Protein AF-A0A813G964-F1 (afdb_monomer)

Structure (mmCIF, N/CA/C/O backbone):
data_AF-A0A813G964-F1
#
_entry.id   AF-A0A813G964-F1
#
loop_
_atom_site.group_PDB
_atom_site.id
_atom_site.type_symbol
_atom_site.label_atom_id
_atom_site.label_alt_id
_atom_site.label_comp_id
_atom_site.label_asym_id
_atom_site.label_entity_id
_atom_site.label_seq_id
_atom_site.pdbx_PDB_ins_code
_atom_site.Cartn_x
_atom_site.Cartn_y
_atom_site.Cartn_z
_atom_site.occupancy
_atom_site.B_iso_or_equiv
_atom_site.auth_seq_id
_atom_site.auth_comp_id
_atom_site.auth_asym_id
_atom_site.auth_atom_id
_atom_site.pdbx_PDB_model_num
ATOM 1 N N . TYR A 1 1 ? -3.749 -15.688 15.782 1.00 55.53 1 TYR A N 1
ATOM 2 C CA . TYR A 1 1 ? -4.864 -14.732 15.859 1.00 55.53 1 TYR A CA 1
ATOM 3 C C . TYR A 1 1 ? -5.634 -14.996 17.128 1.00 55.53 1 TYR A C 1
ATOM 5 O O . TYR A 1 1 ? -5.730 -16.148 17.538 1.00 55.53 1 TYR A O 1
ATOM 13 N N . TRP A 1 2 ? -6.110 -13.936 17.758 1.00 64.62 2 TRP A N 1
ATOM 14 C CA . TRP A 1 2 ? -6.902 -13.988 18.979 1.00 64.62 2 TRP A CA 1
ATOM 15 C C . TRP A 1 2 ? -8.410 -13.975 18.655 1.00 64.62 2 TRP A C 1
ATOM 17 O O . TRP A 1 2 ? -8.796 -13.523 17.579 1.00 64.62 2 TRP A O 1
ATOM 27 N N . VAL A 1 3 ? -9.250 -14.499 19.557 1.00 62.25 3 VAL A N 1
ATOM 28 C CA . VAL A 1 3 ? -10.719 -14.521 19.427 1.00 62.25 3 VAL A CA 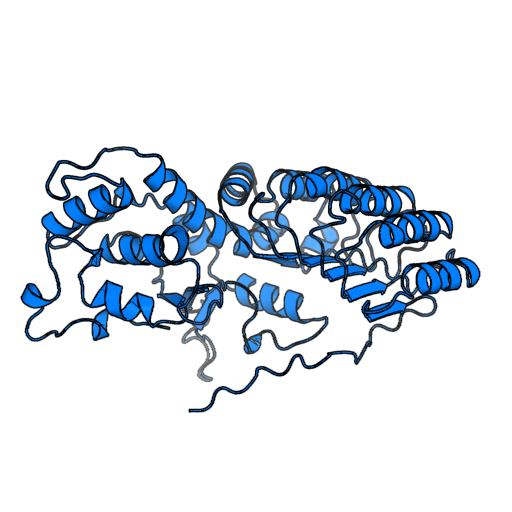1
ATOM 29 C C . VAL A 1 3 ? -11.336 -13.988 20.719 1.00 62.25 3 VAL A C 1
ATOM 31 O O . VAL A 1 3 ? -11.169 -14.593 21.779 1.00 62.25 3 VAL A O 1
ATOM 34 N N . CYS A 1 4 ? -12.083 -12.885 20.617 1.00 63.88 4 CYS A N 1
ATOM 35 C CA . CYS A 1 4 ? -12.597 -12.122 21.759 1.00 63.88 4 CYS A CA 1
ATOM 36 C C . CYS A 1 4 ? -13.421 -12.938 22.763 1.00 63.88 4 CYS A C 1
ATOM 38 O O . CYS A 1 4 ? -13.294 -12.742 23.968 1.00 63.88 4 CYS A O 1
ATOM 40 N N . ALA A 1 5 ? -14.197 -13.918 22.293 1.00 58.22 5 ALA A N 1
ATOM 41 C CA . ALA A 1 5 ? -15.047 -14.745 23.151 1.00 58.22 5 ALA A CA 1
ATOM 42 C C . ALA A 1 5 ? -14.269 -15.606 24.168 1.00 58.22 5 ALA A C 1
ATOM 44 O O . ALA A 1 5 ? -14.815 -15.945 25.215 1.00 58.22 5 ALA A O 1
ATOM 45 N N . TYR A 1 6 ? -13.007 -15.949 23.887 1.00 64.75 6 TYR A N 1
ATOM 46 C CA . TYR A 1 6 ? -12.190 -16.797 24.766 1.00 64.75 6 TYR A CA 1
ATOM 47 C C . TYR A 1 6 ? -11.252 -16.006 25.685 1.00 64.75 6 TYR A C 1
ATOM 49 O O . TYR A 1 6 ? -10.519 -16.614 26.460 1.00 64.75 6 TYR A O 1
ATOM 57 N N . ALA A 1 7 ? -11.241 -14.672 25.591 1.00 64.25 7 ALA A N 1
ATOM 58 C CA . ALA A 1 7 ? -10.352 -13.824 26.387 1.00 64.25 7 ALA A CA 1
ATOM 59 C C . ALA A 1 7 ? -10.824 -13.660 27.835 1.00 64.25 7 ALA A C 1
ATOM 61 O O . ALA A 1 7 ? -10.002 -13.484 28.731 1.00 64.25 7 ALA A O 1
ATOM 62 N N . ASN A 1 8 ? -12.138 -13.740 28.045 1.00 68.25 8 ASN A N 1
ATOM 63 C CA . ASN A 1 8 ? -12.737 -13.542 29.353 1.00 68.25 8 ASN A CA 1
ATOM 64 C C . ASN A 1 8 ? -13.023 -14.863 30.036 1.00 68.25 8 ASN A C 1
ATOM 66 O O . ASN A 1 8 ? -13.501 -15.826 29.423 1.00 68.25 8 ASN A O 1
ATOM 70 N N . ASN A 1 9 ? -12.870 -14.843 31.349 1.00 72.06 9 ASN A N 1
ATOM 71 C CA . ASN A 1 9 ? -13.579 -15.741 32.218 1.00 72.06 9 ASN A CA 1
ATOM 72 C C . ASN A 1 9 ? -15.086 -15.461 32.097 1.00 72.06 9 ASN A C 1
ATOM 74 O O . ASN A 1 9 ? -15.638 -14.596 32.768 1.00 72.06 9 ASN A O 1
ATOM 78 N N . GLN A 1 10 ? -15.774 -16.218 31.240 1.00 72.50 10 GLN A N 1
ATOM 79 C CA . GLN A 1 10 ? -17.224 -16.088 31.040 1.00 72.50 10 GLN A CA 1
ATOM 80 C C . GLN A 1 10 ? -18.033 -16.354 32.326 1.00 72.50 10 GLN A C 1
ATOM 82 O O . GLN A 1 10 ? -19.214 -16.022 32.384 1.00 72.50 10 GLN A O 1
ATOM 87 N N . TRP A 1 11 ? -17.408 -16.932 33.360 1.00 71.75 11 TRP A N 1
ATOM 88 C CA . TRP A 1 11 ? -18.007 -17.140 34.679 1.00 71.75 11 TRP A CA 1
ATOM 89 C C . TRP A 1 11 ? -17.898 -15.915 35.598 1.00 71.75 11 TRP A C 1
ATOM 91 O O . TRP A 1 11 ? -18.622 -15.855 36.588 1.00 71.75 11 TRP A O 1
ATOM 101 N N . ASP A 1 12 ? -17.025 -14.954 35.279 1.00 73.19 12 ASP A N 1
ATOM 102 C CA . ASP A 1 12 ? -16.815 -13.715 36.037 1.00 73.19 12 ASP A CA 1
ATOM 103 C C . ASP A 1 12 ? -16.406 -12.553 35.111 1.00 73.19 12 ASP A C 1
ATOM 105 O O . ASP A 1 12 ? -15.324 -11.974 35.205 1.00 73.19 12 ASP A O 1
ATOM 109 N N . LEU A 1 13 ? -17.295 -12.214 34.175 1.00 69.56 13 LEU A N 1
ATOM 110 C CA . LEU A 1 13 ? -17.093 -11.093 33.249 1.00 69.56 13 LEU A CA 1
ATOM 111 C C . LEU A 1 13 ? -16.880 -9.754 33.972 1.00 69.56 13 LEU A C 1
ATOM 113 O O . LEU A 1 13 ? -16.144 -8.909 33.473 1.00 69.56 13 LEU A O 1
ATOM 117 N N . GLY A 1 14 ? -17.515 -9.566 35.133 1.00 65.81 14 GLY A N 1
ATOM 118 C CA . GLY A 1 14 ? -17.406 -8.335 35.918 1.00 65.81 14 GLY A CA 1
ATOM 119 C C . GLY A 1 14 ? -16.025 -8.129 36.545 1.00 65.81 14 GLY A C 1
ATOM 120 O O . GLY A 1 14 ? -15.636 -6.986 36.761 1.00 65.81 14 GLY A O 1
ATOM 121 N N . GLY A 1 15 ? -15.279 -9.208 36.810 1.00 65.62 15 GLY A N 1
ATOM 122 C CA . GLY A 1 15 ? -13.890 -9.137 37.272 1.00 65.62 15 GLY A CA 1
ATOM 123 C C . GLY A 1 15 ? -12.876 -8.836 36.161 1.00 65.62 15 GLY A C 1
ATOM 124 O O . GLY A 1 15 ? -11.833 -8.242 36.431 1.00 65.62 15 GLY A O 1
ATOM 125 N N . ASP A 1 16 ? -13.189 -9.207 34.916 1.00 66.81 16 ASP A N 1
ATOM 126 C CA . ASP A 1 16 ? -12.291 -9.069 33.759 1.00 66.81 16 ASP A CA 1
ATOM 127 C C . ASP A 1 16 ? -12.485 -7.763 32.966 1.00 66.81 16 ASP A C 1
ATOM 129 O O . ASP A 1 16 ? -11.566 -7.321 32.265 1.00 66.81 16 ASP A O 1
ATOM 133 N N . VAL A 1 17 ? -13.668 -7.144 33.068 1.00 73.19 17 VAL A N 1
ATOM 134 C CA . VAL A 1 17 ? -14.005 -5.855 32.447 1.00 73.19 17 VAL A CA 1
ATOM 135 C C . VAL A 1 17 ? -13.973 -4.757 33.508 1.00 73.19 17 VAL A C 1
ATOM 137 O O . VAL A 1 17 ? -14.930 -4.550 34.252 1.00 73.19 17 VAL A O 1
ATOM 140 N N . CYS A 1 18 ? -12.838 -4.066 33.592 1.00 73.81 18 CYS A N 1
ATOM 141 C CA . CYS A 1 18 ? -12.601 -2.961 34.518 1.00 73.81 18 CYS A CA 1
ATOM 142 C C . CYS A 1 18 ? -12.802 -1.583 33.864 1.00 73.81 18 CYS A C 1
ATOM 144 O O . CYS A 1 18 ? -13.026 -1.472 32.662 1.00 73.81 18 CYS A O 1
ATOM 146 N N . GLU A 1 19 ? -12.727 -0.526 34.679 1.00 78.19 19 GLU A N 1
ATOM 147 C CA . GLU A 1 19 ? -12.952 0.862 34.248 1.00 78.19 19 GLU A CA 1
ATOM 148 C C . GLU A 1 19 ? -11.975 1.323 33.159 1.00 78.19 19 GLU A C 1
ATOM 150 O O . GLU A 1 19 ? -12.395 1.988 32.214 1.00 78.19 19 GLU A O 1
ATOM 155 N N . ASP A 1 20 ? -10.703 0.924 33.258 1.00 85.31 20 ASP A N 1
ATOM 156 C CA . ASP A 1 20 ? -9.707 1.134 32.210 1.00 85.31 20 ASP A CA 1
ATOM 157 C C . ASP A 1 20 ? -9.685 -0.068 31.242 1.00 85.31 20 ASP A C 1
ATOM 159 O O . ASP A 1 20 ? -9.284 -1.170 31.646 1.00 85.31 20 ASP A O 1
ATOM 163 N N . PRO A 1 21 ? -10.062 0.113 29.958 1.00 86.31 21 PRO A N 1
ATOM 164 C CA . PRO A 1 21 ? -9.980 -0.939 28.948 1.00 86.31 21 PRO A CA 1
ATOM 165 C C . PRO A 1 21 ? -8.578 -1.559 28.804 1.00 86.31 21 PRO A C 1
ATOM 167 O O . PRO A 1 21 ? -8.462 -2.729 28.421 1.00 86.31 21 PRO A O 1
ATOM 170 N N . ALA A 1 22 ? -7.510 -0.823 29.137 1.00 86.56 22 ALA A N 1
ATOM 171 C CA . ALA A 1 22 ? -6.127 -1.284 29.018 1.00 86.56 22 ALA A CA 1
ATOM 172 C C . ALA A 1 22 ? -5.733 -2.369 30.039 1.00 86.56 22 ALA A C 1
ATOM 174 O O . ALA A 1 22 ? -4.798 -3.145 29.791 1.00 86.56 22 ALA A O 1
ATOM 175 N N . GLU A 1 23 ? -6.464 -2.464 31.150 1.00 87.12 23 GLU A N 1
ATOM 176 C CA . GLU A 1 23 ? -6.220 -3.425 32.234 1.00 87.12 23 GLU A CA 1
ATOM 177 C C . GLU A 1 23 ? -7.008 -4.736 32.080 1.00 87.12 23 GLU A C 1
ATOM 179 O O . GLU A 1 23 ? -6.764 -5.721 32.790 1.00 87.12 23 GLU A O 1
ATOM 184 N N . THR A 1 24 ? -7.900 -4.784 31.091 1.00 87.00 24 THR A N 1
ATOM 185 C CA . THR A 1 24 ? -8.754 -5.940 30.819 1.00 87.00 24 THR A CA 1
ATOM 186 C C . THR A 1 24 ? -7.966 -7.182 30.390 1.00 87.00 24 THR A C 1
ATOM 188 O O . THR A 1 24 ? -6.860 -7.115 29.833 1.00 87.00 24 THR A O 1
ATOM 191 N N . SER A 1 25 ? -8.559 -8.360 30.596 1.00 82.56 25 SER A N 1
ATOM 192 C CA . SER A 1 25 ? -8.027 -9.629 30.076 1.00 82.56 25 SER A CA 1
ATOM 193 C C . SER A 1 25 ? -7.912 -9.624 28.542 1.00 82.56 25 SER A C 1
ATOM 195 O O . SER A 1 25 ? -6.937 -10.161 28.006 1.00 82.56 25 SER A O 1
ATOM 197 N N . PHE A 1 26 ? -8.815 -8.921 27.838 1.00 81.75 26 PHE A N 1
ATOM 198 C CA . PHE A 1 26 ? -8.723 -8.654 26.396 1.00 81.75 26 PHE A CA 1
ATOM 199 C C . PHE A 1 26 ? -7.378 -8.035 26.031 1.00 81.75 26 PHE A C 1
ATOM 201 O O . PHE A 1 26 ? -6.646 -8.575 25.198 1.00 81.75 26 PHE A O 1
ATOM 208 N N . ARG A 1 27 ? -7.016 -6.927 26.689 1.00 87.06 27 ARG A N 1
ATOM 209 C CA . ARG A 1 27 ? -5.780 -6.215 26.374 1.00 87.06 27 ARG A CA 1
ATOM 210 C C . ARG A 1 27 ? -4.548 -7.064 26.669 1.00 87.06 27 ARG A C 1
ATOM 212 O O . ARG A 1 27 ? -3.596 -7.043 25.890 1.00 87.06 27 ARG A O 1
ATOM 219 N N . LYS A 1 28 ? -4.563 -7.850 27.748 1.00 87.12 28 LYS A N 1
ATOM 220 C CA . LYS A 1 28 ? -3.474 -8.792 28.067 1.00 87.12 28 LYS A CA 1
ATOM 221 C C . LYS A 1 28 ? -3.312 -9.852 26.974 1.00 87.12 28 LYS A C 1
ATOM 223 O O . LYS A 1 28 ? -2.196 -10.102 26.531 1.00 87.12 28 LYS A O 1
ATOM 228 N N . ALA A 1 29 ? -4.411 -10.424 26.486 1.00 86.44 29 ALA A N 1
ATOM 229 C CA . ALA A 1 29 ? -4.372 -11.407 25.407 1.00 86.44 29 ALA A CA 1
ATOM 230 C C . ALA A 1 29 ? -3.890 -10.801 24.076 1.00 86.44 29 ALA A C 1
ATOM 232 O O . ALA A 1 29 ? -3.124 -11.439 23.352 1.00 86.44 29 ALA A O 1
ATOM 233 N N . MET A 1 30 ? -4.283 -9.561 23.766 1.00 88.44 30 MET A N 1
ATOM 234 C CA . MET A 1 30 ? -3.822 -8.856 22.567 1.00 88.44 30 MET A CA 1
ATOM 235 C C . MET A 1 30 ? -2.308 -8.621 22.562 1.00 88.44 30 MET A C 1
ATOM 237 O O . MET A 1 30 ? -1.696 -8.787 21.506 1.00 88.44 30 MET A O 1
ATOM 241 N N . ARG A 1 31 ? -1.699 -8.327 23.724 1.00 87.94 31 ARG A N 1
ATOM 242 C CA . ARG A 1 31 ? -0.237 -8.163 23.873 1.00 87.94 31 ARG A CA 1
ATOM 243 C C . ARG A 1 31 ? 0.542 -9.396 23.420 1.00 87.94 31 ARG A C 1
ATOM 245 O O . ARG A 1 31 ? 1.515 -9.269 22.685 1.00 87.94 31 ARG A O 1
ATOM 252 N N . LEU A 1 32 ? 0.044 -10.578 23.773 1.00 88.56 32 LEU A N 1
ATOM 253 C CA . LEU A 1 32 ? 0.665 -11.866 23.446 1.00 88.56 32 LEU A CA 1
ATOM 254 C C . LEU A 1 32 ? 0.346 -12.355 22.022 1.00 88.56 32 LEU A C 1
ATOM 256 O O . LEU A 1 32 ? 0.956 -13.305 21.527 1.00 88.56 32 LEU A O 1
ATOM 260 N N . ALA A 1 33 ? -0.642 -11.757 21.356 1.00 88.94 33 ALA A N 1
ATOM 261 C CA . ALA A 1 33 ? -1.070 -12.190 20.036 1.00 88.94 33 ALA A CA 1
ATOM 262 C C . ALA A 1 33 ? -0.120 -11.698 18.931 1.00 88.94 33 ALA A C 1
ATOM 264 O O . ALA A 1 33 ? 0.506 -10.648 19.020 1.00 88.94 33 ALA A O 1
ATOM 265 N N . ARG A 1 34 ? -0.079 -12.439 17.817 1.00 88.75 34 ARG A N 1
ATOM 266 C CA . ARG A 1 34 ? 0.598 -12.000 16.580 1.00 88.75 34 ARG A CA 1
ATOM 267 C C . ARG A 1 34 ? -0.126 -10.866 15.843 1.00 88.75 34 ARG A C 1
ATOM 269 O O . ARG A 1 34 ? 0.451 -10.243 14.960 1.00 88.75 34 ARG A O 1
ATOM 276 N N . GLY A 1 35 ? -1.413 -10.689 16.117 1.00 90.38 35 GLY A N 1
ATOM 277 C CA . GLY A 1 35 ? -2.273 -9.820 15.332 1.00 90.38 35 GLY A CA 1
ATOM 278 C C . GLY A 1 35 ? -3.757 -10.017 15.622 1.00 90.38 35 GLY A C 1
ATOM 279 O O . GLY A 1 35 ? -4.167 -11.024 16.221 1.00 90.38 35 GLY A O 1
ATOM 280 N N . LEU A 1 36 ? -4.549 -9.073 15.124 1.00 90.62 36 LEU A N 1
ATOM 281 C CA . LEU A 1 36 ? -6.004 -9.036 15.172 1.00 90.62 36 LEU A CA 1
ATOM 282 C C . LEU A 1 36 ? -6.609 -9.588 13.873 1.00 90.62 36 LEU A C 1
ATOM 284 O O . LEU A 1 36 ? -6.158 -9.267 12.775 1.00 90.62 36 LEU A O 1
ATOM 288 N N . LEU A 1 37 ? -7.666 -10.391 14.006 1.00 91.44 37 LEU A N 1
ATOM 289 C CA . LEU A 1 37 ? -8.482 -10.875 12.894 1.00 91.44 37 LEU A CA 1
ATOM 290 C C . LEU A 1 37 ? -9.931 -10.423 13.092 1.00 91.44 37 LEU A C 1
ATOM 292 O O . LEU A 1 37 ? -10.617 -10.928 13.977 1.00 91.44 37 LEU A O 1
ATOM 296 N N . SER A 1 38 ? -10.412 -9.510 12.249 1.00 91.44 38 SER A N 1
ATOM 297 C CA . SER A 1 38 ? -11.838 -9.172 12.181 1.00 91.44 38 SER A CA 1
ATOM 298 C C . SER A 1 38 ? -12.566 -10.134 11.248 1.00 91.44 38 SER A C 1
ATOM 300 O O . SER A 1 38 ? -12.178 -10.289 10.092 1.00 91.44 38 SER A O 1
ATOM 302 N N . VAL A 1 39 ? -13.646 -10.753 11.722 1.00 91.56 39 VAL A N 1
ATOM 303 C CA . VAL A 1 39 ? -14.511 -11.608 10.896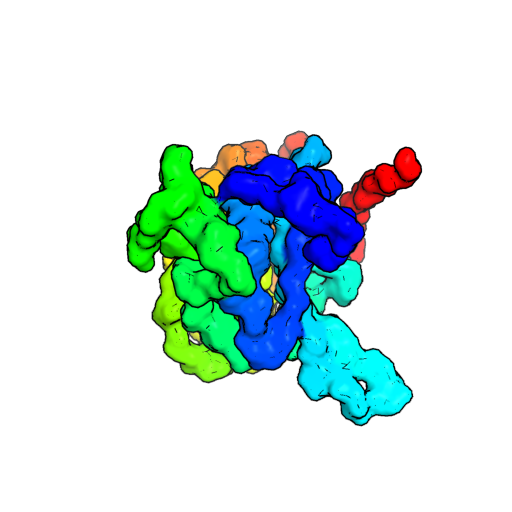 1.00 91.56 39 VAL A CA 1
ATOM 304 C C . VAL A 1 39 ? -15.838 -10.895 10.662 1.00 91.56 39 VAL A C 1
ATOM 306 O O . VAL A 1 39 ? -16.589 -10.655 11.605 1.00 91.56 39 VAL A O 1
ATOM 309 N N . LEU A 1 40 ? -16.112 -10.535 9.409 1.00 91.31 40 LEU A N 1
ATOM 310 C CA . LEU A 1 40 ? -17.270 -9.734 9.027 1.00 91.31 40 LEU A CA 1
ATOM 311 C C . LEU A 1 40 ? -18.442 -10.607 8.596 1.00 91.31 40 LEU A C 1
ATOM 313 O O . LEU A 1 40 ? -18.294 -11.508 7.765 1.00 91.31 40 LEU A O 1
ATOM 317 N N . ASP A 1 41 ? -19.626 -10.251 9.083 1.00 90.12 41 ASP A N 1
ATOM 318 C CA . ASP A 1 41 ? -20.889 -10.629 8.458 1.00 90.12 41 ASP A CA 1
ATOM 319 C C . ASP A 1 41 ? -21.211 -9.723 7.252 1.00 90.12 41 ASP A C 1
ATOM 321 O O . ASP A 1 41 ? -20.473 -8.792 6.921 1.00 90.12 41 ASP A O 1
ATOM 325 N N . ALA A 1 42 ? -22.346 -9.972 6.593 1.00 87.25 42 ALA A N 1
ATOM 326 C CA . ALA A 1 42 ? -22.795 -9.202 5.428 1.00 87.25 42 ALA A CA 1
ATOM 327 C C . ALA A 1 42 ? -23.100 -7.713 5.723 1.00 87.25 42 ALA A C 1
ATOM 329 O O . ALA A 1 42 ? -23.257 -6.909 4.794 1.00 87.25 42 ALA A O 1
ATOM 330 N N . GLY A 1 43 ? -23.222 -7.339 6.999 1.00 87.69 43 GLY A N 1
ATOM 331 C CA . GLY A 1 43 ? -23.472 -5.976 7.460 1.00 87.69 43 GLY A CA 1
ATOM 332 C C . GLY A 1 43 ? -22.247 -5.281 8.053 1.00 87.69 43 GLY A C 1
ATOM 333 O O . GLY A 1 43 ? -22.368 -4.115 8.418 1.00 87.69 43 GLY A O 1
ATOM 334 N N . ALA A 1 44 ? -21.108 -5.975 8.164 1.00 90.19 44 ALA A N 1
ATOM 335 C CA . ALA A 1 44 ? -19.951 -5.546 8.946 1.00 90.19 44 ALA A CA 1
ATOM 336 C C . ALA A 1 44 ? -20.335 -5.091 10.375 1.00 90.19 44 ALA A C 1
ATOM 338 O O . ALA A 1 44 ? -19.791 -4.119 10.901 1.00 90.19 44 ALA A O 1
ATOM 339 N N . ILE A 1 45 ? -21.292 -5.787 11.013 1.00 89.88 45 ILE A N 1
ATOM 340 C CA . ILE A 1 45 ? -21.901 -5.365 12.292 1.00 89.88 45 ILE A CA 1
ATOM 341 C C . ILE A 1 45 ? -20.866 -5.268 13.417 1.00 89.88 45 ILE A C 1
ATOM 343 O O . ILE A 1 45 ? -21.038 -4.465 14.333 1.00 89.88 45 ILE A O 1
ATOM 347 N N . CYS A 1 46 ? -19.767 -6.028 13.351 1.00 89.69 46 CYS A N 1
ATOM 348 C CA . CYS A 1 46 ? -18.694 -5.941 14.341 1.00 89.69 46 CYS A CA 1
ATOM 349 C C . CYS A 1 46 ? -18.170 -4.509 14.512 1.00 89.69 46 CYS A C 1
ATOM 351 O O . CYS A 1 46 ? -17.918 -4.101 15.636 1.00 89.69 46 CYS A O 1
ATOM 353 N N . TYR A 1 47 ? -18.113 -3.701 13.452 1.00 91.50 47 TYR A N 1
ATOM 354 C CA . TYR A 1 47 ? -17.642 -2.315 13.541 1.00 91.50 47 TYR A CA 1
ATOM 355 C C . TYR A 1 47 ? -18.667 -1.342 14.138 1.00 91.50 47 TYR A C 1
ATOM 357 O O . TYR A 1 47 ? -18.367 -0.173 14.336 1.00 91.50 47 TYR A O 1
ATOM 365 N N . ARG A 1 48 ? -19.865 -1.823 14.485 1.00 92.06 48 ARG A N 1
ATOM 366 C CA . ARG A 1 48 ? -20.826 -1.095 15.327 1.00 92.06 48 ARG A CA 1
ATOM 367 C C . ARG A 1 48 ? -20.674 -1.428 16.809 1.00 92.06 48 ARG A C 1
ATOM 369 O O . ARG A 1 48 ? -21.430 -0.900 17.615 1.00 92.06 48 ARG A O 1
ATOM 376 N N . ARG A 1 49 ? -19.752 -2.322 17.177 1.00 92.88 49 ARG A N 1
ATOM 377 C CA . ARG A 1 49 ? -19.525 -2.761 18.559 1.00 92.88 49 ARG A CA 1
ATOM 378 C C . ARG A 1 49 ? -18.272 -2.087 19.094 1.00 92.88 49 ARG A C 1
ATOM 380 O O . ARG A 1 49 ? -17.192 -2.284 18.542 1.00 92.88 49 ARG A O 1
ATOM 387 N N . ILE A 1 50 ? -18.404 -1.336 20.183 1.00 94.12 50 ILE A N 1
ATOM 388 C CA . ILE A 1 50 ? -17.309 -0.499 20.684 1.00 94.12 50 ILE A CA 1
ATOM 389 C C . ILE A 1 50 ? -16.069 -1.312 21.087 1.00 94.12 50 ILE A C 1
ATOM 391 O O . ILE A 1 50 ? -14.949 -0.886 20.841 1.00 94.12 50 ILE A O 1
ATOM 395 N N . TRP A 1 51 ? -16.249 -2.530 21.602 1.00 91.75 51 TRP A N 1
ATOM 396 C CA . TRP A 1 51 ? -15.130 -3.415 21.936 1.00 91.75 51 TRP A CA 1
ATOM 397 C C . TRP A 1 51 ? -14.332 -3.847 20.701 1.00 91.75 51 TRP A C 1
ATOM 399 O O . TRP A 1 51 ? -13.109 -3.884 20.748 1.00 91.75 51 TRP A O 1
ATOM 409 N N . CYS A 1 52 ? -14.990 -4.071 19.559 1.00 92.06 52 CYS A N 1
ATOM 410 C CA . CYS A 1 52 ? -14.279 -4.322 18.305 1.00 92.06 52 CYS A CA 1
ATOM 411 C C . CYS A 1 52 ? -13.524 -3.071 17.831 1.00 92.06 52 CYS A C 1
ATOM 413 O O . CYS A 1 52 ? -12.443 -3.189 17.267 1.00 92.06 52 CYS A O 1
ATOM 415 N N . ILE A 1 53 ? -14.059 -1.869 18.076 1.00 93.56 53 ILE A N 1
ATOM 416 C CA . ILE A 1 53 ? -13.343 -0.617 17.795 1.00 93.56 53 ILE A CA 1
ATOM 417 C C . ILE A 1 53 ? -12.106 -0.479 18.683 1.00 93.56 53 ILE A C 1
ATOM 419 O O . ILE A 1 53 ? -11.039 -0.133 18.176 1.00 93.56 53 ILE A O 1
ATOM 423 N N . TYR A 1 54 ? -12.224 -0.802 19.972 1.00 93.19 54 TYR A N 1
ATOM 424 C CA . TYR A 1 54 ? -11.088 -0.829 20.888 1.00 93.19 54 TYR A CA 1
ATOM 425 C C . TYR A 1 54 ? -9.998 -1.787 20.396 1.00 93.19 54 TYR A C 1
ATOM 427 O O . TYR A 1 54 ? -8.838 -1.405 20.302 1.00 93.19 54 TYR A O 1
ATOM 435 N N . GLU A 1 55 ? -10.358 -3.002 19.977 1.00 92.12 55 GLU A N 1
ATOM 436 C CA . GLU A 1 55 ? -9.398 -3.956 19.410 1.00 92.12 55 GLU A CA 1
ATOM 437 C C . GLU A 1 55 ? -8.662 -3.373 18.187 1.00 92.12 55 GLU A C 1
ATOM 439 O O . GLU A 1 55 ? -7.443 -3.495 18.072 1.00 92.12 55 GLU A O 1
ATOM 444 N N . ILE A 1 56 ? -9.367 -2.693 17.278 1.00 91.69 56 ILE A N 1
ATOM 445 C CA . ILE A 1 56 ? -8.741 -2.071 16.099 1.00 91.69 56 ILE A CA 1
ATOM 446 C C . ILE A 1 56 ? -7.815 -0.925 16.521 1.00 91.69 56 ILE A C 1
ATOM 448 O O . ILE A 1 56 ? -6.720 -0.807 15.962 1.00 91.69 56 ILE A O 1
ATOM 452 N N . HIS A 1 57 ? -8.224 -0.115 17.505 1.00 93.25 57 HIS A N 1
ATOM 453 C CA . HIS A 1 57 ? -7.395 0.941 18.086 1.00 93.25 57 HIS A CA 1
ATOM 454 C C . HIS A 1 57 ? -6.081 0.366 18.613 1.00 93.25 57 HIS A C 1
ATOM 456 O O . HIS A 1 57 ? -5.003 0.784 18.189 1.00 93.25 57 HIS A O 1
ATOM 462 N N . VAL A 1 58 ? -6.168 -0.658 19.462 1.00 91.44 58 VAL A N 1
ATOM 463 C CA . VAL A 1 58 ? -4.995 -1.308 20.041 1.00 91.44 58 VAL A CA 1
ATOM 464 C C . VAL A 1 58 ? -4.109 -1.894 18.946 1.00 91.44 58 VAL A C 1
ATOM 466 O O . VAL A 1 58 ? -2.915 -1.620 18.927 1.00 91.44 58 VAL A O 1
ATOM 469 N N . ALA A 1 59 ? -4.680 -2.638 17.997 1.00 89.81 59 ALA A N 1
ATOM 470 C CA . ALA A 1 59 ? -3.924 -3.334 16.957 1.00 89.81 59 ALA A CA 1
ATOM 471 C C . ALA A 1 59 ? -3.203 -2.408 15.962 1.00 89.81 59 ALA A C 1
ATOM 473 O O . ALA A 1 59 ? -2.239 -2.833 15.331 1.00 89.81 59 ALA A O 1
ATOM 474 N N . ASN A 1 60 ? -3.678 -1.172 15.769 1.00 87.31 60 ASN A N 1
ATOM 475 C CA . ASN A 1 60 ? -3.137 -0.281 14.736 1.00 87.31 60 ASN A CA 1
ATOM 476 C C . ASN A 1 60 ? -2.500 1.004 15.282 1.00 87.31 60 ASN A C 1
ATOM 478 O O . ASN A 1 60 ? -1.732 1.644 14.561 1.00 87.31 60 ASN A O 1
ATOM 482 N N . VAL A 1 61 ? -2.815 1.407 16.515 1.00 85.94 61 VAL A N 1
ATOM 483 C CA . VAL A 1 61 ? -2.343 2.669 17.106 1.00 85.94 61 VAL A CA 1
ATOM 484 C C . VAL A 1 61 ? -1.427 2.416 18.296 1.00 85.94 61 VAL A C 1
ATOM 486 O O . VAL A 1 61 ? -0.332 2.972 18.331 1.00 85.94 61 VAL A O 1
ATOM 489 N N . GLU A 1 62 ? -1.832 1.569 19.243 1.00 87.69 62 GLU A N 1
ATOM 490 C CA . GLU A 1 62 ? -1.061 1.365 20.476 1.00 87.69 62 GLU A CA 1
ATOM 491 C C . GLU A 1 62 ? -0.006 0.257 20.361 1.00 87.69 62 GLU A C 1
ATOM 493 O O . GLU A 1 62 ? 1.121 0.411 20.826 1.00 87.69 62 GLU A O 1
ATOM 498 N N . GLN A 1 63 ? -0.358 -0.866 19.736 1.00 87.19 63 GLN A N 1
ATOM 499 C CA . GLN A 1 63 ? 0.478 -2.054 19.628 1.00 87.19 63 GLN A CA 1
ATOM 500 C C . GLN A 1 63 ? 0.816 -2.325 18.164 1.00 87.19 63 GLN A C 1
ATOM 502 O O . GLN A 1 63 ? 0.228 -3.180 17.514 1.00 87.19 63 GLN A O 1
ATOM 507 N N . THR A 1 64 ? 1.786 -1.578 17.635 1.00 83.44 64 THR A N 1
ATOM 508 C CA . THR A 1 64 ? 2.218 -1.733 16.232 1.00 83.44 64 THR A CA 1
ATOM 509 C C . THR A 1 64 ? 3.236 -2.858 16.018 1.00 83.44 64 THR A C 1
ATOM 511 O O . THR A 1 64 ? 3.500 -3.244 14.879 1.00 83.44 64 THR A O 1
ATOM 514 N N . GLU A 1 65 ? 3.767 -3.421 17.105 1.00 88.56 65 GLU A N 1
ATOM 515 C CA . GLU A 1 65 ? 4.723 -4.529 17.123 1.00 88.56 65 GLU A CA 1
ATOM 516 C C . GLU A 1 65 ? 4.327 -5.551 18.205 1.00 88.56 65 GLU A C 1
ATOM 518 O O . GLU A 1 65 ? 3.662 -5.239 19.193 1.00 88.56 65 GLU A O 1
ATOM 523 N N . THR A 1 66 ? 4.707 -6.804 17.991 1.00 88.25 66 THR A N 1
ATOM 524 C CA . THR A 1 66 ? 4.622 -7.903 18.964 1.00 88.25 66 THR A CA 1
ATOM 525 C C . THR A 1 66 ? 5.778 -7.819 19.964 1.00 88.25 66 THR A C 1
ATOM 527 O O . THR A 1 66 ? 6.776 -7.154 19.701 1.00 88.25 66 THR A O 1
ATOM 530 N N . GLU A 1 67 ? 5.719 -8.572 21.067 1.00 86.94 67 GLU A N 1
ATOM 531 C CA . GLU A 1 67 ? 6.832 -8.656 22.037 1.00 86.94 67 GLU A CA 1
ATOM 532 C C . GLU A 1 67 ? 8.153 -9.137 21.408 1.00 86.94 67 GLU A C 1
ATOM 534 O O . GLU A 1 67 ? 9.234 -8.793 21.874 1.00 86.94 67 GLU A O 1
ATOM 539 N N . SER A 1 68 ? 8.067 -9.892 20.309 1.00 87.12 68 SER A N 1
ATOM 540 C CA . SER A 1 68 ? 9.226 -10.340 19.526 1.00 87.12 68 SER A CA 1
ATOM 541 C C . SER A 1 68 ? 9.807 -9.276 18.580 1.00 87.12 68 SER A C 1
ATOM 543 O O . SER A 1 68 ? 10.748 -9.566 17.848 1.00 87.12 68 SER A O 1
ATOM 545 N N . GLY A 1 69 ? 9.224 -8.073 18.526 1.00 88.06 69 GLY A N 1
ATOM 546 C CA . GLY A 1 69 ? 9.598 -7.003 17.591 1.00 88.06 69 GLY A CA 1
ATOM 547 C C . GLY A 1 69 ? 9.061 -7.180 16.164 1.00 88.06 69 GLY A C 1
ATOM 548 O O . GLY A 1 69 ? 9.334 -6.362 15.290 1.00 88.06 69 GLY A O 1
ATOM 549 N N . SER A 1 70 ? 8.287 -8.238 15.891 1.00 87.44 70 SER A N 1
ATOM 550 C CA . SER A 1 70 ? 7.609 -8.401 14.594 1.00 87.44 70 SER A CA 1
ATOM 551 C C . SER A 1 70 ? 6.408 -7.454 14.483 1.00 87.44 70 SER A C 1
ATOM 553 O O . SER A 1 70 ? 5.731 -7.275 15.495 1.00 87.44 70 SER A O 1
ATOM 555 N N . PRO A 1 71 ? 6.066 -6.918 13.295 1.00 88.50 71 PRO A N 1
ATOM 556 C CA . PRO A 1 71 ? 4.878 -6.082 13.113 1.00 88.50 71 PRO A CA 1
ATOM 557 C C . PRO A 1 71 ? 3.591 -6.768 13.589 1.00 88.50 71 PRO A C 1
ATOM 559 O O . PRO A 1 71 ? 3.387 -7.957 13.332 1.00 88.50 71 PRO A O 1
ATOM 562 N N . TYR A 1 72 ? 2.717 -6.016 14.259 1.00 90.56 72 TYR A N 1
ATOM 563 C CA . TYR A 1 72 ? 1.406 -6.512 14.671 1.00 90.56 72 TYR A CA 1
ATOM 564 C C . TYR A 1 72 ? 0.449 -6.523 13.477 1.00 90.56 72 TYR A C 1
ATOM 566 O O . TYR A 1 72 ? 0.243 -5.500 12.824 1.00 90.56 72 TYR A O 1
ATOM 574 N N . LEU A 1 73 ? -0.120 -7.687 13.162 1.00 91.00 73 LEU A N 1
ATOM 575 C CA . LEU A 1 73 ? -0.938 -7.850 11.958 1.00 91.00 73 LEU A CA 1
ATOM 576 C C . LEU A 1 73 ? -2.399 -7.465 12.204 1.00 91.00 73 LEU A C 1
ATOM 578 O O . LEU A 1 73 ? -2.951 -7.737 13.270 1.00 91.00 73 LEU A O 1
ATOM 582 N N . PHE A 1 74 ? -3.049 -6.907 11.184 1.00 91.50 74 PHE A N 1
ATOM 583 C CA . PHE A 1 74 ? -4.491 -6.684 11.178 1.00 91.50 74 PHE A CA 1
ATOM 584 C C . PHE A 1 74 ? -5.108 -7.195 9.875 1.00 91.50 74 PHE A C 1
ATOM 586 O O . PHE A 1 74 ? -4.935 -6.597 8.811 1.00 91.50 74 PHE A O 1
ATOM 593 N N . ASP A 1 75 ? -5.853 -8.293 9.990 1.00 93.06 75 ASP A N 1
ATOM 594 C CA . ASP A 1 75 ? -6.496 -8.973 8.870 1.00 93.06 75 ASP A CA 1
ATOM 595 C C . ASP A 1 75 ? -8.022 -8.944 8.999 1.00 93.06 75 ASP A C 1
ATOM 597 O O . ASP A 1 75 ? -8.585 -8.941 10.098 1.00 93.06 75 ASP A O 1
ATOM 601 N N . VAL A 1 76 ? -8.708 -8.973 7.858 1.00 94.19 76 VAL A N 1
ATOM 602 C CA . VAL A 1 76 ? -10.170 -8.929 7.778 1.00 94.19 76 VAL A CA 1
ATOM 603 C C . VAL A 1 76 ? -10.661 -10.074 6.908 1.00 94.19 76 VAL A C 1
ATOM 605 O O . VAL A 1 76 ? -10.291 -10.161 5.743 1.00 94.19 76 VAL A O 1
ATOM 608 N N . TYR A 1 77 ? -11.514 -10.943 7.439 1.00 93.69 77 TYR A N 1
ATOM 609 C CA . TYR A 1 77 ? -12.082 -12.081 6.717 1.00 93.69 77 TYR A CA 1
ATOM 610 C C . TYR A 1 77 ? -13.604 -12.041 6.704 1.00 93.69 77 TYR A C 1
ATOM 612 O O . TYR A 1 77 ? -14.246 -11.488 7.586 1.00 93.69 77 TYR A O 1
ATOM 620 N N . THR A 1 78 ? -14.194 -12.668 5.698 1.00 92.56 78 THR A N 1
ATOM 621 C CA . THR A 1 78 ? -15.631 -12.906 5.601 1.00 92.56 78 THR A CA 1
ATOM 622 C C . THR A 1 78 ? -15.886 -14.208 4.846 1.00 92.56 78 THR A C 1
ATOM 624 O O . THR A 1 78 ? -14.960 -14.895 4.402 1.00 92.56 78 THR A O 1
ATOM 627 N N . VAL A 1 79 ? -17.154 -14.569 4.708 1.00 88.94 79 VAL A N 1
ATOM 628 C CA . VAL A 1 79 ? -17.586 -15.728 3.935 1.00 88.94 79 VAL A CA 1
ATOM 629 C C . VAL A 1 79 ? -17.665 -15.341 2.457 1.00 88.94 79 VAL A C 1
ATOM 631 O O . VAL A 1 79 ? -18.265 -14.329 2.098 1.00 88.94 79 VAL A O 1
ATOM 634 N N . GLY A 1 80 ? -17.049 -16.141 1.583 1.00 80.81 80 GLY A N 1
ATOM 635 C CA . GLY A 1 80 ? -17.136 -15.920 0.142 1.00 80.81 80 GLY A CA 1
ATOM 636 C C . GLY A 1 80 ? -18.558 -16.088 -0.397 1.00 80.81 80 GLY A C 1
ATOM 637 O O . GLY A 1 80 ? -19.311 -16.931 0.080 1.00 80.81 80 GLY A O 1
ATOM 638 N N . ALA A 1 81 ? -18.911 -15.338 -1.444 1.00 70.50 81 ALA A N 1
ATOM 639 C CA . ALA A 1 81 ? -20.246 -15.383 -2.057 1.00 70.50 81 ALA A CA 1
ATOM 640 C C . ALA A 1 81 ? -20.653 -16.778 -2.588 1.00 70.50 81 ALA A C 1
ATOM 642 O O . ALA A 1 81 ? -21.840 -17.064 -2.740 1.00 70.50 81 ALA A O 1
ATOM 643 N N . ASP A 1 82 ? -19.678 -17.655 -2.840 1.00 64.94 82 ASP A N 1
ATOM 644 C CA . ASP A 1 82 ? -19.894 -19.028 -3.310 1.00 64.94 82 ASP A CA 1
ATOM 645 C C . ASP A 1 82 ? -20.068 -20.050 -2.165 1.00 64.94 82 ASP A C 1
ATOM 647 O O . ASP A 1 82 ? -20.174 -21.257 -2.406 1.00 64.94 82 ASP A O 1
ATOM 651 N N . ALA A 1 83 ? -20.109 -19.595 -0.907 1.00 62.78 83 ALA A N 1
ATOM 652 C CA . ALA A 1 83 ? -20.285 -20.457 0.262 1.00 62.78 83 ALA A CA 1
ATOM 653 C C . ALA A 1 83 ? -21.649 -21.135 0.248 1.00 62.78 83 ALA A C 1
ATOM 655 O O . ALA A 1 83 ? -22.692 -20.490 0.233 1.00 62.78 83 ALA A O 1
ATOM 656 N N . GLY A 1 84 ? -21.618 -22.469 0.211 1.00 55.59 84 GLY A N 1
ATOM 657 C CA . GLY A 1 84 ? -22.806 -23.318 0.156 1.00 55.59 84 GLY A CA 1
ATOM 658 C C . GLY A 1 84 ? -23.345 -23.612 -1.249 1.00 55.59 84 GLY A C 1
ATOM 659 O O . GLY A 1 84 ? -24.293 -24.382 -1.357 1.00 55.59 84 GLY A O 1
ATOM 660 N N . ARG A 1 85 ? -22.759 -23.065 -2.330 1.00 55.72 85 ARG A N 1
ATOM 661 C CA . ARG A 1 85 ? -23.213 -23.335 -3.714 1.00 55.72 85 ARG A CA 1
ATOM 662 C C . ARG A 1 85 ? -22.585 -24.567 -4.365 1.00 55.72 85 ARG A C 1
ATOM 664 O O . ARG A 1 85 ? -23.141 -25.081 -5.332 1.00 55.72 85 ARG A O 1
ATOM 671 N N . SER A 1 86 ? -21.471 -25.077 -3.842 1.00 49.03 86 SER A N 1
ATOM 672 C CA . SER A 1 86 ? -20.916 -26.365 -4.262 1.00 49.03 86 SER A CA 1
ATOM 673 C C . SER A 1 86 ? -21.034 -27.385 -3.131 1.00 49.03 86 SER A C 1
ATOM 675 O O . SER A 1 86 ? -20.627 -27.128 -2.000 1.00 49.03 86 SER A O 1
ATOM 677 N N . GLY A 1 87 ? -21.514 -28.592 -3.449 1.00 51.44 87 GLY A N 1
ATOM 678 C CA . GLY A 1 87 ? -21.392 -29.772 -2.576 1.00 51.44 87 GLY A CA 1
ATOM 679 C C . GLY A 1 87 ? -19.935 -30.203 -2.327 1.00 51.44 87 GLY A C 1
ATOM 680 O O . GLY A 1 87 ? -19.691 -31.231 -1.708 1.00 51.44 87 GLY A O 1
ATOM 681 N N . SER A 1 88 ? -18.964 -29.420 -2.806 1.00 44.84 88 SER A N 1
ATOM 682 C CA . SER A 1 88 ? -17.527 -29.602 -2.656 1.00 44.84 88 SER A CA 1
ATOM 683 C C . SER A 1 88 ? -16.906 -28.396 -1.933 1.00 44.84 88 SER A C 1
ATOM 685 O O . SER A 1 88 ? -16.119 -27.672 -2.534 1.00 44.84 88 SER A O 1
ATOM 687 N N . GLY A 1 89 ? -17.300 -28.135 -0.679 1.00 43.62 89 GLY A N 1
ATOM 688 C CA . GLY A 1 89 ? -16.568 -27.288 0.288 1.00 43.62 89 GLY A CA 1
ATOM 689 C C . GLY A 1 89 ? -16.047 -25.923 -0.202 1.00 43.62 89 GLY A C 1
ATOM 690 O O . GLY A 1 89 ? -15.040 -25.444 0.310 1.00 43.62 89 GLY A O 1
ATOM 691 N N . GLY A 1 90 ? -16.668 -25.330 -1.229 1.00 42.84 90 GLY A N 1
ATOM 692 C CA . GLY A 1 90 ? -15.966 -24.427 -2.149 1.00 42.84 90 GLY A CA 1
ATOM 693 C C . GLY A 1 90 ? -16.133 -22.932 -1.913 1.00 42.84 90 GLY A C 1
ATOM 694 O O . GLY A 1 90 ? -15.389 -22.157 -2.506 1.00 42.84 90 GLY A O 1
ATOM 695 N N . GLY A 1 91 ? -17.042 -22.491 -1.045 1.00 55.81 91 GLY A N 1
ATOM 696 C CA . GLY A 1 91 ? -16.993 -21.107 -0.576 1.00 55.81 91 GLY A CA 1
ATOM 697 C C . GLY A 1 91 ? -16.329 -21.046 0.777 1.00 55.81 91 GLY A C 1
ATOM 698 O O . GLY A 1 91 ? -16.973 -21.137 1.819 1.00 55.81 91 GLY A O 1
ATOM 699 N N . GLY A 1 92 ? -15.006 -20.963 0.716 1.00 76.69 92 GLY A N 1
ATOM 700 C CA . GLY A 1 92 ? -14.156 -20.776 1.876 1.00 76.69 92 GL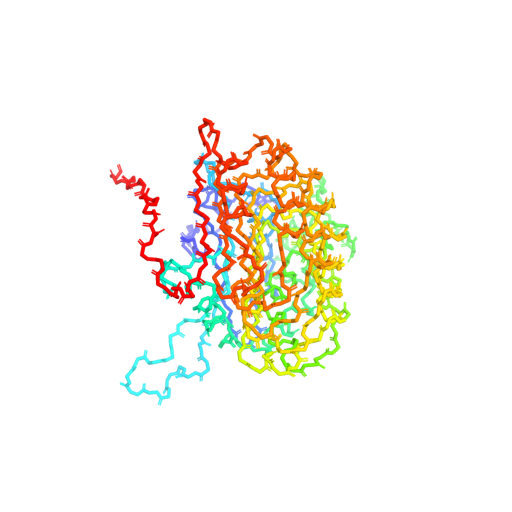Y A CA 1
ATOM 701 C C . GLY A 1 92 ? -14.183 -19.339 2.392 1.00 76.69 92 GLY A C 1
ATOM 702 O O . GLY A 1 92 ? -14.782 -18.436 1.800 1.00 76.69 92 GLY A O 1
ATOM 703 N N . ALA A 1 93 ? -13.490 -19.140 3.510 1.00 87.25 93 ALA A N 1
ATOM 704 C CA . ALA A 1 93 ? -13.203 -17.820 4.042 1.00 87.25 93 ALA A CA 1
ATOM 705 C C . ALA A 1 93 ? -12.353 -17.019 3.039 1.00 87.25 93 ALA A C 1
ATOM 707 O O . ALA A 1 93 ? -11.387 -17.533 2.470 1.00 87.25 93 ALA A O 1
ATOM 708 N N . ILE A 1 94 ? -12.715 -15.757 2.825 1.00 91.50 94 ILE A N 1
ATOM 709 C CA . ILE A 1 94 ? -12.005 -14.821 1.952 1.00 91.50 94 ILE A CA 1
ATOM 710 C C . ILE A 1 94 ? -11.593 -13.635 2.803 1.00 91.50 94 ILE A C 1
ATOM 712 O O . ILE A 1 94 ? -12.418 -13.100 3.539 1.00 91.50 94 ILE A O 1
ATOM 716 N N . GLY A 1 95 ? -10.335 -13.220 2.698 1.00 92.69 95 GLY A N 1
ATOM 717 C CA . GLY A 1 95 ? -9.824 -12.135 3.519 1.00 92.69 95 GLY A CA 1
ATOM 718 C C . GLY A 1 95 ? -8.959 -11.141 2.774 1.00 92.69 95 GLY A C 1
ATOM 719 O O . GLY A 1 95 ? -8.337 -11.483 1.766 1.00 92.69 95 GLY A O 1
ATOM 720 N N . ILE A 1 96 ? -8.947 -9.934 3.325 1.00 95.06 96 ILE A N 1
ATOM 721 C CA . ILE A 1 96 ? -8.016 -8.837 3.092 1.00 95.06 96 ILE A CA 1
ATOM 722 C C . ILE A 1 96 ? -6.940 -8.952 4.164 1.00 95.06 96 ILE A C 1
ATOM 724 O O . ILE A 1 96 ? -7.272 -9.053 5.346 1.00 95.06 96 ILE A O 1
ATOM 728 N N . THR A 1 97 ? -5.671 -8.966 3.764 1.00 94.06 97 THR A N 1
ATOM 729 C CA . THR A 1 97 ? -4.578 -9.216 4.714 1.00 94.06 97 THR A CA 1
ATOM 730 C C . THR A 1 97 ? -3.457 -8.198 4.627 1.00 94.06 97 THR A C 1
ATOM 732 O O . THR A 1 97 ? -3.152 -7.677 3.546 1.00 94.06 97 THR A O 1
ATOM 735 N N . ASP A 1 98 ? -2.812 -7.956 5.768 1.00 90.19 98 ASP A N 1
ATOM 736 C CA . ASP A 1 98 ? -1.566 -7.204 5.842 1.00 90.19 98 ASP A CA 1
ATOM 737 C C . ASP A 1 98 ? -0.401 -8.074 5.347 1.00 90.19 98 ASP A C 1
ATOM 739 O O . ASP A 1 98 ? 0.151 -8.914 6.056 1.00 90.19 98 ASP A O 1
ATOM 743 N N . GLY A 1 99 ? -0.074 -7.914 4.064 1.00 91.06 99 GLY A N 1
ATOM 744 C CA . GLY A 1 99 ? 0.915 -8.738 3.379 1.00 91.06 99 GLY A CA 1
ATOM 745 C C . GLY A 1 99 ? 0.351 -10.050 2.829 1.00 91.06 99 GLY A C 1
ATOM 746 O O . GLY A 1 99 ? -0.846 -10.188 2.554 1.00 91.06 99 GLY A O 1
ATOM 747 N N . TYR A 1 100 ? 1.259 -10.989 2.569 1.00 93.25 100 TYR A N 1
ATOM 748 C CA . 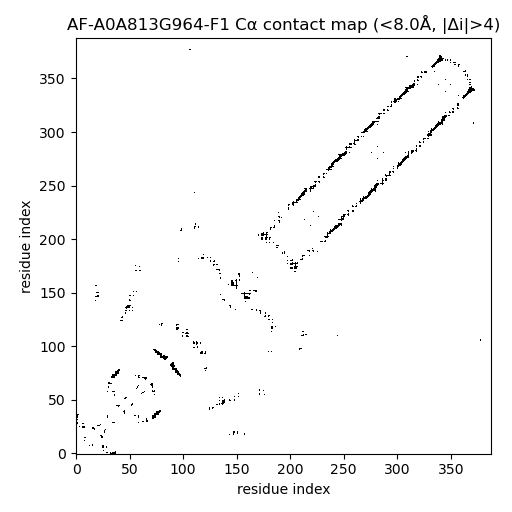TYR A 1 100 ? 0.961 -12.262 1.918 1.00 93.25 100 TYR A CA 1
ATOM 749 C C . TYR A 1 100 ? 0.580 -13.347 2.922 1.00 93.25 100 TYR A C 1
ATOM 751 O O . TYR A 1 100 ? 1.121 -13.408 4.023 1.00 93.25 100 TYR A O 1
ATOM 759 N N . VAL A 1 101 ? -0.290 -14.263 2.499 1.00 92.25 101 VAL A N 1
ATOM 760 C CA . VAL A 1 101 ? -0.602 -15.492 3.246 1.00 92.25 101 VAL A CA 1
ATOM 761 C C . VAL A 1 101 ? -0.123 -16.730 2.494 1.00 92.25 101 VAL A C 1
ATOM 763 O O . VAL A 1 101 ? 0.167 -16.670 1.301 1.00 92.25 101 VAL A O 1
ATOM 766 N N . ALA A 1 102 ? -0.109 -17.889 3.159 1.00 91.50 102 ALA A N 1
ATOM 767 C CA . ALA A 1 102 ? 0.326 -19.156 2.561 1.00 91.50 102 ALA A CA 1
ATOM 768 C C . ALA A 1 102 ? -0.378 -19.484 1.225 1.00 91.50 102 ALA A C 1
ATOM 770 O O . ALA A 1 102 ? 0.250 -19.992 0.297 1.00 91.50 102 ALA A O 1
ATOM 771 N N . ALA A 1 103 ? -1.665 -19.139 1.090 1.00 90.44 103 ALA A N 1
ATOM 772 C CA . ALA A 1 103 ? -2.433 -19.341 -0.143 1.00 90.44 103 ALA A CA 1
ATOM 773 C C . ALA A 1 103 ? -1.928 -18.502 -1.337 1.00 90.44 103 ALA A C 1
ATOM 775 O O . ALA A 1 103 ? -2.144 -18.879 -2.491 1.00 90.44 103 ALA A O 1
ATOM 776 N N . ASP A 1 104 ? -1.223 -17.397 -1.082 1.00 94.12 104 ASP A N 1
ATOM 777 C CA . ASP A 1 104 ? -0.615 -16.573 -2.128 1.00 94.12 104 ASP A CA 1
ATOM 778 C C . ASP A 1 104 ? 0.671 -17.228 -2.681 1.00 94.12 104 ASP A C 1
ATOM 780 O O . ASP A 1 104 ? 1.163 -16.848 -3.745 1.00 94.12 104 ASP A O 1
ATOM 784 N N . GLY A 1 105 ? 1.179 -18.280 -2.024 1.00 93.31 105 GLY A N 1
ATOM 785 C CA . GLY A 1 105 ? 2.431 -18.954 -2.364 1.00 93.31 105 GLY A CA 1
ATOM 786 C C . GLY A 1 105 ? 3.637 -18.025 -2.229 1.00 93.31 105 GLY A C 1
ATOM 787 O O . GLY A 1 105 ? 3.583 -17.040 -1.504 1.00 93.31 105 GLY A O 1
ATOM 788 N N . THR A 1 106 ? 4.715 -18.330 -2.948 1.00 91.12 106 THR A N 1
ATOM 789 C CA . THR A 1 106 ? 5.942 -17.521 -3.002 1.00 91.12 106 THR A CA 1
ATOM 790 C C . THR A 1 106 ? 6.313 -17.181 -4.451 1.00 91.12 106 THR A C 1
ATOM 792 O O . THR A 1 106 ? 5.753 -17.740 -5.405 1.00 91.12 106 THR A O 1
ATOM 795 N N . GLY A 1 107 ? 7.248 -16.244 -4.621 1.00 88.06 107 GLY A N 1
ATOM 796 C CA . GLY A 1 107 ? 7.849 -15.894 -5.909 1.00 88.06 107 GLY A CA 1
ATOM 797 C C . GLY A 1 107 ? 7.067 -14.866 -6.732 1.00 88.06 107 GLY A C 1
ATOM 798 O O . GLY A 1 107 ? 6.147 -14.205 -6.261 1.00 88.06 107 GLY A O 1
ATOM 799 N N . GLU A 1 108 ? 7.421 -14.741 -8.011 1.00 83.31 108 GLU A N 1
ATOM 800 C CA . GLU A 1 108 ? 7.010 -13.628 -8.881 1.00 83.31 108 GLU A CA 1
ATOM 801 C C . GLU A 1 108 ? 5.484 -13.443 -8.999 1.00 83.31 108 GLU A C 1
ATOM 803 O O . GLU A 1 108 ? 4.979 -12.326 -9.114 1.00 83.31 108 GLU A O 1
ATOM 808 N N . LYS A 1 109 ? 4.722 -14.541 -8.936 1.00 90.69 109 LYS A N 1
ATOM 809 C CA . LYS A 1 109 ? 3.257 -14.542 -9.091 1.00 90.69 109 LYS A CA 1
ATOM 810 C C . LYS A 1 109 ? 2.506 -14.286 -7.778 1.00 90.69 109 LYS A C 1
ATOM 812 O O . LYS A 1 109 ? 1.274 -14.275 -7.807 1.00 90.69 109 LYS A O 1
ATOM 817 N N . GLN A 1 110 ? 3.201 -14.103 -6.654 1.00 94.38 110 GLN A N 1
ATOM 818 C CA . GLN A 1 110 ? 2.604 -13.973 -5.320 1.00 94.38 110 GLN A CA 1
ATOM 819 C C . GLN A 1 110 ? 1.650 -12.770 -5.229 1.00 94.38 110 GLN A C 1
ATOM 821 O O . GLN A 1 110 ? 0.482 -12.946 -4.884 1.00 94.38 110 GLN A O 1
ATOM 826 N N . ALA A 1 111 ? 2.070 -11.582 -5.681 1.00 95.25 111 ALA A N 1
ATOM 827 C CA . ALA A 1 111 ? 1.211 -10.391 -5.725 1.00 95.25 111 ALA A CA 1
ATOM 828 C C . ALA A 1 111 ? -0.051 -10.583 -6.585 1.00 95.25 111 ALA A C 1
ATOM 830 O O . ALA A 1 111 ? -1.149 -10.170 -6.208 1.00 95.25 111 ALA A O 1
ATOM 831 N N . ARG A 1 112 ? 0.072 -11.281 -7.722 1.00 95.06 112 ARG A N 1
ATOM 832 C CA . ARG A 1 112 ? -1.070 -11.620 -8.587 1.00 95.06 112 ARG A CA 1
ATOM 833 C C . ARG A 1 112 ? -2.047 -12.575 -7.895 1.00 95.06 112 ARG A C 1
ATOM 835 O O . ARG A 1 112 ? -3.258 -12.440 -8.073 1.00 95.06 112 ARG A O 1
ATOM 842 N N . LYS A 1 113 ? -1.537 -13.546 -7.130 1.00 95.12 113 LYS A N 1
ATOM 843 C CA . LYS A 1 113 ? -2.356 -14.488 -6.351 1.00 95.12 113 LYS A CA 1
ATOM 844 C C . LYS A 1 113 ? -3.066 -13.781 -5.192 1.00 95.12 113 LYS A C 1
ATOM 846 O O . LYS A 1 113 ? -4.279 -13.952 -5.084 1.00 95.12 113 LYS A O 1
ATOM 851 N N . LYS A 1 114 ? -2.370 -12.901 -4.454 1.00 95.44 114 LYS A N 1
ATOM 852 C CA . LYS A 1 114 ? -2.974 -12.014 -3.441 1.00 95.44 114 LYS A CA 1
ATOM 853 C C . LYS A 1 114 ? -4.116 -11.198 -4.037 1.00 95.44 114 LYS A C 1
ATOM 855 O O . LYS A 1 114 ? -5.244 -11.294 -3.563 1.00 95.44 114 LYS A O 1
ATOM 860 N N . ARG A 1 115 ? -3.863 -10.502 -5.154 1.00 94.94 115 ARG A N 1
ATOM 861 C CA . ARG A 1 115 ? -4.896 -9.759 -5.895 1.00 94.94 115 ARG A CA 1
ATOM 862 C C . ARG A 1 115 ? -6.085 -10.649 -6.246 1.00 94.94 115 ARG A C 1
ATOM 864 O O . ARG A 1 115 ? -7.218 -10.248 -6.037 1.00 94.94 115 ARG A O 1
ATOM 871 N N . HIS A 1 116 ? -5.863 -11.847 -6.788 1.00 92.56 116 HIS A N 1
ATOM 872 C CA . HIS A 1 116 ? -6.960 -12.747 -7.164 1.00 92.56 116 HIS A CA 1
ATOM 873 C C . HIS A 1 116 ? -7.789 -13.220 -5.960 1.00 92.56 116 HIS A C 1
ATOM 875 O O . HIS A 1 116 ? -9.001 -13.379 -6.089 1.00 92.56 116 HIS A O 1
ATOM 881 N N . ARG A 1 117 ? -7.154 -13.448 -4.805 1.00 93.00 117 ARG A N 1
ATOM 882 C CA . ARG A 1 117 ? -7.837 -13.792 -3.553 1.00 93.00 117 ARG A CA 1
ATOM 883 C C . ARG A 1 117 ? -8.677 -12.621 -3.048 1.00 93.00 117 ARG A C 1
ATOM 885 O O . ARG A 1 117 ? -9.877 -12.784 -2.854 1.00 93.00 117 ARG A O 1
ATOM 892 N N . GLU A 1 118 ? -8.068 -11.452 -2.891 1.00 94.12 118 GLU A N 1
ATOM 893 C CA . GLU A 1 118 ? -8.731 -10.260 -2.347 1.00 94.12 118 GLU A CA 1
ATOM 894 C C . GLU A 1 118 ? -9.790 -9.689 -3.289 1.00 94.12 118 GLU A C 1
ATOM 896 O O . GLU A 1 118 ? -10.805 -9.179 -2.832 1.00 94.12 118 GLU A O 1
ATOM 901 N N . TRP A 1 119 ? -9.636 -9.860 -4.605 1.00 91.69 119 TRP A N 1
ATOM 902 C CA . TRP A 1 119 ? -10.644 -9.453 -5.589 1.00 91.69 119 TRP A CA 1
ATOM 903 C C . TRP A 1 119 ? -12.007 -10.120 -5.347 1.00 91.69 119 TRP A C 1
ATOM 905 O O . TRP A 1 119 ? -13.044 -9.526 -5.649 1.00 91.69 119 TRP A O 1
ATOM 915 N N . LYS A 1 120 ? -12.014 -11.333 -4.776 1.00 91.38 120 LYS A N 1
ATOM 916 C CA . LYS A 1 120 ? -13.235 -12.074 -4.422 1.00 91.38 120 LYS A CA 1
ATOM 917 C C . LYS A 1 120 ? -13.891 -11.576 -3.133 1.00 91.38 120 LYS A C 1
ATOM 919 O O . LYS A 1 120 ? -15.003 -12.007 -2.832 1.00 91.38 120 LYS A O 1
ATOM 924 N N . PHE A 1 121 ? -13.228 -10.707 -2.368 1.00 92.88 121 PHE A N 1
ATOM 925 C CA . PHE A 1 121 ? -13.833 -10.088 -1.197 1.00 92.88 121 PHE A CA 1
ATOM 926 C C . PHE A 1 121 ? -15.071 -9.280 -1.639 1.00 92.88 121 PHE A C 1
ATOM 928 O O . PHE A 1 121 ? -15.011 -8.595 -2.669 1.00 92.88 121 PHE A O 1
ATOM 935 N N . PRO A 1 122 ? -16.213 -9.369 -0.930 1.00 92.31 122 PRO A N 1
ATOM 936 C CA . PRO A 1 122 ? -17.441 -8.697 -1.345 1.00 92.31 122 PRO A CA 1
ATOM 937 C C . PRO A 1 122 ? -17.248 -7.181 -1.453 1.00 92.31 122 PRO A C 1
ATOM 939 O O . PRO A 1 122 ? -16.977 -6.501 -0.467 1.00 92.31 122 PRO A O 1
ATOM 942 N N . PHE A 1 123 ? -17.408 -6.636 -2.658 1.00 89.94 123 PHE A N 1
ATOM 943 C CA . PHE A 1 123 ? -17.167 -5.211 -2.907 1.00 89.94 123 PHE A CA 1
ATOM 944 C C . PHE A 1 123 ? -18.155 -4.308 -2.167 1.00 89.94 123 PHE A C 1
ATOM 946 O O . PHE A 1 123 ? -17.773 -3.254 -1.676 1.00 89.94 123 PHE A O 1
ATOM 953 N N . GLU A 1 124 ? -19.396 -4.762 -1.990 1.00 90.50 124 GLU A N 1
ATOM 954 C CA . GLU A 1 124 ? -20.393 -4.064 -1.173 1.00 90.50 124 GLU A CA 1
ATOM 955 C C . GLU A 1 124 ? -19.944 -3.909 0.289 1.00 90.50 124 GLU A C 1
ATOM 957 O O . GLU A 1 124 ? -20.233 -2.889 0.908 1.00 90.50 124 GLU A O 1
ATOM 962 N N . LEU A 1 125 ? -19.209 -4.883 0.848 1.00 92.06 125 LEU A N 1
ATOM 963 C CA . LEU A 1 125 ? -18.650 -4.757 2.200 1.00 92.06 125 LEU A CA 1
ATOM 964 C C . LEU A 1 125 ? -17.552 -3.697 2.257 1.00 92.06 125 LEU A C 1
ATOM 966 O O . LEU A 1 125 ? -17.490 -2.958 3.231 1.00 92.06 125 LEU A O 1
ATOM 970 N N . VAL A 1 126 ? -16.725 -3.587 1.215 1.00 90.50 126 VAL A N 1
ATOM 971 C CA . VAL A 1 126 ? -15.718 -2.521 1.111 1.00 90.50 126 VAL A CA 1
ATOM 972 C C . VAL A 1 126 ? -16.399 -1.151 1.078 1.00 90.50 126 VAL A C 1
ATOM 974 O O . VAL A 1 126 ? -15.995 -0.252 1.807 1.00 90.50 126 VAL A O 1
ATOM 977 N N . GLN A 1 127 ? -17.464 -1.001 0.284 1.00 88.94 127 GLN A N 1
ATOM 978 C CA . GLN A 1 127 ? -18.216 0.255 0.214 1.00 88.94 127 GLN A CA 1
ATOM 979 C C . GLN A 1 127 ? -18.836 0.615 1.567 1.00 88.94 127 GLN A C 1
ATOM 981 O O . GLN A 1 127 ? -18.649 1.733 2.031 1.00 88.94 127 GLN A O 1
ATOM 986 N N . LYS A 1 128 ? -19.483 -0.345 2.243 1.00 91.31 128 LYS A N 1
ATOM 987 C CA . LYS A 1 128 ? -20.007 -0.143 3.604 1.00 91.31 128 LYS A CA 1
ATOM 988 C C . LYS A 1 128 ? -18.907 0.221 4.598 1.00 91.31 128 LYS A C 1
ATOM 990 O O . LYS A 1 128 ? -19.150 1.003 5.509 1.00 91.31 128 LYS A O 1
ATOM 995 N N . ALA A 1 129 ? -17.709 -0.341 4.438 1.00 90.19 129 ALA A N 1
ATOM 996 C CA . ALA A 1 129 ? -16.609 -0.083 5.352 1.00 90.19 129 ALA A CA 1
ATOM 997 C C . ALA A 1 129 ? -16.080 1.356 5.276 1.00 90.19 129 ALA A C 1
ATOM 999 O O . ALA A 1 129 ? -15.616 1.881 6.281 1.00 90.19 129 ALA A O 1
ATOM 1000 N N . LEU A 1 130 ? -16.198 2.008 4.115 1.00 91.81 130 LEU A N 1
ATOM 1001 C CA . LEU A 1 130 ? -15.858 3.423 3.939 1.00 91.81 130 LEU A CA 1
ATOM 1002 C C . LEU A 1 130 ? -16.840 4.387 4.621 1.00 91.81 130 LEU A C 1
ATOM 1004 O O . LEU A 1 130 ? -16.531 5.569 4.747 1.00 91.81 130 LEU A O 1
ATOM 1008 N N . ASP A 1 131 ? -18.019 3.904 5.017 1.00 92.88 131 ASP A N 1
ATOM 1009 C CA . ASP A 1 131 ? -19.041 4.684 5.723 1.00 92.88 131 ASP A CA 1
ATOM 1010 C C . ASP A 1 131 ? -19.012 4.431 7.244 1.00 92.88 131 ASP A C 1
ATOM 1012 O O . ASP A 1 131 ? -19.869 4.927 7.975 1.00 92.88 131 ASP A O 1
ATOM 1016 N N . ILE A 1 132 ? -18.055 3.633 7.734 1.00 92.94 132 ILE A N 1
ATOM 1017 C CA . ILE A 1 132 ? -17.900 3.376 9.169 1.00 92.94 132 ILE A CA 1
ATOM 1018 C C . ILE A 1 132 ? -17.401 4.640 9.849 1.00 92.94 132 ILE A C 1
ATOM 1020 O O . ILE A 1 132 ? -16.395 5.210 9.433 1.00 92.94 132 ILE A O 1
ATOM 1024 N N . ASP A 1 133 ? -18.066 4.997 10.939 1.00 94.88 133 ASP A N 1
ATOM 1025 C CA . ASP A 1 133 ? -17.641 6.062 11.827 1.00 94.88 133 ASP A CA 1
ATOM 1026 C C . ASP A 1 133 ? -17.536 5.521 13.252 1.00 94.88 133 ASP A C 1
ATOM 1028 O O . ASP A 1 133 ? -18.546 5.200 13.888 1.00 94.88 133 ASP A O 1
ATOM 1032 N N . ILE A 1 134 ? -16.311 5.332 13.737 1.00 94.12 134 ILE A N 1
ATOM 1033 C CA . ILE A 1 134 ? -16.061 4.527 14.934 1.00 94.12 134 ILE A CA 1
ATOM 1034 C C . ILE A 1 134 ? -16.677 5.105 16.215 1.00 94.12 134 ILE A C 1
ATOM 1036 O O . ILE A 1 134 ? -17.090 4.339 17.086 1.00 94.12 134 ILE A O 1
ATOM 1040 N N . GLN A 1 135 ? -16.826 6.427 16.318 1.00 95.00 135 GLN A N 1
ATOM 1041 C CA . GLN A 1 135 ? -17.471 7.083 17.461 1.00 95.00 135 GLN A CA 1
ATOM 1042 C C . GLN A 1 135 ? -18.985 6.841 17.541 1.00 95.00 135 GLN A C 1
ATOM 1044 O O . GLN A 1 135 ? -19.604 7.135 18.563 1.00 95.00 135 GLN A O 1
ATOM 1049 N N . THR A 1 136 ? -19.589 6.266 16.496 1.00 95.31 136 THR A N 1
ATOM 1050 C CA . THR A 1 136 ? -21.002 5.850 16.497 1.00 95.31 136 THR A CA 1
ATOM 1051 C C . THR A 1 136 ? -21.211 4.426 17.020 1.00 95.31 136 THR A C 1
ATOM 1053 O O . THR A 1 136 ? -22.351 3.965 17.119 1.00 95.31 136 THR A O 1
ATOM 1056 N N . ALA A 1 137 ? -20.131 3.710 17.354 1.00 94.81 137 ALA A N 1
ATOM 1057 C CA . ALA A 1 137 ? -20.211 2.355 17.874 1.00 94.81 137 ALA A CA 1
ATOM 1058 C C . ALA A 1 137 ? -20.891 2.300 19.253 1.00 94.81 137 ALA A C 1
ATOM 1060 O O . ALA A 1 137 ? -20.803 3.213 20.074 1.00 94.81 137 ALA A O 1
ATOM 1061 N N . LEU A 1 138 ? -21.572 1.184 19.500 1.00 94.50 138 LEU A N 1
ATOM 1062 C CA . LEU A 1 138 ? -22.426 0.958 20.659 1.00 94.50 138 LEU A CA 1
ATOM 1063 C C . LEU A 1 138 ? -21.873 -0.161 21.546 1.00 94.50 138 LEU A C 1
ATOM 1065 O O . LEU A 1 138 ? -21.137 -1.048 21.099 1.00 94.50 138 LEU A O 1
ATOM 1069 N N . ALA A 1 139 ? -22.292 -0.137 22.804 1.00 91.81 139 ALA A N 1
ATOM 1070 C CA . ALA A 1 139 ? -22.075 -1.185 23.789 1.00 91.81 139 ALA A CA 1
ATOM 1071 C C . ALA A 1 139 ? -23.418 -1.618 24.378 1.00 91.81 139 ALA A C 1
ATOM 1073 O O . ALA A 1 139 ? -24.367 -0.835 24.391 1.00 91.81 139 ALA A O 1
ATOM 1074 N N . SER A 1 140 ? -23.491 -2.845 24.898 1.00 88.94 140 SER A N 1
ATOM 1075 C CA . SER A 1 140 ? -24.616 -3.234 25.759 1.00 88.94 140 SER A CA 1
ATOM 1076 C C . SER A 1 140 ? -24.580 -2.470 27.086 1.00 88.94 140 SER A C 1
ATOM 1078 O O . SER A 1 140 ? -25.628 -2.104 27.604 1.00 88.94 140 SER A O 1
ATOM 1080 N N . GLU A 1 141 ? -23.374 -2.201 27.593 1.00 89.56 141 GLU A N 1
ATOM 1081 C CA . GLU A 1 141 ? -23.124 -1.407 28.793 1.00 89.56 141 GLU A CA 1
ATOM 1082 C C . GLU A 1 141 ? -22.586 -0.030 28.398 1.00 89.56 141 GLU A C 1
ATOM 1084 O O . GLU A 1 141 ? -21.472 0.091 27.893 1.00 89.56 141 GLU A O 1
ATOM 1089 N N . GLU A 1 142 ? -23.361 1.031 28.638 1.00 93.12 142 GLU A N 1
ATOM 1090 C CA . GLU A 1 142 ? -22.995 2.398 28.227 1.00 93.12 142 GLU A CA 1
ATOM 1091 C C . GLU A 1 142 ? -21.653 2.853 28.817 1.00 93.12 142 GLU A C 1
ATOM 1093 O O . GLU A 1 142 ? -20.912 3.594 28.175 1.00 93.12 142 GLU A O 1
ATOM 1098 N N . ARG A 1 143 ? -21.296 2.351 30.006 1.00 92.38 143 ARG A N 1
ATOM 1099 C CA . ARG A 1 143 ? -19.998 2.618 30.635 1.00 92.38 143 ARG A CA 1
ATOM 1100 C C . ARG A 1 143 ? -18.827 2.248 29.723 1.00 92.38 143 ARG A C 1
ATOM 1102 O O . ARG A 1 143 ? -17.897 3.040 29.627 1.00 92.38 143 ARG A O 1
ATOM 1109 N N . ASP A 1 144 ? -18.894 1.110 29.032 1.00 92.19 144 ASP A N 1
ATOM 1110 C CA . ASP A 1 144 ? -17.840 0.666 28.110 1.00 92.19 144 ASP A CA 1
ATOM 1111 C C . ASP A 1 144 ? -17.715 1.623 26.925 1.00 92.19 144 ASP A C 1
ATOM 1113 O O . ASP A 1 144 ? -16.620 1.920 26.451 1.00 92.19 144 ASP A O 1
ATOM 1117 N N . ARG A 1 145 ? -18.856 2.129 26.436 1.00 95.12 145 ARG A N 1
ATOM 1118 C CA . ARG A 1 145 ? -18.875 3.091 25.333 1.00 95.12 145 ARG A CA 1
ATOM 1119 C C . ARG A 1 145 ? -18.162 4.381 25.728 1.00 95.12 145 ARG A C 1
ATOM 1121 O O . ARG A 1 145 ? -17.349 4.880 24.954 1.00 95.12 145 ARG A O 1
ATOM 1128 N N . LEU A 1 146 ? -18.458 4.899 26.920 1.00 95.31 146 LEU A N 1
ATOM 1129 C CA . LEU A 1 146 ? -17.818 6.101 27.452 1.00 95.31 146 LEU A CA 1
ATOM 1130 C C . LEU A 1 146 ? -16.316 5.869 27.663 1.00 95.31 146 LEU A C 1
ATOM 1132 O O . LEU A 1 146 ? -15.511 6.623 27.115 1.00 95.31 146 LEU A O 1
ATOM 1136 N N . SER A 1 147 ? -15.938 4.797 28.368 1.00 95.19 147 SER A N 1
ATOM 1137 C CA . SER A 1 147 ? -14.539 4.528 28.719 1.00 95.19 147 SER A CA 1
ATOM 1138 C C . SER A 1 147 ? -13.658 4.289 27.501 1.00 95.19 147 SER A C 1
ATOM 1140 O O . SER A 1 147 ? -12.567 4.850 27.423 1.00 95.19 147 SER A O 1
ATOM 1142 N N . ILE A 1 148 ? -14.133 3.536 26.506 1.00 95.56 148 ILE A N 1
ATOM 1143 C CA . ILE A 1 148 ? -13.365 3.265 25.287 1.00 95.56 148 ILE A CA 1
ATOM 1144 C C . ILE A 1 148 ? -13.221 4.518 24.427 1.00 95.56 148 ILE A C 1
ATOM 1146 O O . ILE A 1 148 ? -12.124 4.791 23.945 1.00 95.56 148 ILE A O 1
ATOM 1150 N N . LEU A 1 149 ? -14.287 5.297 24.222 1.00 97.12 149 LEU A N 1
ATOM 1151 C CA . LEU A 1 149 ? -14.183 6.515 23.414 1.00 97.12 149 LEU A CA 1
ATOM 1152 C C . LEU A 1 149 ? -13.244 7.532 24.072 1.00 97.12 149 LEU A C 1
ATOM 1154 O O . LEU A 1 149 ? -12.349 8.053 23.409 1.00 97.12 149 LEU A O 1
ATOM 1158 N N . ASN A 1 150 ? -13.362 7.735 25.384 1.00 97.12 150 ASN A N 1
ATOM 1159 C CA . ASN A 1 150 ? -12.443 8.589 26.136 1.00 97.12 150 ASN A CA 1
ATOM 1160 C C . ASN A 1 150 ? -11.003 8.056 26.126 1.00 97.12 150 ASN A C 1
ATOM 1162 O O . ASN A 1 150 ? -10.068 8.843 25.992 1.00 97.12 150 ASN A O 1
ATOM 1166 N N . SER A 1 151 ? -10.817 6.734 26.188 1.00 95.75 151 SER A N 1
ATOM 1167 C CA . SER A 1 151 ? -9.505 6.089 26.071 1.00 95.75 151 SER A CA 1
ATOM 1168 C C . SER A 1 151 ? -8.871 6.360 24.702 1.00 95.75 151 SER A C 1
ATOM 1170 O O . SER A 1 151 ? -7.744 6.847 24.638 1.00 95.75 151 SER A O 1
ATOM 1172 N N . ILE A 1 152 ? -9.619 6.177 23.606 1.00 96.06 152 ILE A N 1
ATOM 1173 C CA . ILE A 1 152 ? -9.152 6.490 22.244 1.00 96.06 152 ILE A CA 1
ATOM 1174 C C . ILE A 1 152 ? -8.861 7.992 22.101 1.00 96.06 152 ILE A C 1
ATOM 1176 O O . ILE A 1 152 ? -7.896 8.382 21.440 1.00 96.06 152 ILE A O 1
ATOM 1180 N N . ALA A 1 153 ? -9.663 8.857 22.725 1.00 96.69 153 ALA A N 1
ATOM 1181 C CA . ALA A 1 153 ? -9.421 10.298 22.752 1.00 96.69 153 ALA A CA 1
ATOM 1182 C C . ALA A 1 153 ? -8.208 10.700 23.617 1.00 96.69 153 ALA A C 1
ATOM 1184 O O . ALA A 1 153 ? -7.735 11.826 23.501 1.00 96.69 153 ALA A O 1
ATOM 1185 N N . GLY A 1 154 ? -7.667 9.798 24.443 1.00 94.88 154 GLY A N 1
ATOM 1186 C CA . GLY A 1 154 ? -6.568 10.092 25.365 1.00 94.88 154 GLY A CA 1
ATOM 1187 C C . GLY A 1 154 ? -6.987 10.949 26.564 1.00 94.88 154 GLY A C 1
ATOM 1188 O O . GLY A 1 154 ? -6.169 11.693 27.106 1.00 94.88 154 GLY A O 1
ATOM 1189 N N . ALA A 1 155 ? -8.260 10.893 26.963 1.00 95.25 155 ALA A N 1
ATOM 1190 C CA . ALA A 1 155 ? -8.780 11.641 28.101 1.00 95.25 155 ALA A CA 1
ATOM 1191 C C . ALA A 1 155 ? -8.342 11.021 29.439 1.00 95.25 155 ALA A C 1
ATOM 1193 O O . ALA A 1 155 ? -8.262 9.804 29.582 1.00 95.25 155 ALA A O 1
ATOM 1194 N N . ALA A 1 156 ? -8.099 11.869 30.444 1.00 92.31 156 ALA A N 1
ATOM 1195 C CA . ALA A 1 156 ? -7.752 11.418 31.795 1.00 92.31 156 ALA A CA 1
ATOM 1196 C C . ALA A 1 156 ? -8.964 10.873 32.576 1.00 92.31 156 ALA A C 1
ATOM 1198 O O . ALA A 1 156 ? -8.809 9.978 33.401 1.00 92.31 156 ALA A O 1
ATOM 1199 N N . ASP A 1 157 ? -10.158 11.419 32.325 1.00 93.50 157 ASP A N 1
ATOM 1200 C CA . ASP A 1 157 ? -11.420 10.920 32.876 1.00 93.50 157 ASP A CA 1
ATOM 1201 C C . ASP A 1 157 ? -12.116 10.041 31.833 1.00 93.50 157 ASP A C 1
ATOM 1203 O O . ASP A 1 157 ? -12.633 10.537 30.830 1.00 93.50 157 ASP A O 1
ATOM 1207 N N . LEU A 1 158 ? -12.125 8.731 32.078 1.00 94.56 158 LEU A N 1
ATOM 1208 C CA . LEU A 1 158 ? -12.743 7.751 31.185 1.00 94.56 158 LEU A CA 1
ATOM 1209 C C . LEU A 1 158 ? -14.269 7.680 31.348 1.00 94.56 158 LEU A C 1
ATOM 1211 O O . LEU A 1 158 ? -14.963 7.217 30.445 1.00 94.56 158 LEU A O 1
ATOM 1215 N N . SER A 1 159 ? -14.810 8.170 32.462 1.00 93.31 159 SER A N 1
ATOM 1216 C CA . SER A 1 159 ? -16.245 8.123 32.765 1.00 93.31 159 SER A CA 1
ATOM 1217 C C . SER A 1 159 ? -17.035 9.306 32.190 1.00 93.31 159 SER A C 1
ATOM 1219 O O . SER A 1 159 ? -18.265 9.257 32.114 1.00 93.31 159 SER A O 1
ATOM 1221 N N . GLY A 1 160 ? -16.328 10.365 31.782 1.00 92.94 160 GLY A N 1
ATOM 1222 C CA . GLY A 1 160 ? -16.901 11.599 31.260 1.00 92.94 160 GLY A CA 1
ATOM 1223 C C . GLY A 1 160 ? -17.632 11.442 29.922 1.00 92.94 160 GLY A C 1
ATOM 1224 O O . GLY A 1 160 ? -17.601 10.401 29.266 1.00 92.94 160 GLY A O 1
ATOM 1225 N N . CYS A 1 161 ? -18.295 12.513 29.480 1.00 95.12 161 CYS A N 1
ATOM 1226 C CA . CYS A 1 161 ? -18.936 12.536 28.166 1.00 95.12 161 CYS A CA 1
ATOM 1227 C C . CYS A 1 161 ? -17.862 12.590 27.062 1.00 95.12 161 CYS A C 1
ATOM 1229 O O . CYS A 1 161 ? -17.125 13.581 27.014 1.00 95.12 161 CYS A O 1
ATOM 1231 N N . PRO A 1 162 ? -17.766 11.582 26.174 1.00 95.94 162 PRO A N 1
ATOM 1232 C CA . PRO A 1 162 ? -16.773 11.591 25.117 1.00 95.94 162 PRO A CA 1
ATOM 1233 C C . PRO A 1 162 ? -17.060 12.706 24.109 1.00 95.94 162 PRO A C 1
ATOM 1235 O O . PRO A 1 162 ? -1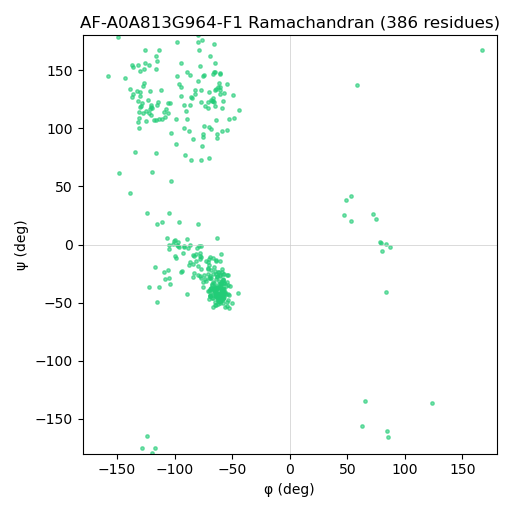8.226 13.020 23.839 1.00 95.94 162 PRO A O 1
ATOM 1238 N N . PRO A 1 163 ? -16.013 13.299 23.515 1.00 96.25 163 PRO A N 1
ATOM 1239 C CA . PRO A 1 163 ? -16.192 14.304 22.481 1.00 96.25 163 PRO A CA 1
ATOM 1240 C C . PRO A 1 163 ? -16.943 13.707 21.285 1.00 96.25 163 PRO A C 1
ATOM 1242 O O . PRO A 1 163 ? -16.772 12.537 20.952 1.00 96.25 163 PRO A O 1
ATOM 1245 N N . ALA A 1 164 ? -17.764 14.516 20.613 1.00 94.50 164 ALA A N 1
ATOM 1246 C CA . ALA A 1 164 ? -18.479 14.077 19.412 1.00 94.50 164 ALA A CA 1
ATOM 1247 C C . ALA A 1 164 ? -17.548 13.900 18.194 1.00 94.50 164 ALA A C 1
ATOM 1249 O O . ALA A 1 164 ? -17.863 13.136 17.288 1.00 94.50 164 ALA A O 1
ATOM 1250 N N . ALA A 1 165 ? -16.414 14.605 18.180 1.00 96.12 165 ALA A N 1
ATOM 1251 C CA . ALA A 1 165 ? -15.373 14.523 17.160 1.00 96.12 165 ALA A CA 1
ATOM 1252 C C . ALA A 1 165 ? -13.998 14.675 17.823 1.00 96.12 165 ALA A C 1
ATOM 1254 O O . ALA A 1 165 ? -13.856 15.449 18.773 1.00 96.12 165 ALA A O 1
ATOM 1255 N N . HIS A 1 166 ? -12.998 13.941 17.338 1.00 97.62 166 HIS A N 1
ATOM 1256 C CA . HIS A 1 166 ? -11.641 13.971 17.877 1.00 97.62 166 HIS A CA 1
ATOM 1257 C C . HIS A 1 166 ? -10.630 13.479 16.834 1.00 97.62 166 HIS A C 1
ATOM 1259 O O . HIS A 1 166 ? -10.910 12.524 16.111 1.00 97.62 166 HIS A O 1
ATOM 1265 N N . GLU A 1 167 ? -9.422 14.049 16.819 1.00 96.81 167 GLU A N 1
ATOM 1266 C CA . GLU A 1 167 ? -8.380 13.687 15.844 1.00 96.81 167 GLU A CA 1
ATOM 1267 C C . GLU A 1 167 ? -7.982 12.201 15.907 1.00 96.81 167 GLU A C 1
ATOM 1269 O O . GLU A 1 167 ? -7.709 11.574 14.884 1.00 96.81 167 GLU A O 1
ATOM 1274 N N . ASN A 1 168 ? -8.009 11.594 17.098 1.00 96.19 168 ASN A N 1
ATOM 1275 C CA . ASN A 1 168 ? -7.741 10.160 17.253 1.00 96.19 168 ASN A CA 1
ATOM 1276 C C . ASN A 1 168 ? -8.864 9.284 16.683 1.00 96.19 168 ASN A C 1
ATOM 1278 O O . ASN A 1 168 ? -8.583 8.172 16.230 1.00 96.19 168 ASN A O 1
ATOM 1282 N N . TYR A 1 169 ? -10.111 9.771 16.669 1.00 97.00 169 TYR A N 1
ATOM 1283 C CA . TYR A 1 169 ? -11.200 9.065 15.995 1.00 97.00 169 TYR A CA 1
ATOM 1284 C C . TYR A 1 169 ? -11.008 9.125 14.486 1.00 97.00 169 TYR A C 1
ATOM 1286 O O . TYR A 1 169 ? -11.026 8.087 13.829 1.00 97.00 169 TYR A O 1
ATOM 1294 N N . ASP A 1 170 ? -10.703 10.313 13.957 1.00 95.81 170 ASP A N 1
ATOM 1295 C CA . ASP A 1 170 ? -10.425 10.520 12.534 1.00 95.81 170 ASP A CA 1
ATOM 1296 C C . ASP A 1 170 ? -9.241 9.669 12.064 1.00 95.81 170 ASP A C 1
ATOM 1298 O O . ASP A 1 170 ? -9.290 9.034 11.005 1.00 95.81 170 ASP A O 1
ATOM 1302 N N . ARG A 1 171 ? -8.185 9.584 12.880 1.00 94.44 171 ARG A N 1
ATOM 1303 C CA . ARG A 1 171 ? -7.025 8.728 12.618 1.00 94.44 171 ARG A CA 1
ATOM 1304 C C . ARG A 1 171 ? -7.412 7.252 12.553 1.00 94.44 171 ARG A C 1
ATOM 1306 O O . ARG A 1 171 ? -6.969 6.551 11.646 1.00 94.44 171 ARG A O 1
ATOM 1313 N N . LEU A 1 172 ? -8.221 6.768 13.493 1.00 95.12 172 LEU A N 1
ATOM 1314 C CA . LEU A 1 172 ? -8.637 5.366 13.536 1.00 95.12 172 LEU A CA 1
ATOM 1315 C C . LEU A 1 172 ? -9.612 5.013 12.402 1.00 95.12 172 LEU A C 1
ATOM 1317 O O . LEU A 1 172 ? -9.450 3.972 11.761 1.00 95.12 172 LEU A O 1
ATOM 1321 N N . ASN A 1 173 ? -10.551 5.910 12.093 1.00 96.25 173 ASN A N 1
ATOM 1322 C CA . ASN A 1 173 ? -11.398 5.836 10.902 1.00 96.25 173 ASN A CA 1
ATOM 1323 C C . ASN A 1 173 ? -10.535 5.723 9.635 1.00 96.25 173 ASN A C 1
ATOM 1325 O O . ASN A 1 173 ? -10.712 4.796 8.845 1.00 96.25 173 ASN A O 1
ATOM 1329 N N . SER A 1 174 ? -9.528 6.590 9.492 1.00 95.31 174 SER A N 1
ATOM 1330 C CA . SER A 1 174 ? -8.619 6.603 8.338 1.00 95.31 174 SER A CA 1
ATOM 1331 C C . SER A 1 174 ? -7.852 5.290 8.174 1.00 95.31 174 SER A C 1
ATOM 1333 O O . SER A 1 174 ? -7.759 4.763 7.065 1.00 95.31 174 SER A O 1
ATOM 1335 N N . VAL A 1 175 ? -7.340 4.721 9.271 1.00 92.75 175 VAL A N 1
ATOM 1336 C CA . VAL A 1 175 ? -6.673 3.408 9.269 1.00 92.75 175 VAL A CA 1
ATOM 1337 C C . VAL A 1 175 ? -7.611 2.314 8.761 1.00 92.75 175 VAL A C 1
ATOM 1339 O O . VAL A 1 175 ? -7.233 1.514 7.899 1.00 92.75 175 VAL A O 1
ATOM 1342 N N . LEU A 1 176 ? -8.839 2.276 9.285 1.00 94.00 176 LEU A N 1
ATOM 1343 C CA . LEU A 1 176 ? -9.818 1.263 8.914 1.00 94.00 176 LEU A CA 1
ATOM 1344 C C . LEU A 1 176 ? -10.214 1.402 7.439 1.00 94.00 176 LEU A C 1
ATOM 1346 O O . LEU A 1 176 ? -10.094 0.440 6.680 1.00 94.00 176 LEU A O 1
ATOM 1350 N N . HIS A 1 177 ? -10.615 2.602 7.012 1.00 96.00 177 HIS A N 1
ATOM 1351 C CA . HIS A 1 177 ? -11.004 2.898 5.629 1.00 96.00 177 HIS A CA 1
ATOM 1352 C C . HIS A 1 177 ? -9.877 2.585 4.650 1.00 96.00 177 HIS A C 1
ATOM 1354 O O . HIS A 1 177 ? -10.086 1.912 3.639 1.00 96.00 177 HIS A O 1
ATOM 1360 N N . GLY A 1 178 ? -8.663 3.010 4.986 1.00 95.75 178 GLY A N 1
ATOM 1361 C CA . GLY A 1 178 ? -7.463 2.779 4.204 1.00 95.75 178 GLY A CA 1
ATOM 1362 C C . GLY A 1 178 ? -7.170 1.305 3.935 1.00 95.75 178 GLY A C 1
ATOM 1363 O O . GLY A 1 178 ? -6.783 0.948 2.821 1.00 95.75 178 GLY A O 1
ATOM 1364 N N . ARG A 1 179 ? -7.424 0.425 4.912 1.00 94.75 179 ARG A N 1
ATOM 1365 C CA . ARG A 1 179 ? -7.260 -1.030 4.760 1.00 94.75 179 ARG A CA 1
ATOM 1366 C C . ARG A 1 179 ? -8.180 -1.601 3.678 1.00 94.75 179 ARG A C 1
ATOM 1368 O O . ARG A 1 179 ? -7.730 -2.363 2.820 1.00 94.75 179 ARG A O 1
ATOM 1375 N N . PHE A 1 180 ? -9.455 -1.211 3.688 1.00 95.75 180 PHE A N 1
ATOM 1376 C CA . PHE A 1 180 ? -10.424 -1.639 2.673 1.00 95.75 180 PHE A CA 1
ATOM 1377 C C . PHE A 1 180 ? -10.127 -1.022 1.308 1.00 95.75 180 PHE A C 1
ATOM 1379 O O . PHE A 1 180 ? -10.229 -1.697 0.280 1.00 95.75 180 PHE A O 1
ATOM 1386 N N . VAL A 1 181 ? -9.712 0.243 1.282 1.00 96.19 181 VAL A N 1
ATOM 1387 C CA . VAL A 1 181 ? -9.333 0.931 0.047 1.00 96.19 181 VAL A CA 1
ATOM 1388 C C . VAL A 1 181 ? -8.123 0.283 -0.604 1.00 96.19 181 VAL A C 1
ATOM 1390 O O . VAL A 1 181 ? -8.172 -0.001 -1.796 1.00 96.19 181 VAL A O 1
ATOM 1393 N N . ALA A 1 182 ? -7.070 -0.030 0.150 1.00 96.19 182 ALA A N 1
ATOM 1394 C CA . ALA A 1 182 ? -5.892 -0.697 -0.397 1.00 96.19 182 ALA A CA 1
ATOM 1395 C C . ALA A 1 182 ? -6.246 -2.033 -1.074 1.00 96.19 182 ALA A C 1
ATOM 1397 O O . ALA A 1 182 ? -5.755 -2.330 -2.160 1.00 96.19 182 ALA A O 1
ATOM 1398 N N . ALA A 1 183 ? -7.152 -2.813 -0.482 1.00 94.12 183 ALA A N 1
ATOM 1399 C CA . ALA A 1 183 ? -7.587 -4.089 -1.050 1.00 94.12 183 ALA A CA 1
ATOM 1400 C C . ALA A 1 183 ? -8.506 -3.947 -2.273 1.00 94.12 183 ALA A C 1
ATOM 1402 O O . ALA A 1 183 ? -8.536 -4.812 -3.150 1.00 94.12 183 ALA A O 1
ATOM 1403 N N . SER A 1 184 ? -9.276 -2.862 -2.334 1.00 94.38 184 SER A N 1
ATOM 1404 C CA . SER A 1 184 ? -10.268 -2.627 -3.384 1.00 94.38 184 SER A CA 1
ATOM 1405 C C . SER A 1 184 ? -9.783 -1.712 -4.504 1.00 94.38 184 SER A C 1
ATOM 1407 O O . SER A 1 184 ? -10.421 -1.692 -5.556 1.00 94.38 184 SER A O 1
ATOM 1409 N N . TRP A 1 185 ? -8.643 -1.027 -4.342 1.00 96.38 185 TRP A N 1
ATOM 1410 C CA . TRP A 1 185 ? -8.133 -0.018 -5.277 1.00 96.38 185 TRP A CA 1
ATOM 1411 C C . TRP A 1 185 ? -8.105 -0.515 -6.720 1.00 96.38 185 TRP A C 1
ATOM 1413 O O . TRP A 1 185 ? -8.639 0.123 -7.623 1.00 96.38 185 TRP A O 1
ATOM 1423 N N . VAL A 1 186 ? -7.529 -1.701 -6.945 1.00 95.81 186 VAL A N 1
ATOM 1424 C CA . VAL A 1 186 ? -7.427 -2.282 -8.290 1.00 95.81 186 VAL A CA 1
ATOM 1425 C C . VAL A 1 186 ? -8.808 -2.583 -8.872 1.00 95.81 186 VAL A C 1
ATOM 1427 O O . VAL A 1 186 ? -9.028 -2.366 -10.059 1.00 95.81 186 VAL A O 1
ATOM 1430 N N . ARG A 1 187 ? -9.752 -3.061 -8.053 1.00 93.94 187 ARG A N 1
ATOM 1431 C CA . ARG A 1 187 ? -11.121 -3.349 -8.498 1.00 93.94 187 ARG A CA 1
ATOM 1432 C C . ARG A 1 187 ? -11.892 -2.061 -8.798 1.00 93.94 187 ARG A C 1
ATOM 1434 O O . ARG A 1 187 ? -12.607 -2.016 -9.791 1.00 93.94 187 ARG A O 1
ATOM 1441 N N . ALA A 1 188 ? -11.720 -1.019 -7.990 1.00 94.19 188 ALA A N 1
ATOM 1442 C CA . ALA A 1 188 ? -12.325 0.287 -8.222 1.00 94.19 188 ALA A CA 1
ATOM 1443 C C . ALA A 1 188 ? -11.774 0.952 -9.499 1.00 94.19 188 ALA A C 1
ATOM 1445 O O . ALA A 1 188 ? -12.549 1.467 -10.303 1.00 94.19 188 ALA A O 1
ATOM 1446 N N . ALA A 1 189 ? -10.464 0.838 -9.747 1.00 94.12 189 ALA A N 1
ATOM 1447 C CA . ALA A 1 189 ? -9.832 1.284 -10.989 1.00 94.12 189 ALA A CA 1
ATOM 1448 C C . ALA A 1 189 ? -10.304 0.478 -12.215 1.00 94.12 189 ALA A C 1
ATOM 1450 O O . ALA A 1 189 ? -10.566 1.053 -13.269 1.00 94.12 189 ALA A O 1
ATOM 1451 N N . GLU A 1 190 ? -10.450 -0.847 -12.085 1.00 92.94 190 GLU A N 1
ATOM 1452 C CA . GLU A 1 190 ? -10.993 -1.727 -13.133 1.00 92.94 190 GLU A CA 1
ATOM 1453 C C . GLU A 1 190 ? -12.425 -1.330 -13.525 1.00 92.94 190 GLU A C 1
ATOM 1455 O O . GLU A 1 190 ? -12.748 -1.297 -14.711 1.00 92.94 190 GLU A O 1
ATOM 1460 N N . LEU A 1 191 ? -13.248 -0.980 -12.533 1.00 92.44 191 LEU A N 1
ATOM 1461 C CA . LEU A 1 191 ? -14.625 -0.502 -12.697 1.00 92.44 191 LEU A CA 1
ATOM 1462 C C . LEU A 1 191 ? -14.727 0.985 -13.079 1.00 92.44 191 LEU A C 1
ATOM 1464 O O . LEU A 1 191 ? -15.836 1.468 -13.291 1.00 92.44 191 LEU A O 1
ATOM 1468 N N . GLN A 1 192 ? -13.598 1.697 -13.166 1.00 91.50 192 GLN A N 1
ATOM 1469 C CA . GLN A 1 192 ? -13.524 3.127 -13.487 1.00 91.50 192 GLN A CA 1
ATOM 1470 C C . GLN A 1 192 ? -14.416 3.997 -12.586 1.00 91.50 192 GLN A C 1
ATOM 1472 O O . GLN A 1 192 ? -15.095 4.911 -13.055 1.00 91.50 192 GLN A O 1
ATOM 1477 N N . LEU A 1 193 ? -14.434 3.689 -11.288 1.00 92.94 193 LEU A N 1
ATOM 1478 C CA . LEU A 1 193 ? -15.189 4.467 -10.310 1.00 92.94 193 LEU A CA 1
ATOM 1479 C C . LEU A 1 193 ? -14.569 5.852 -10.095 1.00 92.94 193 LEU A C 1
ATOM 1481 O O . LEU A 1 193 ? -13.400 6.088 -10.395 1.00 92.94 193 LEU A O 1
ATOM 1485 N N . GLU A 1 194 ? -15.358 6.758 -9.522 1.00 92.50 194 GLU A N 1
ATOM 1486 C CA . GLU A 1 194 ? -14.844 8.000 -8.950 1.00 92.50 194 GLU A CA 1
ATOM 1487 C C . GLU A 1 194 ? -13.983 7.648 -7.718 1.00 92.50 194 GLU A C 1
ATOM 1489 O O . GLU A 1 194 ? -14.421 6.921 -6.819 1.00 92.50 194 GLU A O 1
ATOM 1494 N N . MET A 1 195 ? -12.723 8.090 -7.717 1.00 93.62 195 MET A N 1
ATOM 1495 C CA . MET A 1 195 ? -11.696 7.627 -6.779 1.00 93.62 195 MET A CA 1
ATOM 1496 C C . MET A 1 195 ? -11.346 8.660 -5.699 1.00 93.62 195 MET A C 1
ATOM 1498 O O . MET A 1 195 ? -10.456 8.377 -4.907 1.00 93.62 195 MET A O 1
ATOM 1502 N N . SER A 1 196 ? -12.035 9.804 -5.596 1.00 93.19 196 SER A N 1
ATOM 1503 C CA . SER A 1 196 ? -11.736 10.852 -4.603 1.00 93.19 196 SER A CA 1
ATOM 1504 C C . SER A 1 196 ? -11.802 10.347 -3.159 1.00 93.19 196 SER A C 1
ATOM 1506 O O . SER A 1 196 ? -10.919 10.619 -2.350 1.00 93.19 196 SER A O 1
ATOM 1508 N N . ARG A 1 197 ? -12.815 9.539 -2.821 1.00 93.62 197 ARG A N 1
ATOM 1509 C CA . ARG A 1 197 ? -12.906 8.922 -1.487 1.00 93.62 197 ARG A CA 1
ATOM 1510 C C . ARG A 1 197 ? -11.772 7.928 -1.247 1.00 93.62 197 ARG A C 1
ATOM 1512 O O . ARG A 1 197 ? -11.243 7.859 -0.143 1.00 93.62 197 ARG A O 1
ATOM 1519 N N . HIS A 1 198 ? -11.394 7.172 -2.278 1.00 95.56 198 HIS A N 1
ATOM 1520 C CA . HIS A 1 198 ? -10.318 6.187 -2.190 1.00 95.56 198 HIS A CA 1
ATOM 1521 C C . HIS A 1 198 ? -8.960 6.877 -2.033 1.00 95.56 198 HIS A C 1
ATOM 1523 O O . HIS A 1 198 ? -8.173 6.462 -1.192 1.00 95.56 198 HIS A O 1
ATOM 1529 N N . SER A 1 199 ? -8.686 7.943 -2.788 1.00 96.94 199 SER A N 1
ATOM 1530 C CA . SER A 1 199 ? -7.426 8.683 -2.694 1.00 96.94 199 SER A CA 1
ATOM 1531 C C . SER A 1 199 ? -7.227 9.281 -1.306 1.00 96.94 199 SER A C 1
ATOM 1533 O O . SER A 1 199 ? -6.193 9.048 -0.684 1.00 96.94 199 SER A O 1
ATOM 1535 N N . VAL A 1 200 ? -8.248 9.962 -0.773 1.00 96.69 200 VAL A N 1
ATOM 1536 C CA . VAL A 1 200 ? -8.201 10.562 0.570 1.00 96.69 200 VAL A CA 1
ATOM 1537 C C . VAL A 1 200 ? -8.002 9.494 1.647 1.00 96.69 200 VAL A C 1
ATOM 1539 O O . VAL A 1 200 ? -7.111 9.621 2.487 1.00 96.69 200 VAL A O 1
ATOM 1542 N N . ALA A 1 201 ? -8.782 8.411 1.603 1.00 96.94 201 ALA A N 1
ATOM 1543 C CA . ALA A 1 201 ? -8.674 7.335 2.584 1.00 96.94 201 ALA A CA 1
ATOM 1544 C C . ALA A 1 201 ? -7.334 6.585 2.495 1.00 96.94 201 ALA A C 1
ATOM 1546 O O . ALA A 1 201 ? -6.771 6.219 3.525 1.00 96.94 201 ALA A O 1
ATOM 1547 N N . LEU A 1 202 ? -6.792 6.370 1.289 1.00 97.94 202 LEU A N 1
ATOM 1548 C CA . LEU A 1 202 ? -5.480 5.744 1.123 1.00 97.94 202 LEU A CA 1
ATOM 1549 C C . LEU A 1 202 ? -4.373 6.645 1.679 1.00 97.94 202 LEU A C 1
ATOM 1551 O O . LEU A 1 202 ? -3.555 6.164 2.462 1.00 97.94 202 LEU A O 1
ATOM 1555 N N . ALA A 1 203 ? -4.389 7.940 1.357 1.00 97.94 203 ALA A N 1
ATOM 1556 C CA . ALA A 1 203 ? -3.392 8.896 1.834 1.00 97.94 203 ALA A CA 1
ATOM 1557 C C . ALA A 1 203 ? -3.360 8.982 3.371 1.00 97.94 203 ALA A C 1
ATOM 1559 O O . ALA A 1 203 ? -2.288 9.061 3.973 1.00 97.94 203 ALA A O 1
ATOM 1560 N N . ALA A 1 204 ? -4.528 8.896 4.018 1.00 96.75 204 ALA A N 1
ATOM 1561 C CA . ALA A 1 204 ? -4.661 8.960 5.473 1.00 96.75 204 ALA A CA 1
ATOM 1562 C C . ALA A 1 204 ? -4.436 7.612 6.198 1.00 96.75 204 ALA A C 1
ATOM 1564 O O . ALA A 1 204 ? -4.318 7.586 7.423 1.00 96.75 204 ALA A O 1
ATOM 1565 N N . SER A 1 205 ? -4.333 6.497 5.465 1.00 94.06 205 SER A N 1
ATOM 1566 C CA . SER A 1 205 ? -4.442 5.118 5.982 1.00 94.06 205 SER A CA 1
ATOM 1567 C C . SER A 1 205 ? -3.384 4.647 6.985 1.00 94.06 205 SER A C 1
ATOM 1569 O O . SER A 1 205 ? -3.546 3.587 7.587 1.00 94.06 205 SER A O 1
ATOM 1571 N N . GLN A 1 206 ? -2.276 5.379 7.134 1.00 93.19 206 GLN A N 1
ATOM 1572 C CA . GLN A 1 206 ? -1.108 4.977 7.934 1.00 93.19 206 GLN A CA 1
ATOM 1573 C C . GLN A 1 206 ? -0.540 3.587 7.568 1.00 93.19 206 GLN A C 1
ATOM 1575 O O . GLN A 1 206 ? 0.176 2.975 8.365 1.00 93.19 206 GLN A O 1
ATOM 1580 N N . LEU A 1 207 ? -0.839 3.067 6.370 1.00 94.62 207 LEU A N 1
ATOM 1581 C CA . LEU A 1 207 ? -0.348 1.761 5.939 1.00 94.62 207 LEU A CA 1
ATOM 1582 C C . LEU A 1 207 ? 1.181 1.753 5.874 1.00 94.62 207 LEU A C 1
ATOM 1584 O O . LEU A 1 207 ? 1.809 2.695 5.389 1.00 94.62 207 LEU A O 1
ATOM 1588 N N . ARG A 1 208 ? 1.773 0.646 6.328 1.00 94.75 208 ARG A N 1
ATOM 1589 C CA . ARG A 1 208 ? 3.214 0.374 6.202 1.00 94.75 208 ARG A CA 1
ATOM 1590 C C . ARG A 1 208 ? 3.540 -0.458 4.967 1.00 94.75 208 ARG A C 1
ATOM 1592 O O . ARG A 1 208 ? 4.658 -0.400 4.466 1.00 94.75 208 ARG A O 1
ATOM 1599 N N . ARG A 1 209 ? 2.570 -1.214 4.451 1.00 95.94 209 ARG A N 1
ATOM 1600 C CA . ARG A 1 209 ? 2.729 -2.053 3.265 1.00 95.94 209 ARG A CA 1
ATOM 1601 C C . ARG A 1 209 ? 1.576 -1.841 2.300 1.00 95.94 209 ARG A C 1
ATOM 1603 O O . ARG A 1 209 ? 0.414 -1.917 2.693 1.00 95.94 209 ARG A O 1
ATOM 1610 N N . LEU A 1 210 ? 1.903 -1.641 1.028 1.00 98.06 210 LEU A N 1
ATOM 1611 C CA . LEU A 1 210 ? 0.928 -1.576 -0.054 1.00 98.06 210 LEU A CA 1
ATOM 1612 C C . LEU A 1 210 ? 1.361 -2.493 -1.196 1.00 98.06 210 LEU A C 1
ATOM 1614 O O . LEU A 1 210 ? 2.483 -2.415 -1.687 1.00 98.06 210 LEU A O 1
ATOM 1618 N N . THR A 1 211 ? 0.459 -3.372 -1.625 1.00 98.06 211 THR A N 1
ATOM 1619 C CA . THR A 1 211 ? 0.700 -4.309 -2.725 1.00 98.06 211 THR A CA 1
ATOM 1620 C C . THR A 1 211 ? -0.464 -4.259 -3.691 1.00 98.06 211 THR A C 1
ATOM 1622 O O . THR A 1 211 ? -1.526 -4.813 -3.412 1.00 98.06 211 THR A O 1
ATOM 1625 N N . LEU A 1 212 ? -0.254 -3.624 -4.843 1.00 98.06 212 LEU A N 1
ATOM 1626 C CA . LEU A 1 212 ? -1.259 -3.498 -5.891 1.00 98.06 212 LEU A CA 1
ATOM 1627 C C . LEU A 1 212 ? -0.747 -4.143 -7.177 1.00 98.06 212 LEU A C 1
ATOM 1629 O O . LEU A 1 212 ? 0.239 -3.710 -7.765 1.00 98.06 212 LEU A O 1
ATOM 1633 N N . HIS A 1 213 ? -1.440 -5.185 -7.633 1.00 97.50 213 HIS A N 1
ATOM 1634 C CA . HIS A 1 213 ? -1.192 -5.794 -8.937 1.00 97.50 213 HIS A CA 1
ATOM 1635 C C . HIS A 1 213 ? -2.344 -5.457 -9.890 1.00 97.50 213 HIS A C 1
ATOM 1637 O O . HIS A 1 213 ? -3.440 -6.010 -9.781 1.00 97.50 213 HIS A O 1
ATOM 1643 N N . PHE A 1 214 ? -2.087 -4.609 -10.878 1.00 96.94 214 PHE A N 1
ATOM 1644 C CA . PHE A 1 214 ? -3.021 -4.220 -11.929 1.00 96.94 214 PHE A CA 1
ATOM 1645 C C . PHE A 1 214 ? -3.004 -5.254 -13.061 1.00 96.94 214 PHE A C 1
ATOM 1647 O O . PHE A 1 214 ? -2.210 -5.194 -13.989 1.00 96.94 214 PHE A O 1
ATOM 1654 N N . GLY A 1 215 ? -3.880 -6.255 -12.952 1.00 92.00 215 GLY A N 1
ATOM 1655 C CA . GLY A 1 215 ? -4.160 -7.227 -14.016 1.00 92.00 215 GLY A CA 1
ATOM 1656 C C . GLY A 1 215 ? -5.650 -7.255 -14.362 1.00 92.00 215 GLY A C 1
ATOM 1657 O O . GLY A 1 215 ? -6.397 -6.379 -13.935 1.00 92.00 215 GLY A O 1
ATOM 1658 N N . GLY A 1 216 ? -6.110 -8.284 -15.078 1.00 91.00 216 GLY A N 1
ATOM 1659 C CA . GLY A 1 216 ? -7.534 -8.414 -15.429 1.00 91.00 216 GLY A CA 1
ATOM 1660 C C . GLY A 1 216 ? -8.000 -7.290 -16.358 1.00 91.00 216 GLY A C 1
ATOM 1661 O O . GLY A 1 216 ? -7.292 -6.962 -17.308 1.00 91.00 216 GLY A O 1
ATOM 1662 N N . GLY A 1 217 ? -9.158 -6.678 -16.086 1.00 91.88 217 GLY A N 1
ATOM 1663 C CA . GLY A 1 217 ? -9.676 -5.574 -16.900 1.00 91.88 217 GLY A CA 1
ATOM 1664 C C . GLY A 1 217 ? -8.753 -4.350 -16.955 1.00 91.88 217 GLY A C 1
ATOM 1665 O O . GLY A 1 217 ? -8.721 -3.662 -17.976 1.00 91.88 217 GLY A O 1
ATOM 1666 N N . CYS A 1 218 ? -7.915 -4.129 -15.931 1.00 95.50 218 CYS A N 1
ATOM 1667 C CA . CYS A 1 218 ? -6.957 -3.017 -15.904 1.00 95.50 218 CYS A CA 1
ATOM 1668 C C . CYS A 1 218 ? -5.955 -3.035 -17.066 1.00 95.50 218 CYS A C 1
ATOM 1670 O O . CYS A 1 218 ? -5.454 -1.973 -17.425 1.00 95.50 218 CYS A O 1
ATOM 1672 N N . LEU A 1 219 ? -5.686 -4.196 -17.678 1.00 95.56 219 LEU A N 1
ATOM 1673 C CA . LEU A 1 219 ? -4.740 -4.303 -18.797 1.00 95.56 219 LEU A CA 1
ATOM 1674 C C . LEU A 1 219 ? -5.130 -3.396 -19.983 1.00 95.56 219 LEU A C 1
ATOM 1676 O O . LEU A 1 219 ? -4.256 -2.879 -20.682 1.00 95.56 219 LEU A O 1
ATOM 1680 N N . GLU A 1 220 ? -6.435 -3.157 -20.162 1.00 94.69 220 GLU A N 1
ATOM 1681 C CA . GLU A 1 220 ? -7.000 -2.326 -21.235 1.00 94.69 220 GLU A CA 1
ATOM 1682 C C . GLU A 1 220 ? -7.493 -0.955 -20.779 1.00 94.69 220 GLU A C 1
ATOM 1684 O O . GLU A 1 220 ? -7.682 -0.056 -21.607 1.00 94.69 220 GLU A O 1
ATOM 1689 N N . THR A 1 221 ? -7.788 -0.796 -19.490 1.00 95.31 221 THR A N 1
ATOM 1690 C CA . THR A 1 221 ? -8.510 0.376 -18.978 1.00 95.31 221 THR A CA 1
ATOM 1691 C C . THR A 1 221 ? -7.641 1.315 -18.154 1.00 95.31 221 THR A C 1
ATOM 1693 O O . THR A 1 221 ? -7.962 2.503 -18.098 1.00 95.31 221 THR A O 1
ATOM 1696 N N . LEU A 1 222 ? -6.542 0.832 -17.561 1.00 96.81 222 LEU A N 1
ATOM 1697 C CA . LEU A 1 222 ? -5.689 1.637 -16.689 1.00 96.81 222 LEU A CA 1
ATOM 1698 C C . LEU A 1 222 ? -4.904 2.679 -17.495 1.00 96.81 222 LEU A C 1
ATOM 1700 O O . LEU A 1 222 ? -4.161 2.332 -18.409 1.00 96.81 222 LEU A O 1
ATOM 1704 N N . GLN A 1 223 ? -5.071 3.951 -17.137 1.00 96.69 223 GLN A N 1
ATOM 1705 C CA . GLN A 1 223 ? -4.436 5.104 -17.780 1.00 96.69 223 GLN A CA 1
ATOM 1706 C C . GLN A 1 223 ? -3.496 5.814 -16.805 1.00 96.69 223 GLN A C 1
ATOM 1708 O O . GLN A 1 223 ? -3.646 5.666 -15.590 1.00 96.69 223 GLN A O 1
ATOM 1713 N N . ASP A 1 224 ? -2.596 6.641 -17.337 1.00 98.25 224 ASP A N 1
ATOM 1714 C CA . ASP A 1 224 ? -1.617 7.389 -16.543 1.00 98.25 224 ASP A CA 1
ATOM 1715 C C . ASP A 1 224 ? -2.275 8.216 -15.430 1.00 98.25 224 ASP A C 1
ATOM 1717 O O . ASP A 1 224 ? -1.837 8.134 -14.292 1.00 98.25 224 ASP A O 1
ATOM 1721 N N . ALA A 1 225 ? -3.398 8.893 -15.702 1.00 96.81 225 ALA A N 1
ATOM 1722 C CA . ALA A 1 225 ? -4.109 9.699 -14.701 1.00 96.81 225 ALA A CA 1
ATOM 1723 C C . ALA A 1 225 ? -4.540 8.906 -13.449 1.00 96.81 225 ALA A C 1
ATOM 1725 O O . ALA A 1 225 ? -4.538 9.441 -12.343 1.00 96.81 225 ALA A O 1
ATOM 1726 N N . ALA A 1 226 ? -4.881 7.621 -13.599 1.00 96.81 226 ALA A N 1
ATOM 1727 C CA . ALA A 1 226 ? -5.213 6.767 -12.458 1.00 96.81 226 ALA A CA 1
ATOM 1728 C C . ALA A 1 226 ? -3.965 6.401 -11.634 1.00 96.81 226 ALA A C 1
ATOM 1730 O O . ALA A 1 226 ? -4.053 6.239 -10.417 1.00 96.81 226 ALA A O 1
ATOM 1731 N N . VAL A 1 227 ? -2.803 6.284 -12.287 1.00 98.19 227 VAL A N 1
ATOM 1732 C CA . VAL A 1 227 ? -1.512 6.072 -11.618 1.00 98.19 227 VAL A CA 1
ATOM 1733 C C . VAL A 1 227 ? -1.019 7.363 -10.967 1.00 98.19 227 VAL A C 1
ATOM 1735 O O . VAL A 1 227 ? -0.500 7.300 -9.859 1.00 98.19 227 VAL A O 1
ATOM 1738 N N . THR A 1 228 ? -1.244 8.525 -11.585 1.00 98.56 228 THR A N 1
ATOM 1739 C CA . THR A 1 228 ? -0.987 9.839 -10.981 1.00 98.56 228 THR A CA 1
ATOM 1740 C C . THR A 1 228 ? -1.777 10.007 -9.692 1.00 98.56 228 THR A C 1
ATOM 1742 O O . THR A 1 228 ? -1.181 10.262 -8.650 1.00 98.56 228 THR A O 1
ATOM 1745 N N . LEU A 1 229 ? -3.088 9.741 -9.726 1.00 98.38 229 LEU A N 1
ATOM 1746 C CA . LEU A 1 229 ? -3.916 9.792 -8.523 1.00 98.38 229 LEU A CA 1
ATOM 1747 C C . LEU A 1 229 ? -3.411 8.823 -7.446 1.00 98.38 229 LEU A C 1
ATOM 1749 O O . LEU A 1 229 ? -3.350 9.188 -6.276 1.00 98.38 229 LEU A O 1
ATOM 1753 N N . LEU A 1 230 ? -3.025 7.598 -7.820 1.00 98.56 230 LEU A N 1
ATOM 1754 C CA . LEU A 1 230 ? -2.433 6.648 -6.876 1.00 98.56 230 LEU A CA 1
ATOM 1755 C C . LEU A 1 230 ? -1.140 7.193 -6.260 1.00 98.56 230 LEU A C 1
ATOM 1757 O O . LEU A 1 230 ? -0.998 7.119 -5.045 1.00 98.56 230 LEU A O 1
ATOM 1761 N N . ALA A 1 231 ? -0.229 7.728 -7.075 1.00 98.56 231 ALA A N 1
ATOM 1762 C CA . ALA A 1 231 ? 1.054 8.270 -6.632 1.00 98.56 231 ALA A CA 1
ATOM 1763 C C . ALA A 1 231 ? 0.870 9.414 -5.622 1.00 98.56 231 ALA A C 1
ATOM 1765 O O . ALA A 1 231 ? 1.534 9.437 -4.588 1.00 98.56 231 ALA A O 1
ATOM 1766 N N . GLU A 1 232 ? -0.085 10.310 -5.877 1.00 98.19 232 GLU A N 1
ATOM 1767 C CA . GLU A 1 232 ? -0.463 11.406 -4.973 1.00 98.19 232 GLU A CA 1
ATOM 1768 C C . GLU A 1 232 ? -1.139 10.916 -3.682 1.00 98.19 232 GLU A C 1
ATOM 1770 O O . GLU A 1 232 ? -1.135 11.614 -2.671 1.00 98.19 232 GLU A O 1
ATOM 1775 N N . SER A 1 233 ? -1.698 9.703 -3.703 1.00 98.50 233 SER A N 1
ATOM 1776 C CA . SER A 1 233 ? -2.417 9.097 -2.577 1.00 98.50 233 SER A CA 1
ATOM 1777 C C . SER A 1 233 ? -1.559 8.148 -1.739 1.00 98.50 233 SER A C 1
ATOM 1779 O O . SER A 1 233 ? -2.085 7.504 -0.829 1.00 98.50 233 SER A O 1
ATOM 1781 N N . LEU A 1 234 ? -0.268 7.988 -2.052 1.00 98.50 234 LEU A N 1
ATOM 1782 C CA . LEU A 1 234 ? 0.595 7.059 -1.326 1.00 98.50 234 LEU A CA 1
ATOM 1783 C C . LEU A 1 234 ? 0.838 7.559 0.114 1.00 98.50 234 LEU A C 1
ATOM 1785 O O . LEU A 1 234 ? 1.347 8.665 0.302 1.00 98.50 234 LEU A O 1
ATOM 1789 N N . PRO A 1 235 ? 0.529 6.749 1.145 1.00 97.31 235 PRO A N 1
ATOM 1790 C CA . PRO A 1 235 ? 0.774 7.126 2.530 1.00 97.31 235 PRO A CA 1
ATOM 1791 C C . PRO A 1 235 ? 2.277 7.262 2.805 1.00 97.31 235 PRO A C 1
ATOM 1793 O O . PRO A 1 235 ? 3.062 6.357 2.519 1.00 97.31 235 PRO A O 1
ATOM 1796 N N . THR A 1 236 ? 2.686 8.351 3.456 1.00 96.75 236 THR A N 1
ATOM 1797 C CA . THR A 1 236 ? 4.098 8.609 3.815 1.00 96.75 236 THR A CA 1
ATOM 1798 C C . THR A 1 236 ? 4.656 7.634 4.858 1.00 96.75 236 THR A C 1
ATOM 1800 O O . THR A 1 236 ? 5.865 7.570 5.082 1.00 96.75 236 THR A O 1
ATOM 1803 N N . THR A 1 237 ? 3.785 6.842 5.487 1.00 96.12 237 THR A N 1
ATOM 1804 C CA . THR A 1 237 ? 4.132 5.772 6.428 1.00 96.12 237 THR A CA 1
ATOM 1805 C C . THR A 1 237 ? 4.617 4.488 5.763 1.00 96.12 237 THR A C 1
ATOM 1807 O O . THR A 1 237 ? 5.039 3.585 6.484 1.00 96.12 237 THR A O 1
ATOM 1810 N N . LEU A 1 238 ? 4.550 4.382 4.431 1.00 97.75 238 LEU A N 1
ATOM 1811 C CA . LEU A 1 238 ? 4.932 3.170 3.716 1.00 97.75 238 LEU A CA 1
ATOM 1812 C C . LEU A 1 238 ? 6.405 2.806 3.940 1.00 97.75 238 LEU A C 1
ATOM 1814 O O . LEU A 1 238 ? 7.312 3.605 3.724 1.00 97.75 238 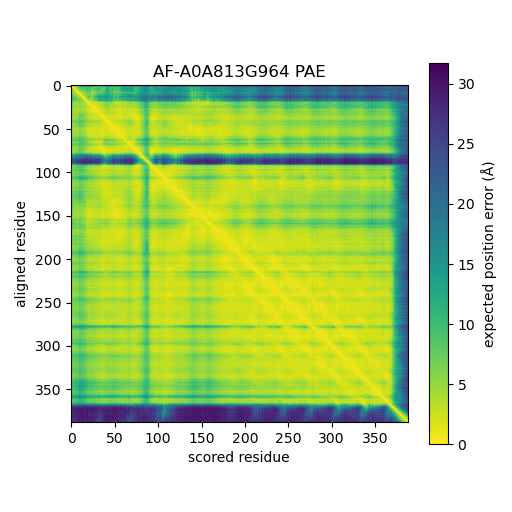LEU A O 1
ATOM 1818 N N . GLU A 1 239 ? 6.612 1.550 4.315 1.00 97.50 239 GLU A N 1
ATOM 1819 C CA . GLU A 1 239 ? 7.900 0.869 4.426 1.00 97.50 239 GLU A CA 1
ATOM 1820 C C . GLU A 1 239 ? 8.114 -0.096 3.255 1.00 97.50 239 GLU A C 1
ATOM 1822 O O . GLU A 1 239 ? 9.246 -0.312 2.835 1.00 97.50 239 GLU A O 1
ATOM 1827 N N . SER A 1 240 ? 7.034 -0.640 2.684 1.00 98.12 240 SER A N 1
ATOM 1828 C CA . SER A 1 240 ? 7.083 -1.539 1.532 1.00 98.12 240 SER A CA 1
ATOM 1829 C C . SER A 1 240 ? 6.001 -1.206 0.505 1.00 98.12 240 SER A C 1
ATOM 1831 O O . SER A 1 240 ? 4.812 -1.149 0.831 1.00 98.12 240 SER A O 1
ATOM 1833 N N . LEU A 1 241 ? 6.410 -1.018 -0.749 1.00 98.75 241 LEU A N 1
ATOM 1834 C CA . LEU A 1 241 ? 5.530 -0.692 -1.866 1.00 98.75 241 LEU A CA 1
ATOM 1835 C C . LEU A 1 241 ? 5.776 -1.641 -3.040 1.00 98.75 241 LEU A C 1
ATOM 1837 O O . LEU A 1 241 ? 6.856 -1.655 -3.621 1.00 98.75 241 LEU A O 1
ATOM 1841 N N . PHE A 1 242 ? 4.738 -2.380 -3.423 1.00 98.56 242 PHE A N 1
ATOM 1842 C CA . PHE A 1 242 ? 4.683 -3.159 -4.655 1.00 98.56 242 PHE A CA 1
ATOM 1843 C C . PHE A 1 242 ? 3.614 -2.583 -5.579 1.00 98.56 242 PHE A C 1
ATOM 1845 O O . PHE A 1 242 ? 2.433 -2.571 -5.215 1.00 98.56 242 PHE A O 1
ATOM 1852 N N . LEU A 1 243 ? 4.005 -2.198 -6.794 1.00 98.69 243 LEU A N 1
ATOM 1853 C CA . LEU A 1 243 ? 3.097 -1.812 -7.871 1.00 98.69 243 LEU A CA 1
ATOM 1854 C C . LEU A 1 243 ? 3.414 -2.612 -9.139 1.00 98.69 243 LEU A C 1
ATOM 1856 O O . LEU A 1 243 ? 4.467 -2.460 -9.757 1.00 98.69 243 LEU A O 1
ATOM 1860 N N . GLY A 1 244 ? 2.483 -3.480 -9.531 1.00 98.06 244 GLY A N 1
ATOM 1861 C CA . GLY A 1 244 ? 2.601 -4.311 -10.725 1.00 98.06 244 GLY A CA 1
ATOM 1862 C C . GLY A 1 244 ? 1.669 -3.845 -11.831 1.00 98.06 244 GLY A C 1
ATOM 1863 O O . GLY A 1 244 ? 0.456 -3.952 -11.686 1.00 98.06 244 GLY A O 1
ATOM 1864 N N . PHE A 1 245 ? 2.231 -3.406 -12.950 1.00 97.69 245 PHE A N 1
ATOM 1865 C CA . PHE A 1 245 ? 1.529 -2.907 -14.136 1.00 97.69 245 PHE A CA 1
ATOM 1866 C C . PHE A 1 245 ? 1.734 -3.794 -15.368 1.00 97.69 245 PHE A C 1
ATOM 1868 O O . PHE A 1 245 ? 1.513 -3.359 -16.500 1.00 97.69 245 PHE A O 1
ATOM 1875 N N . ALA A 1 246 ? 2.176 -5.035 -15.163 1.00 93.81 246 ALA A N 1
ATOM 1876 C CA . ALA A 1 246 ? 2.537 -5.916 -16.259 1.00 93.81 246 ALA A CA 1
ATOM 1877 C C . ALA A 1 246 ? 1.361 -6.130 -17.228 1.00 93.81 246 ALA A C 1
ATOM 1879 O O . ALA A 1 246 ? 0.279 -6.559 -16.826 1.00 93.81 246 ALA A O 1
ATOM 1880 N N . GLY A 1 247 ? 1.577 -5.823 -18.506 1.00 94.31 247 GLY A N 1
ATOM 1881 C CA . GLY A 1 247 ? 0.577 -5.898 -19.570 1.00 94.31 247 GLY A CA 1
ATOM 1882 C C . GLY A 1 247 ? -0.353 -4.684 -19.707 1.00 94.31 247 GLY A C 1
ATOM 1883 O O . GLY A 1 247 ? -1.210 -4.713 -20.589 1.00 94.31 247 GLY A O 1
ATOM 1884 N N . CYS A 1 248 ? -0.224 -3.628 -18.893 1.00 96.69 248 CYS A N 1
ATOM 1885 C CA . CYS A 1 248 ? -1.092 -2.444 -18.970 1.00 96.69 248 CYS A CA 1
ATOM 1886 C C . CYS A 1 248 ? -0.749 -1.566 -20.186 1.00 96.69 248 CYS A C 1
ATOM 1888 O O . CYS A 1 248 ? 0.210 -0.798 -20.168 1.00 96.69 248 CYS A O 1
ATOM 1890 N N . ARG A 1 249 ? -1.553 -1.655 -21.255 1.00 96.12 249 ARG A N 1
ATOM 1891 C CA . ARG A 1 249 ? -1.186 -1.164 -22.604 1.00 96.12 249 ARG A CA 1
ATOM 1892 C C . ARG A 1 249 ? -1.293 0.341 -22.832 1.00 96.12 249 ARG A C 1
ATOM 1894 O O . ARG A 1 249 ? -0.852 0.850 -23.867 1.00 96.12 249 ARG A O 1
ATOM 1901 N N . LYS A 1 250 ? -1.944 1.041 -21.907 1.00 97.19 250 LYS A N 1
ATOM 1902 C CA . LYS A 1 250 ? -2.202 2.484 -21.985 1.00 97.19 250 LYS A CA 1
ATOM 1903 C C . LYS A 1 250 ? -1.311 3.307 -21.060 1.00 97.19 250 LYS A C 1
ATOM 1905 O O . LYS A 1 250 ? -1.441 4.525 -21.074 1.00 97.19 250 LYS A O 1
ATOM 1910 N N . LEU A 1 251 ? -0.426 2.663 -20.298 1.00 98.12 251 LEU A N 1
ATOM 1911 C CA . LEU A 1 251 ? 0.547 3.376 -19.482 1.00 98.12 251 LEU A CA 1
ATOM 1912 C C . LEU A 1 251 ? 1.720 3.854 -20.329 1.00 98.12 251 LEU A C 1
ATOM 1914 O O . LEU A 1 251 ? 2.195 3.134 -21.215 1.00 98.12 251 LEU A O 1
ATOM 1918 N N . THR A 1 252 ? 2.188 5.054 -20.025 1.00 98.50 252 THR A N 1
ATOM 1919 C CA . THR A 1 252 ? 3.339 5.701 -20.655 1.00 98.50 252 THR A CA 1
ATOM 1920 C C . THR A 1 252 ? 4.322 6.180 -19.591 1.00 98.50 252 THR A C 1
ATOM 1922 O O . THR A 1 252 ? 4.136 5.939 -18.396 1.00 98.50 252 THR A O 1
ATOM 1925 N N . ASP A 1 253 ? 5.369 6.887 -20.014 1.00 98.69 253 ASP A N 1
ATOM 1926 C CA . ASP A 1 253 ? 6.302 7.537 -19.098 1.00 98.69 253 ASP A CA 1
ATOM 1927 C C . ASP A 1 253 ? 5.611 8.460 -18.085 1.00 98.69 253 ASP A C 1
ATOM 1929 O O . ASP A 1 253 ? 6.119 8.614 -16.981 1.00 98.69 253 ASP A O 1
ATOM 1933 N N . ALA A 1 254 ? 4.434 9.020 -18.398 1.00 98.69 254 ALA A N 1
ATOM 1934 C CA . ALA A 1 254 ? 3.700 9.872 -17.462 1.00 98.69 254 ALA A CA 1
ATOM 1935 C C . ALA A 1 254 ? 3.355 9.146 -16.148 1.00 98.69 254 ALA A C 1
ATOM 1937 O O . ALA A 1 254 ? 3.525 9.724 -15.076 1.00 98.69 254 ALA A O 1
ATOM 1938 N N . ALA A 1 255 ? 2.960 7.867 -16.199 1.00 98.62 255 ALA A N 1
ATOM 1939 C CA . ALA A 1 255 ? 2.746 7.060 -14.996 1.00 98.62 255 ALA A CA 1
ATOM 1940 C C . ALA A 1 255 ? 4.036 6.875 -14.180 1.00 98.62 255 ALA A C 1
ATOM 1942 O O . ALA A 1 255 ? 4.022 7.017 -12.956 1.00 98.62 255 ALA A O 1
ATOM 1943 N N . ALA A 1 256 ? 5.155 6.575 -14.848 1.00 98.62 256 ALA A N 1
ATOM 1944 C CA . ALA A 1 256 ? 6.454 6.406 -14.198 1.00 98.62 256 ALA A CA 1
ATOM 1945 C C . ALA A 1 256 ? 6.957 7.719 -13.573 1.00 98.62 256 ALA A C 1
ATOM 1947 O O . ALA A 1 256 ? 7.427 7.709 -12.439 1.00 98.62 256 ALA A O 1
ATOM 1948 N N . VAL A 1 257 ? 6.779 8.849 -14.263 1.00 98.81 257 VAL A N 1
ATOM 1949 C CA . VAL A 1 257 ? 7.116 10.195 -13.777 1.00 98.81 257 VAL A CA 1
ATOM 1950 C C . VAL A 1 257 ? 6.274 10.576 -12.559 1.00 98.81 257 VAL A C 1
ATOM 1952 O O . VAL A 1 257 ? 6.822 11.070 -11.576 1.00 98.81 257 VAL A O 1
ATOM 1955 N N . SER A 1 258 ? 4.961 10.323 -12.570 1.00 98.75 258 SER A N 1
ATOM 1956 C CA . SER A 1 258 ? 4.119 10.597 -11.397 1.00 98.75 258 SER A CA 1
ATOM 1957 C C . SER A 1 258 ? 4.541 9.768 -10.186 1.00 98.75 258 SER A C 1
ATOM 1959 O O . SER A 1 258 ? 4.630 10.297 -9.079 1.00 98.75 258 SER A O 1
ATOM 1961 N N . LEU A 1 259 ? 4.852 8.483 -10.387 1.00 98.75 259 LEU A N 1
ATOM 1962 C CA . LEU A 1 259 ? 5.374 7.640 -9.314 1.00 98.75 259 LEU A CA 1
ATOM 1963 C C . LEU A 1 259 ? 6.715 8.169 -8.809 1.00 98.75 259 LEU A C 1
ATOM 1965 O O . LEU A 1 259 ? 6.848 8.381 -7.608 1.00 98.75 259 LEU A O 1
ATOM 1969 N N . ALA A 1 260 ? 7.657 8.469 -9.705 1.00 98.69 260 ALA A N 1
ATOM 1970 C CA . ALA A 1 260 ? 8.952 9.049 -9.364 1.00 98.69 260 ALA A CA 1
ATOM 1971 C C . ALA A 1 260 ? 8.833 10.312 -8.501 1.00 98.69 260 ALA A C 1
ATOM 1973 O O . ALA A 1 260 ? 9.536 10.430 -7.500 1.00 98.69 260 ALA A O 1
ATOM 1974 N N . ALA A 1 261 ? 7.907 11.214 -8.837 1.00 98.56 261 ALA A N 1
ATOM 1975 C CA . ALA A 1 261 ? 7.677 12.449 -8.090 1.00 98.56 261 ALA A CA 1
ATOM 1976 C C . ALA A 1 261 ? 7.190 12.214 -6.646 1.00 98.56 261 ALA A C 1
ATOM 1978 O O . ALA A 1 261 ? 7.447 13.040 -5.772 1.00 98.56 261 ALA A O 1
ATOM 1979 N N . SER A 1 262 ? 6.517 11.090 -6.376 1.00 98.06 262 SER A N 1
ATOM 1980 C CA . SER A 1 262 ? 6.011 10.746 -5.037 1.00 98.06 262 SER A CA 1
ATOM 1981 C C . SER A 1 262 ? 7.057 10.082 -4.127 1.00 98.06 262 SER A C 1
ATOM 1983 O O . SER A 1 262 ? 7.008 10.241 -2.905 1.00 98.06 262 SER A O 1
ATOM 1985 N N . LEU A 1 263 ? 8.041 9.374 -4.699 1.00 98.19 263 LEU A N 1
ATOM 1986 C CA . LEU A 1 263 ? 9.027 8.581 -3.948 1.00 98.19 263 LEU A CA 1
ATOM 1987 C C . LEU A 1 263 ? 9.846 9.390 -2.918 1.00 98.19 263 LEU A C 1
ATOM 1989 O O . LEU A 1 263 ? 10.047 8.879 -1.809 1.00 98.19 263 LEU A O 1
ATOM 1993 N N . PRO A 1 264 ? 10.262 10.650 -3.174 1.00 97.50 264 PRO A N 1
ATOM 1994 C CA . PRO A 1 264 ? 10.970 11.454 -2.176 1.00 97.50 264 PRO A CA 1
ATOM 1995 C C . PRO A 1 264 ? 10.154 11.736 -0.902 1.00 97.50 264 PRO A C 1
ATOM 1997 O O . PRO A 1 264 ? 10.742 11.961 0.160 1.00 97.50 264 PRO A O 1
ATOM 2000 N N . GLY A 1 265 ? 8.818 11.690 -0.970 1.00 96.88 265 GLY A N 1
ATOM 2001 C CA . GLY A 1 265 ? 7.931 11.852 0.188 1.00 96.88 265 GLY A CA 1
ATOM 2002 C C . GLY A 1 265 ? 7.832 10.606 1.077 1.00 96.88 265 GLY A C 1
ATOM 2003 O O . GLY A 1 265 ? 7.510 10.713 2.261 1.00 96.88 265 GLY A O 1
ATOM 2004 N N . LEU A 1 266 ? 8.165 9.425 0.548 1.00 97.69 266 LEU A N 1
ATOM 2005 C CA . LEU A 1 266 ? 8.086 8.147 1.261 1.00 97.69 266 LEU A CA 1
ATOM 2006 C C . LEU A 1 266 ? 9.372 7.910 2.068 1.00 97.69 266 LEU A C 1
ATOM 2008 O O . LEU A 1 266 ? 10.248 7.137 1.689 1.00 97.69 266 LEU A O 1
ATOM 2012 N N . THR A 1 267 ? 9.542 8.650 3.162 1.00 96.38 267 THR A N 1
ATOM 2013 C CA . THR A 1 267 ? 10.778 8.671 3.980 1.00 96.38 267 THR A CA 1
ATOM 2014 C C . THR A 1 267 ? 11.046 7.398 4.762 1.00 96.38 267 THR A C 1
ATOM 2016 O O . THR A 1 267 ? 12.179 7.170 5.175 1.00 96.38 267 THR A O 1
ATOM 2019 N N . LYS A 1 268 ? 10.030 6.554 4.945 1.00 97.19 268 LYS A N 1
ATOM 2020 C CA . LYS A 1 268 ? 10.156 5.267 5.635 1.00 97.19 268 LYS A CA 1
ATOM 2021 C C . LYS A 1 268 ? 10.357 4.085 4.688 1.00 97.19 268 LYS A C 1
ATOM 2023 O O . LYS A 1 268 ? 10.515 2.968 5.173 1.00 97.19 268 LYS A O 1
ATOM 2028 N N . LEU A 1 269 ? 10.362 4.314 3.372 1.00 98.38 269 LEU A N 1
ATOM 2029 C CA . LEU A 1 269 ? 10.368 3.249 2.376 1.00 98.38 269 LEU A CA 1
ATOM 2030 C C . LEU A 1 269 ? 11.692 2.474 2.395 1.00 98.38 269 LEU A C 1
ATOM 2032 O O . LEU A 1 269 ? 12.766 3.045 2.216 1.00 98.38 269 LEU A O 1
ATOM 2036 N N . ARG A 1 270 ? 11.591 1.160 2.595 1.00 98.31 270 ARG A N 1
ATOM 2037 C CA . ARG A 1 270 ? 12.702 0.200 2.637 1.00 98.31 270 ARG A CA 1
ATOM 2038 C C . ARG A 1 270 ? 12.655 -0.768 1.465 1.00 98.31 270 ARG A C 1
ATOM 2040 O O . ARG A 1 270 ? 13.708 -1.084 0.923 1.00 98.31 270 ARG A O 1
ATOM 2047 N N . ASP A 1 271 ? 11.459 -1.173 1.049 1.00 98.50 271 ASP A N 1
ATOM 2048 C CA . ASP A 1 271 ? 11.264 -2.121 -0.044 1.00 98.50 271 ASP A CA 1
ATOM 2049 C C . ASP A 1 271 ? 10.437 -1.471 -1.158 1.00 98.50 271 ASP A C 1
ATOM 2051 O O . ASP A 1 271 ? 9.279 -1.100 -0.945 1.00 98.50 271 ASP A O 1
ATOM 2055 N N . LEU A 1 272 ? 11.013 -1.348 -2.353 1.00 98.75 272 LEU A N 1
ATOM 2056 C CA . LEU A 1 272 ? 10.326 -0.817 -3.528 1.00 98.75 272 LEU A CA 1
ATOM 2057 C C . LEU A 1 272 ? 10.356 -1.825 -4.669 1.00 98.75 272 LEU A C 1
ATOM 2059 O O . LEU A 1 272 ? 11.421 -2.226 -5.131 1.00 98.75 272 LEU A O 1
ATOM 2063 N N . GLU A 1 273 ? 9.177 -2.162 -5.177 1.00 98.38 273 GLU A N 1
ATOM 2064 C CA . GLU A 1 273 ? 9.015 -3.013 -6.343 1.00 98.38 273 GLU A CA 1
ATOM 2065 C C . GLU A 1 273 ? 8.051 -2.384 -7.351 1.00 98.38 273 GLU A C 1
ATOM 2067 O O . GLU A 1 273 ? 6.853 -2.247 -7.094 1.00 98.38 273 GLU A O 1
ATOM 2072 N N . LEU A 1 274 ? 8.578 -2.020 -8.520 1.00 98.50 274 LEU A N 1
ATOM 2073 C CA . LEU A 1 274 ? 7.817 -1.443 -9.624 1.00 98.50 274 LEU A CA 1
ATOM 2074 C C . LEU A 1 274 ? 7.977 -2.325 -10.858 1.00 98.50 274 LEU A C 1
ATOM 2076 O O . LEU A 1 274 ? 9.076 -2.468 -11.396 1.00 98.50 274 LEU A O 1
ATOM 2080 N N . ARG A 1 275 ? 6.870 -2.908 -11.330 1.00 97.56 275 ARG A N 1
ATOM 2081 C CA . ARG A 1 275 ? 6.879 -3.765 -12.522 1.00 97.56 275 ARG A CA 1
ATOM 2082 C C . ARG A 1 275 ? 6.093 -3.147 -13.666 1.00 97.56 275 ARG A C 1
ATOM 2084 O O . ARG A 1 275 ? 4.867 -3.171 -13.664 1.00 97.56 275 ARG A O 1
ATOM 2091 N N . PHE A 1 276 ? 6.802 -2.683 -14.684 1.00 96.44 276 PHE A N 1
ATOM 2092 C CA . PHE A 1 276 ? 6.288 -2.196 -15.966 1.00 96.44 276 PHE A CA 1
ATOM 2093 C C . PHE A 1 276 ? 6.509 -3.212 -17.100 1.00 96.44 276 PHE A C 1
ATOM 2095 O O . PHE A 1 276 ? 6.634 -2.844 -18.270 1.00 96.44 276 PHE A O 1
ATOM 2102 N N . ALA A 1 277 ? 6.582 -4.502 -16.765 1.00 93.00 277 ALA A N 1
ATOM 2103 C CA . ALA A 1 277 ? 6.886 -5.556 -17.722 1.00 93.00 277 ALA A CA 1
ATOM 2104 C C . ALA A 1 277 ? 5.798 -5.734 -18.781 1.00 93.00 277 ALA A C 1
ATOM 2106 O O . ALA A 1 277 ? 4.673 -6.113 -18.466 1.00 93.00 277 ALA A O 1
ATOM 2107 N N . THR 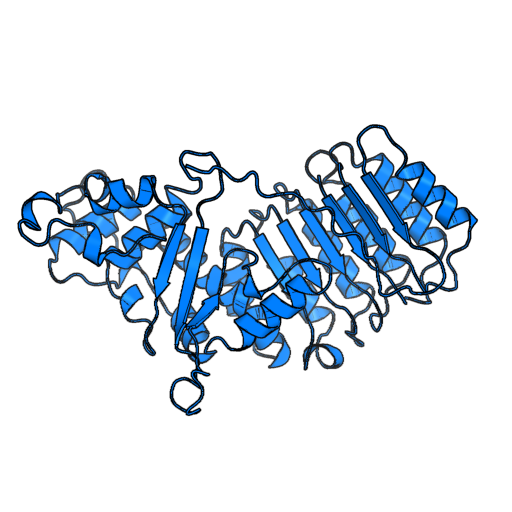A 1 278 ? 6.171 -5.614 -20.051 1.00 87.50 278 THR A N 1
ATOM 2108 C CA . THR A 1 278 ? 5.350 -5.845 -21.245 1.00 87.50 278 THR A CA 1
ATOM 2109 C C . THR A 1 278 ? 4.097 -4.960 -21.319 1.00 87.50 278 THR A C 1
ATOM 2111 O O . THR A 1 278 ? 3.365 -4.761 -20.358 1.00 87.50 278 THR A O 1
ATOM 2114 N N . GLY A 1 279 ? 3.796 -4.412 -22.493 1.00 87.50 279 GLY A N 1
ATOM 2115 C CA . GLY A 1 279 ? 2.566 -3.642 -22.721 1.00 87.50 279 GLY A CA 1
ATOM 2116 C C . GLY A 1 279 ? 2.635 -2.170 -22.305 1.00 87.50 279 GLY A C 1
ATOM 2117 O O . GLY A 1 279 ? 2.157 -1.340 -23.077 1.00 87.50 279 GLY A O 1
ATOM 2118 N N . ALA A 1 280 ? 3.254 -1.833 -21.169 1.00 90.38 280 ALA A N 1
ATOM 2119 C CA . ALA A 1 280 ? 3.546 -0.437 -20.845 1.00 90.38 280 ALA A CA 1
ATOM 2120 C C . ALA A 1 280 ? 4.472 0.172 -21.915 1.00 90.38 280 ALA A C 1
ATOM 2122 O O . ALA A 1 280 ? 5.282 -0.524 -22.527 1.00 90.38 280 ALA A O 1
ATOM 2123 N N . LYS A 1 281 ? 4.316 1.468 -22.185 1.00 95.31 281 LYS A N 1
ATOM 2124 C CA . LYS A 1 281 ? 5.118 2.207 -23.168 1.00 95.31 281 LYS A CA 1
ATOM 2125 C C . LYS A 1 281 ? 6.163 3.055 -22.450 1.00 95.31 281 LYS A C 1
ATOM 2127 O O . LYS A 1 281 ? 6.180 4.270 -22.624 1.00 95.31 281 LYS A O 1
ATOM 2132 N N . ILE A 1 282 ? 6.975 2.412 -21.611 1.00 97.50 282 ILE A N 1
ATOM 2133 C CA . ILE A 1 282 ? 8.046 3.091 -20.878 1.00 97.50 282 ILE A CA 1
ATOM 2134 C C . ILE A 1 282 ? 9.267 3.235 -21.787 1.00 97.50 282 ILE A C 1
ATOM 2136 O O . ILE A 1 282 ? 9.676 2.292 -22.473 1.00 97.50 282 ILE A O 1
ATOM 2140 N N . THR A 1 283 ? 9.828 4.435 -21.803 1.00 97.94 283 THR A N 1
ATOM 2141 C CA . THR A 1 283 ? 11.058 4.806 -22.500 1.00 97.94 283 THR A CA 1
ATOM 2142 C C . THR A 1 283 ? 12.117 5.236 -21.486 1.00 97.94 283 THR A C 1
ATOM 2144 O O . THR A 1 283 ? 11.908 5.158 -20.270 1.00 97.94 283 THR A O 1
ATOM 2147 N N . ASP A 1 284 ? 13.264 5.707 -21.975 1.00 98.31 284 ASP A N 1
ATOM 2148 C CA . ASP A 1 284 ? 14.312 6.253 -21.116 1.00 98.31 284 ASP A CA 1
ATOM 2149 C C . ASP A 1 284 ? 13.792 7.377 -20.213 1.00 98.31 284 ASP A C 1
ATOM 2151 O O . ASP A 1 284 ? 14.219 7.468 -19.070 1.00 98.31 284 ASP A O 1
ATOM 2155 N N . LEU A 1 285 ? 12.812 8.173 -20.660 1.00 98.50 285 LEU A N 1
ATOM 2156 C CA . LEU A 1 285 ? 12.254 9.266 -19.860 1.00 98.50 285 LEU A CA 1
ATOM 2157 C C . LEU A 1 285 ? 11.630 8.762 -18.551 1.00 98.50 285 LEU A C 1
ATOM 2159 O O . LEU A 1 285 ? 11.953 9.274 -17.480 1.00 98.50 285 LEU A O 1
ATOM 2163 N N . GLY A 1 286 ? 10.766 7.746 -18.615 1.00 98.44 286 GLY A N 1
ATOM 2164 C CA . GLY A 1 286 ? 10.145 7.171 -17.425 1.00 98.44 286 GLY A CA 1
ATOM 2165 C C . GLY A 1 286 ? 11.149 6.423 -16.547 1.00 98.44 286 GLY A C 1
ATOM 2166 O O . GLY A 1 286 ? 11.073 6.502 -15.322 1.00 98.44 286 GLY A O 1
ATOM 2167 N N . CYS A 1 287 ? 12.116 5.730 -17.154 1.00 98.25 287 CYS A N 1
ATOM 2168 C CA . CYS A 1 287 ? 13.155 5.018 -16.411 1.00 98.25 287 CYS A CA 1
ATOM 2169 C C . CYS A 1 287 ? 14.104 5.971 -15.666 1.00 98.25 287 CYS A C 1
ATOM 2171 O O . CYS A 1 287 ? 14.365 5.761 -14.482 1.00 98.25 287 CYS A O 1
ATOM 2173 N N . CYS A 1 288 ? 14.582 7.029 -16.327 1.00 98.44 288 CYS A N 1
ATOM 2174 C CA . CYS A 1 288 ? 15.423 8.056 -15.715 1.00 98.44 288 CYS A CA 1
ATOM 2175 C C . CYS A 1 288 ? 14.674 8.784 -14.597 1.00 98.44 288 CYS A C 1
ATOM 2177 O O . CYS A 1 288 ? 15.221 8.952 -13.513 1.00 98.44 288 CYS A O 1
ATOM 2179 N N . ALA A 1 289 ? 13.395 9.124 -14.803 1.00 98.75 289 ALA A N 1
ATOM 2180 C CA . ALA A 1 289 ? 12.583 9.726 -13.749 1.00 98.75 289 ALA A CA 1
ATOM 2181 C C . ALA A 1 289 ? 12.518 8.827 -12.504 1.00 98.75 289 ALA A C 1
ATOM 2183 O O . ALA A 1 289 ? 12.719 9.299 -11.389 1.00 98.75 289 ALA A O 1
ATOM 2184 N N . LEU A 1 290 ? 12.295 7.518 -12.675 1.00 98.56 290 LEU A N 1
ATOM 2185 C CA . LEU A 1 290 ? 12.301 6.573 -11.554 1.00 98.56 290 LEU A CA 1
ATOM 2186 C C . LEU A 1 290 ? 13.669 6.503 -10.861 1.00 98.56 290 LEU A C 1
ATOM 2188 O O . LEU A 1 290 ? 13.701 6.503 -9.632 1.00 98.56 290 LEU A O 1
ATOM 2192 N N . ALA A 1 291 ? 14.775 6.490 -11.612 1.00 98.19 291 ALA A N 1
ATOM 2193 C CA . ALA A 1 291 ? 16.134 6.524 -11.063 1.00 98.19 291 ALA A CA 1
ATOM 2194 C C . ALA A 1 291 ? 16.396 7.806 -10.241 1.00 98.19 291 ALA A C 1
ATOM 2196 O O . ALA A 1 291 ? 16.916 7.759 -9.123 1.00 98.19 291 ALA A O 1
ATOM 2197 N N . GLU A 1 292 ? 15.964 8.962 -10.738 1.00 98.12 292 GLU A N 1
ATOM 2198 C CA . GLU A 1 292 ? 16.048 10.231 -10.011 1.00 98.12 292 GLU A CA 1
ATOM 2199 C C . GLU A 1 292 ? 15.168 10.214 -8.752 1.00 98.12 292 GLU A C 1
ATOM 2201 O O . GLU A 1 292 ? 15.622 10.597 -7.676 1.00 98.12 292 GLU A O 1
ATOM 2206 N N . GLY A 1 293 ? 13.940 9.696 -8.850 1.00 98.06 293 GLY A N 1
ATOM 2207 C CA . GLY A 1 293 ? 12.977 9.639 -7.748 1.00 98.06 293 GLY A CA 1
ATOM 2208 C C . GLY A 1 293 ? 13.388 8.716 -6.595 1.00 98.06 293 GLY A C 1
ATOM 2209 O O . GLY A 1 293 ? 13.086 9.015 -5.437 1.00 98.06 293 GLY A O 1
ATOM 2210 N N . ILE A 1 294 ? 14.104 7.617 -6.872 1.00 97.62 294 ILE A N 1
ATOM 2211 C CA . ILE A 1 294 ? 14.623 6.712 -5.827 1.00 97.62 294 ILE A CA 1
ATOM 2212 C C . ILE A 1 294 ? 15.897 7.237 -5.159 1.00 97.62 294 ILE A C 1
ATOM 2214 O O . ILE A 1 294 ? 16.145 6.907 -4.001 1.00 97.62 294 ILE A O 1
ATOM 2218 N N . THR A 1 295 ? 16.698 8.062 -5.839 1.00 96.88 295 THR A N 1
ATOM 2219 C CA . THR A 1 295 ? 18.006 8.527 -5.338 1.00 96.88 295 THR A CA 1
ATOM 2220 C C . THR A 1 295 ? 17.929 9.223 -3.964 1.00 96.88 295 THR A C 1
ATOM 2222 O O . THR A 1 295 ? 18.736 8.900 -3.089 1.00 96.88 295 THR A O 1
ATOM 2225 N N . PRO A 1 296 ? 16.924 10.076 -3.668 1.00 96.75 296 PRO A N 1
ATOM 2226 C CA . PRO A 1 296 ? 16.712 10.636 -2.330 1.00 96.75 296 PRO A CA 1
ATOM 2227 C C . PRO A 1 296 ? 16.464 9.608 -1.215 1.00 96.75 296 PRO A C 1
ATOM 2229 O O . PRO A 1 296 ? 16.374 9.989 -0.046 1.00 96.75 296 PRO A O 1
ATOM 2232 N N . ARG A 1 297 ? 16.283 8.319 -1.531 1.00 95.31 297 ARG A N 1
ATOM 2233 C CA . ARG A 1 297 ? 16.143 7.203 -0.575 1.00 95.31 297 ARG A CA 1
ATOM 2234 C C . ARG A 1 297 ? 17.453 6.467 -0.314 1.00 95.31 297 ARG A C 1
ATOM 2236 O O . ARG A 1 297 ? 17.428 5.369 0.236 1.00 95.31 297 ARG A O 1
ATOM 2243 N N . ALA A 1 298 ? 18.581 7.102 -0.625 1.00 93.38 298 ALA A N 1
ATOM 2244 C CA . ALA A 1 298 ? 19.920 6.548 -0.481 1.00 93.38 298 ALA A CA 1
ATOM 2245 C C . ALA A 1 298 ? 20.190 5.819 0.845 1.00 93.38 298 ALA A C 1
ATOM 2247 O O . ALA A 1 298 ? 20.778 4.737 0.840 1.00 93.38 298 ALA A O 1
ATOM 2248 N N . ASP A 1 299 ? 19.724 6.382 1.960 1.00 95.44 299 ASP A N 1
ATOM 2249 C CA . ASP A 1 299 ? 20.011 5.872 3.306 1.00 95.44 299 ASP A CA 1
ATOM 2250 C C . ASP A 1 299 ? 18.890 4.996 3.894 1.00 95.44 299 ASP A C 1
ATOM 2252 O O . ASP A 1 299 ? 19.009 4.503 5.015 1.00 95.44 299 ASP A O 1
ATOM 2256 N N . THR A 1 300 ? 17.788 4.797 3.163 1.00 96.81 300 THR A N 1
ATOM 2257 C CA . THR A 1 300 ? 16.586 4.106 3.674 1.00 96.81 300 THR A CA 1
ATOM 2258 C C . THR A 1 300 ? 16.197 2.887 2.851 1.00 96.81 300 THR A C 1
ATOM 2260 O O . THR A 1 300 ? 15.790 1.882 3.437 1.00 96.81 300 THR A O 1
ATOM 2263 N N . LEU A 1 301 ? 16.367 2.939 1.527 1.00 98.06 301 LEU A N 1
ATOM 2264 C CA . LEU A 1 301 ? 15.966 1.862 0.631 1.00 98.06 301 LEU A CA 1
ATOM 2265 C C . LEU A 1 301 ? 16.926 0.672 0.743 1.00 98.06 301 LEU A C 1
ATOM 2267 O O . LEU A 1 301 ? 18.119 0.787 0.471 1.00 98.06 301 LEU A O 1
ATOM 2271 N N . GLN A 1 302 ? 16.391 -0.477 1.143 1.00 98.19 302 GLN A N 1
ATOM 2272 C CA . GLN A 1 302 ? 17.122 -1.721 1.382 1.00 98.19 302 GLN A CA 1
ATOM 2273 C C . GLN A 1 302 ? 16.921 -2.729 0.252 1.00 98.19 302 GLN A C 1
ATOM 2275 O O . GLN A 1 302 ? 17.851 -3.471 -0.069 1.00 98.19 302 GLN A O 1
ATOM 2280 N N . GLN A 1 303 ? 15.739 -2.745 -0.362 1.00 98.25 303 GLN A N 1
ATOM 2281 C CA . GLN A 1 303 ? 15.398 -3.634 -1.466 1.00 98.25 303 GLN A CA 1
ATOM 2282 C C . GLN A 1 303 ? 14.793 -2.836 -2.618 1.00 98.25 303 GLN A C 1
ATOM 2284 O O . GLN A 1 303 ? 13.873 -2.038 -2.424 1.00 98.25 303 GLN A O 1
ATOM 2289 N N . LEU A 1 304 ? 15.301 -3.075 -3.825 1.00 98.44 304 LEU A N 1
ATOM 2290 C CA . LEU A 1 304 ? 14.820 -2.442 -5.047 1.00 98.44 304 LEU A CA 1
ATOM 2291 C C . LEU A 1 304 ? 14.594 -3.495 -6.125 1.00 98.44 304 LEU A C 1
ATOM 2293 O O . LEU A 1 304 ? 15.524 -4.193 -6.517 1.00 98.44 304 LEU A O 1
ATOM 2297 N N . HIS A 1 305 ? 13.382 -3.561 -6.660 1.00 97.81 305 HIS A N 1
ATOM 2298 C CA . HIS A 1 305 ? 13.076 -4.339 -7.850 1.00 97.81 305 HIS A CA 1
ATOM 2299 C C . HIS A 1 305 ? 12.426 -3.446 -8.904 1.00 97.81 305 HIS A C 1
ATOM 2301 O O . HIS A 1 305 ? 11.314 -2.950 -8.721 1.00 97.81 305 HIS A O 1
ATOM 2307 N N . LEU A 1 306 ? 13.120 -3.260 -10.024 1.00 97.81 306 LEU A N 1
ATOM 2308 C CA . LEU A 1 306 ? 12.585 -2.593 -11.203 1.00 97.81 306 LEU A CA 1
ATOM 2309 C C . LEU A 1 306 ? 12.503 -3.591 -12.353 1.00 97.81 306 LEU A C 1
ATOM 2311 O O . LEU A 1 306 ? 13.512 -4.155 -12.785 1.00 97.81 306 LEU A O 1
ATOM 2315 N N . ASP A 1 307 ? 11.292 -3.799 -12.855 1.00 96.88 307 ASP A N 1
ATOM 2316 C CA . ASP A 1 307 ? 11.045 -4.692 -13.979 1.00 96.88 307 ASP A CA 1
ATOM 2317 C C . ASP A 1 307 ? 10.505 -3.918 -15.177 1.00 96.88 307 ASP A C 1
ATOM 2319 O O . ASP A 1 307 ? 9.349 -3.500 -15.213 1.00 96.88 307 ASP A O 1
ATOM 2323 N N . PHE A 1 308 ? 11.363 -3.756 -16.175 1.00 96.44 308 PHE A N 1
ATOM 2324 C CA . PHE A 1 308 ? 11.074 -3.144 -17.462 1.00 96.44 308 PHE A CA 1
ATOM 2325 C C . PHE A 1 308 ? 11.087 -4.162 -18.608 1.00 96.44 308 PHE A C 1
ATOM 2327 O O . PHE A 1 308 ? 11.195 -3.777 -19.775 1.00 96.44 308 PHE A O 1
ATOM 2334 N N . THR A 1 309 ? 10.961 -5.457 -18.311 1.00 94.94 309 THR A N 1
ATOM 2335 C CA . THR A 1 309 ? 10.988 -6.524 -19.316 1.00 94.94 309 THR A CA 1
ATOM 2336 C C . THR A 1 309 ? 10.045 -6.215 -20.480 1.00 94.94 309 THR A C 1
ATOM 2338 O O . THR A 1 309 ? 8.870 -5.919 -20.295 1.00 94.94 309 THR A O 1
ATOM 2341 N N . GLY A 1 310 ? 10.539 -6.296 -21.712 1.00 93.25 310 GLY A N 1
ATOM 2342 C CA . GLY A 1 310 ? 9.742 -6.135 -22.924 1.00 93.25 310 GLY A CA 1
ATOM 2343 C C . GLY A 1 310 ? 9.338 -4.695 -23.249 1.00 93.25 310 GLY A C 1
ATOM 2344 O O . GLY A 1 310 ? 8.383 -4.523 -24.005 1.00 93.25 310 GLY A O 1
ATOM 2345 N N . ASN A 1 311 ? 10.049 -3.687 -22.731 1.00 94.06 311 ASN A N 1
ATOM 2346 C CA . ASN A 1 311 ? 9.930 -2.294 -23.174 1.00 94.06 311 ASN A CA 1
ATOM 2347 C C . ASN A 1 311 ? 10.957 -2.022 -24.296 1.00 94.06 311 ASN A C 1
ATOM 2349 O O . ASN A 1 311 ? 12.145 -1.845 -24.027 1.00 94.06 311 ASN A O 1
ATOM 2353 N N . PRO A 1 312 ? 10.552 -2.020 -25.582 1.00 92.31 312 PRO A N 1
ATOM 2354 C CA . PRO A 1 312 ? 11.496 -1.990 -26.704 1.00 92.31 312 PRO A CA 1
ATOM 2355 C C . PRO A 1 312 ? 12.187 -0.635 -26.902 1.00 92.31 312 PRO A C 1
ATOM 2357 O O . PRO A 1 312 ? 13.156 -0.570 -27.657 1.00 92.31 312 PRO A O 1
ATOM 2360 N N . SER A 1 313 ? 11.674 0.423 -26.273 1.00 95.06 313 SER A N 1
ATOM 2361 C CA . SER A 1 313 ? 12.169 1.797 -26.395 1.00 95.06 313 SER A CA 1
ATOM 2362 C C . SER A 1 313 ? 13.209 2.175 -25.341 1.00 95.06 313 SER A C 1
ATOM 2364 O O . SER A 1 313 ? 13.691 3.300 -25.384 1.00 95.06 313 SER A O 1
ATOM 2366 N N . LEU A 1 314 ? 13.538 1.274 -24.409 1.00 95.56 314 LEU A N 1
ATOM 2367 C CA . LEU A 1 314 ? 14.630 1.495 -23.462 1.00 95.56 314 LEU A CA 1
ATOM 2368 C C . LEU A 1 314 ? 15.976 1.259 -24.131 1.00 95.56 314 LEU A C 1
ATOM 2370 O O . LEU A 1 314 ? 16.169 0.230 -24.789 1.00 95.56 314 LEU A O 1
ATOM 2374 N N . THR A 1 315 ? 16.890 2.194 -23.913 1.00 96.50 315 THR A N 1
ATOM 2375 C CA . THR A 1 315 ? 18.250 2.199 -24.447 1.00 96.50 315 THR A CA 1
ATOM 2376 C C . THR A 1 315 ? 19.283 2.202 -23.320 1.00 96.50 315 THR A C 1
ATOM 2378 O O . THR A 1 315 ? 18.958 2.210 -22.131 1.00 96.50 315 THR A O 1
ATOM 2381 N N . ASP A 1 316 ? 20.557 2.225 -23.697 1.00 96.50 316 ASP A N 1
ATOM 2382 C CA . ASP A 1 316 ? 21.686 2.341 -22.774 1.00 96.50 316 ASP A CA 1
ATOM 2383 C C . ASP A 1 316 ? 21.625 3.600 -21.892 1.00 96.50 316 ASP A C 1
ATOM 2385 O O . ASP A 1 316 ? 22.162 3.589 -20.786 1.00 96.50 316 ASP A O 1
ATOM 2389 N N . ALA A 1 317 ? 20.946 4.667 -22.334 1.00 96.44 317 ALA A N 1
ATOM 2390 C CA . ALA A 1 317 ? 20.799 5.894 -21.549 1.00 96.44 317 ALA A CA 1
ATOM 2391 C C . ALA A 1 317 ? 20.002 5.660 -20.253 1.00 96.44 317 ALA A C 1
ATOM 2393 O O . ALA A 1 317 ? 20.398 6.140 -19.189 1.00 96.44 317 ALA A O 1
ATOM 2394 N N . ALA A 1 318 ? 18.932 4.858 -20.311 1.00 96.81 318 ALA A N 1
ATOM 2395 C CA . ALA A 1 318 ? 18.196 4.437 -19.121 1.00 96.81 318 ALA A CA 1
ATOM 2396 C C . ALA A 1 318 ? 19.072 3.618 -18.165 1.00 96.81 318 ALA A C 1
ATOM 2398 O O . ALA A 1 318 ? 19.039 3.824 -16.951 1.00 96.81 318 ALA A O 1
ATOM 2399 N N . CYS A 1 319 ? 19.882 2.702 -18.706 1.00 97.12 319 CYS A N 1
ATOM 2400 C CA . CYS A 1 319 ? 20.808 1.899 -17.910 1.00 97.12 319 CYS A CA 1
ATOM 2401 C C . CYS A 1 319 ? 21.880 2.760 -17.232 1.00 97.12 319 CYS A C 1
ATOM 2403 O O . CYS A 1 319 ? 22.198 2.503 -16.076 1.00 97.12 319 CYS A O 1
ATOM 2405 N N . ALA A 1 320 ? 22.387 3.796 -17.905 1.00 97.50 320 ALA A N 1
ATOM 2406 C CA . ALA A 1 320 ? 23.343 4.732 -17.321 1.00 97.50 320 ALA A CA 1
ATOM 2407 C C . ALA A 1 320 ? 22.748 5.517 -16.144 1.00 97.50 320 ALA A C 1
ATOM 2409 O O . ALA A 1 320 ? 23.371 5.594 -15.087 1.00 97.50 320 ALA A O 1
ATOM 2410 N N . SER A 1 321 ? 21.518 6.020 -16.284 1.00 97.81 321 SER A N 1
ATOM 2411 C CA . SER A 1 321 ? 20.821 6.718 -15.194 1.00 97.81 321 SER A CA 1
ATOM 2412 C C . SER A 1 321 ? 20.544 5.797 -13.998 1.00 97.81 321 SER A C 1
ATOM 2414 O O . SER A 1 321 ? 20.790 6.166 -12.848 1.00 97.81 321 SER A O 1
ATOM 2416 N N . LEU A 1 322 ? 20.108 4.558 -14.257 1.00 97.62 322 LEU A N 1
ATOM 2417 C CA . LEU A 1 322 ? 19.958 3.548 -13.208 1.00 97.62 322 LEU A CA 1
ATOM 2418 C C . LEU A 1 322 ? 21.296 3.250 -12.520 1.00 97.62 322 LEU A C 1
ATOM 2420 O O . LEU A 1 322 ? 21.343 3.232 -11.295 1.00 97.62 322 LEU A O 1
ATOM 2424 N N . ALA A 1 323 ? 22.377 3.048 -13.277 1.00 97.38 323 ALA A N 1
ATOM 2425 C CA . ALA A 1 323 ? 23.704 2.784 -12.726 1.00 97.38 323 ALA A CA 1
ATOM 2426 C C . ALA A 1 323 ? 24.171 3.918 -11.800 1.00 97.38 323 ALA A C 1
ATOM 2428 O O . ALA A 1 323 ? 24.602 3.654 -10.678 1.00 97.38 323 ALA A O 1
ATOM 2429 N N . GLU A 1 324 ? 24.022 5.174 -12.228 1.00 97.38 324 GLU A N 1
ATOM 2430 C CA . GLU A 1 324 ? 24.360 6.344 -11.413 1.00 97.38 324 GLU A CA 1
ATOM 2431 C C . GLU A 1 324 ? 23.556 6.380 -10.107 1.00 97.38 324 GLU A C 1
ATOM 2433 O O . GLU A 1 324 ? 24.130 6.565 -9.032 1.00 97.38 324 GLU A O 1
ATOM 2438 N N . SER A 1 325 ? 22.248 6.124 -10.178 1.00 97.38 325 SER A N 1
ATOM 2439 C CA . SER A 1 325 ? 21.390 6.059 -8.994 1.00 97.38 325 SER A CA 1
ATOM 2440 C C . SER A 1 325 ? 21.811 4.942 -8.030 1.00 97.38 325 SER A C 1
ATOM 2442 O O . SER A 1 325 ? 21.957 5.183 -6.831 1.00 97.38 325 SER A O 1
ATOM 2444 N N . LEU A 1 326 ? 22.088 3.731 -8.530 1.00 96.62 326 LEU A N 1
ATOM 2445 C CA . LEU A 1 326 ? 22.499 2.583 -7.705 1.00 96.62 326 LEU A CA 1
ATOM 2446 C C . LEU A 1 326 ? 23.768 2.862 -6.893 1.00 96.62 326 LEU A C 1
ATOM 2448 O O . LEU A 1 326 ? 23.857 2.452 -5.731 1.00 96.62 326 LEU A O 1
ATOM 2452 N N . LEU A 1 327 ? 24.721 3.599 -7.471 1.00 96.06 327 LEU A N 1
ATOM 2453 C CA . LEU A 1 327 ? 25.943 4.012 -6.778 1.00 96.06 327 LEU A CA 1
ATOM 2454 C C . LEU A 1 327 ? 25.652 4.930 -5.579 1.00 96.06 327 LEU A C 1
ATOM 2456 O O . LEU A 1 327 ? 26.397 4.908 -4.598 1.00 96.06 327 LEU A O 1
ATOM 2460 N N . GLN A 1 328 ? 24.556 5.694 -5.615 1.00 96.50 328 GLN A N 1
ATOM 2461 C CA . GLN A 1 328 ? 24.134 6.565 -4.514 1.00 96.50 328 GLN A CA 1
ATOM 2462 C C . GLN A 1 328 ? 23.351 5.827 -3.422 1.00 96.50 328 GLN A C 1
ATOM 2464 O O . GLN A 1 328 ? 23.333 6.280 -2.278 1.00 96.50 328 GLN A O 1
ATOM 2469 N N . LEU A 1 329 ? 22.708 4.695 -3.732 1.00 96.62 329 LEU A N 1
ATOM 2470 C CA . LEU A 1 329 ? 21.822 3.987 -2.802 1.00 96.62 329 LEU A CA 1
ATOM 2471 C C . LEU A 1 329 ? 22.584 3.191 -1.736 1.00 96.62 329 LEU A C 1
ATOM 2473 O O . LEU A 1 329 ? 22.636 1.969 -1.805 1.00 96.62 329 LEU A O 1
ATOM 2477 N N . LYS A 1 330 ? 23.195 3.845 -0.748 1.00 94.88 330 LYS A N 1
ATOM 2478 C CA . LYS A 1 330 ? 24.113 3.237 0.241 1.00 94.88 330 LYS A CA 1
ATOM 2479 C C . LYS A 1 330 ? 23.492 2.154 1.129 1.00 94.88 330 LYS A C 1
ATOM 2481 O O . LYS A 1 330 ? 24.193 1.222 1.510 1.00 94.88 330 LYS A O 1
ATOM 2486 N N . ALA A 1 331 ? 22.202 2.249 1.446 1.00 96.56 331 ALA A N 1
ATOM 2487 C CA . ALA A 1 331 ? 21.509 1.279 2.299 1.00 96.56 331 ALA A CA 1
ATOM 2488 C C . ALA A 1 331 ? 21.049 0.007 1.560 1.00 96.56 331 ALA A C 1
ATOM 2490 O O . ALA A 1 331 ? 20.604 -0.946 2.207 1.00 96.56 331 ALA A O 1
ATOM 2491 N N . LEU A 1 332 ? 21.162 -0.022 0.225 1.00 97.62 332 LEU A N 1
ATOM 2492 C CA . LEU A 1 332 ? 20.642 -1.107 -0.605 1.00 97.62 332 LEU A CA 1
ATOM 2493 C C . LEU A 1 332 ? 21.396 -2.419 -0.346 1.00 97.62 332 LEU A C 1
ATOM 2495 O O . LEU A 1 332 ? 22.624 -2.482 -0.460 1.00 97.62 332 LEU A O 1
ATOM 2499 N N . ARG A 1 333 ? 20.638 -3.467 -0.022 1.00 97.25 333 ARG A N 1
ATOM 2500 C CA . ARG A 1 333 ? 21.107 -4.832 0.257 1.00 97.25 333 ARG A CA 1
ATOM 2501 C C . ARG A 1 333 ? 20.747 -5.801 -0.855 1.00 97.25 333 ARG A C 1
ATOM 2503 O O . ARG A 1 333 ? 21.455 -6.785 -1.053 1.00 97.25 333 ARG A O 1
ATOM 2510 N N . GLN A 1 334 ? 19.646 -5.544 -1.556 1.00 97.62 334 GLN A N 1
ATOM 2511 C CA . GLN A 1 334 ? 19.165 -6.398 -2.633 1.00 97.62 334 GLN A CA 1
ATOM 2512 C C . GLN A 1 334 ? 18.656 -5.559 -3.803 1.00 97.62 334 GLN A C 1
ATOM 2514 O O . GLN A 1 334 ? 17.907 -4.599 -3.607 1.00 97.62 334 GLN A O 1
ATOM 2519 N N . VAL A 1 335 ? 19.061 -5.930 -5.017 1.00 97.31 335 VAL A N 1
ATOM 2520 C CA . VAL A 1 335 ? 18.628 -5.267 -6.245 1.00 97.31 335 VAL A CA 1
ATOM 2521 C C . VAL A 1 335 ? 18.270 -6.271 -7.337 1.00 97.31 335 VAL A C 1
ATOM 2523 O O . VAL A 1 335 ? 19.061 -7.147 -7.679 1.00 97.31 335 VAL A O 1
ATOM 2526 N N . TRP A 1 336 ? 17.087 -6.106 -7.922 1.00 96.44 336 TRP A N 1
ATOM 2527 C CA . TRP A 1 336 ? 16.632 -6.842 -9.098 1.00 96.44 336 TRP A CA 1
ATOM 2528 C C . TRP A 1 336 ? 16.333 -5.859 -10.222 1.00 96.44 336 TRP A C 1
ATOM 2530 O O . TRP A 1 336 ? 15.468 -4.995 -10.086 1.00 96.44 336 TRP A O 1
ATOM 2540 N N . LEU A 1 337 ? 17.034 -6.003 -11.343 1.00 96.44 337 LEU A N 1
ATOM 2541 C CA . LEU A 1 337 ? 16.804 -5.212 -12.548 1.00 96.44 337 LEU A CA 1
ATOM 2542 C C . LEU A 1 337 ? 16.484 -6.147 -13.706 1.00 96.44 337 LEU A C 1
ATOM 2544 O O . LEU A 1 337 ? 17.341 -6.902 -14.171 1.00 96.44 337 LEU A O 1
ATOM 2548 N N . SER A 1 338 ? 15.251 -6.077 -14.192 1.00 95.19 338 SER A N 1
ATOM 2549 C CA . SER A 1 338 ? 14.775 -6.917 -15.289 1.00 95.19 338 SER A CA 1
ATOM 2550 C C . SER A 1 338 ? 14.556 -6.064 -16.536 1.00 95.19 338 SER A C 1
ATOM 2552 O O . SER A 1 338 ? 13.619 -5.280 -16.612 1.00 95.19 338 SER A O 1
ATOM 2554 N N . LEU A 1 339 ? 15.433 -6.208 -17.529 1.00 93.56 339 LEU A N 1
ATOM 2555 C CA . LEU A 1 339 ? 15.383 -5.530 -18.833 1.00 93.56 339 LEU A CA 1
ATOM 2556 C C . LEU A 1 339 ? 15.389 -6.550 -19.991 1.00 93.56 339 LEU A C 1
ATOM 2558 O O . LEU A 1 339 ? 15.859 -6.289 -21.103 1.00 93.56 339 LEU A O 1
ATOM 2562 N N . GLY A 1 340 ? 14.893 -7.765 -19.739 1.00 91.56 340 GLY A N 1
ATOM 2563 C CA . GLY A 1 340 ? 14.779 -8.799 -20.765 1.00 91.56 340 GLY A CA 1
ATOM 2564 C C . GLY A 1 340 ? 13.866 -8.334 -21.902 1.00 91.56 340 GLY A C 1
ATOM 2565 O O . GLY A 1 340 ? 12.783 -7.826 -21.668 1.00 91.56 340 GLY A O 1
ATOM 2566 N N . GLY A 1 341 ? 14.264 -8.498 -23.158 1.00 88.62 341 GLY A N 1
ATOM 2567 C CA . GLY A 1 341 ? 13.474 -8.075 -24.317 1.00 88.62 341 GLY A CA 1
ATOM 2568 C C . GLY A 1 341 ? 13.550 -6.578 -24.649 1.00 88.62 341 GLY A C 1
ATOM 2569 O O . GLY A 1 341 ? 12.923 -6.169 -25.629 1.00 88.62 341 GLY A O 1
ATOM 2570 N N . CYS A 1 342 ? 14.330 -5.779 -23.913 1.00 91.56 342 CYS A N 1
ATOM 2571 C CA . CYS A 1 342 ? 14.656 -4.396 -24.275 1.00 91.56 342 CYS A CA 1
ATOM 2572 C C . CYS A 1 342 ? 15.699 -4.398 -25.404 1.00 91.56 342 CYS A C 1
ATOM 2574 O O . CYS A 1 342 ? 16.898 -4.516 -25.173 1.00 91.56 342 CYS A O 1
ATOM 2576 N N . LYS A 1 343 ? 15.232 -4.355 -26.657 1.00 88.62 343 LYS A N 1
ATOM 2577 C CA . LYS A 1 343 ? 16.060 -4.634 -27.850 1.00 88.62 343 LYS A CA 1
ATOM 2578 C C . LYS A 1 343 ? 17.175 -3.619 -28.112 1.00 88.62 343 LYS A C 1
ATOM 2580 O O . LYS A 1 343 ? 18.074 -3.935 -28.885 1.00 88.62 343 LYS A O 1
ATOM 2585 N N . GLN A 1 344 ? 17.080 -2.425 -27.533 1.00 92.25 344 GLN A N 1
ATOM 2586 C CA . GLN A 1 344 ? 18.053 -1.345 -27.710 1.00 92.25 344 GLN A CA 1
ATOM 2587 C C . GLN A 1 344 ? 19.037 -1.235 -26.535 1.00 92.25 344 GLN A C 1
ATOM 2589 O O . GLN A 1 344 ? 19.882 -0.350 -26.557 1.00 92.25 344 GLN A O 1
ATOM 2594 N N . VAL A 1 345 ? 18.948 -2.131 -25.543 1.00 93.06 345 VAL A N 1
ATOM 2595 C CA . VAL A 1 345 ? 19.925 -2.232 -24.453 1.00 93.06 345 VAL A CA 1
ATOM 2596 C C . VAL A 1 345 ? 21.070 -3.138 -24.898 1.00 93.06 345 VAL A C 1
ATOM 2598 O O . VAL A 1 345 ? 20.869 -4.309 -25.240 1.00 93.06 345 VAL A O 1
ATOM 2601 N N . SER A 1 346 ? 22.273 -2.580 -24.908 1.00 92.38 346 SER A N 1
ATOM 2602 C CA . SER A 1 346 ? 23.502 -3.234 -25.333 1.00 92.38 346 SER A CA 1
ATOM 2603 C C . SER A 1 346 ? 24.080 -4.159 -24.256 1.00 92.38 346 SER A C 1
ATOM 2605 O O . SER A 1 346 ? 23.594 -4.258 -23.123 1.00 92.38 346 SER A O 1
ATOM 2607 N N . LYS A 1 347 ? 25.148 -4.884 -24.610 1.00 88.62 347 LYS A N 1
ATOM 2608 C CA . LYS A 1 347 ? 25.898 -5.690 -23.632 1.00 88.62 347 LYS A CA 1
ATOM 2609 C C . LYS A 1 347 ? 26.759 -4.803 -22.734 1.00 88.62 347 LYS A C 1
ATOM 2611 O O . LYS A 1 347 ? 27.049 -5.180 -21.605 1.00 88.62 347 LYS A O 1
ATOM 2616 N N . GLU A 1 348 ? 27.144 -3.638 -23.227 1.00 91.06 348 GLU A N 1
ATOM 2617 C CA . GLU A 1 348 ? 27.926 -2.631 -22.528 1.00 91.06 348 GLU A CA 1
ATOM 2618 C C . GLU A 1 348 ? 27.087 -1.997 -21.411 1.00 91.06 348 GLU A C 1
ATOM 2620 O O . GLU A 1 348 ? 27.533 -1.933 -20.268 1.00 91.06 348 GLU A O 1
ATOM 2625 N N . ALA A 1 349 ? 25.826 -1.655 -21.693 1.00 92.38 349 ALA A N 1
ATOM 2626 C CA . ALA A 1 349 ? 24.871 -1.212 -20.677 1.00 92.38 349 ALA A CA 1
ATOM 2627 C C . ALA A 1 349 ? 24.605 -2.278 -19.604 1.00 92.38 349 ALA A C 1
ATOM 2629 O O . ALA A 1 349 ? 24.449 -1.960 -18.424 1.00 92.38 349 ALA A O 1
ATOM 2630 N N . ARG A 1 350 ? 24.606 -3.561 -19.990 1.00 88.88 350 ARG A N 1
ATOM 2631 C CA . ARG A 1 350 ? 24.541 -4.665 -19.027 1.00 88.88 350 ARG A CA 1
ATOM 2632 C C . ARG A 1 350 ? 25.745 -4.675 -18.092 1.00 88.88 350 ARG A C 1
ATOM 2634 O O . ARG A 1 350 ? 25.547 -4.736 -16.883 1.00 88.88 350 ARG A O 1
ATOM 2641 N N . ALA A 1 351 ? 26.955 -4.621 -18.645 1.00 91.31 351 ALA A N 1
ATOM 2642 C CA . ALA A 1 351 ? 28.180 -4.611 -17.852 1.00 91.31 351 ALA A CA 1
ATOM 2643 C C . ALA A 1 351 ? 28.207 -3.417 -16.884 1.00 91.31 351 ALA A C 1
ATOM 2645 O O . ALA A 1 351 ? 28.561 -3.584 -15.725 1.00 91.31 351 ALA A O 1
ATOM 2646 N N . MET A 1 352 ? 27.733 -2.249 -17.328 1.00 95.31 352 MET A N 1
ATOM 2647 C CA . MET A 1 352 ? 27.613 -1.049 -16.498 1.00 95.31 352 MET A CA 1
ATOM 2648 C C . MET A 1 352 ? 26.683 -1.249 -15.289 1.00 95.31 352 MET A C 1
ATOM 2650 O O . MET A 1 352 ? 27.029 -0.870 -14.173 1.00 95.31 352 MET A O 1
ATOM 2654 N N . LEU A 1 353 ? 25.510 -1.864 -15.481 1.00 94.81 353 LEU A N 1
ATOM 2655 C CA . LEU A 1 353 ? 24.586 -2.159 -14.378 1.00 94.81 353 LEU A CA 1
ATOM 2656 C C . LEU A 1 353 ? 25.124 -3.243 -13.436 1.00 94.81 353 LEU A C 1
ATOM 2658 O O . LEU A 1 353 ? 24.936 -3.154 -12.221 1.00 94.81 353 LEU A O 1
ATOM 2662 N N . GLU A 1 354 ? 25.784 -4.267 -13.979 1.00 93.50 354 GLU A N 1
ATOM 2663 C CA . GLU A 1 354 ? 26.447 -5.308 -13.186 1.00 93.50 354 GLU A CA 1
ATOM 2664 C C . GLU A 1 354 ? 27.584 -4.709 -12.340 1.00 93.50 354 GLU A C 1
ATOM 2666 O O . GLU A 1 354 ? 27.680 -5.014 -11.155 1.00 93.50 354 GLU A O 1
ATOM 2671 N N . GLU A 1 355 ? 28.378 -3.791 -12.895 1.00 94.25 355 GLU A N 1
ATOM 2672 C CA . GLU A 1 355 ? 29.432 -3.072 -12.172 1.00 94.25 355 GLU A CA 1
ATOM 2673 C C . GLU A 1 355 ? 28.856 -2.167 -11.074 1.00 94.25 355 GLU A C 1
ATOM 2675 O O . GLU A 1 355 ? 29.259 -2.272 -9.916 1.00 94.25 355 GLU A O 1
ATOM 2680 N N . ALA A 1 356 ? 27.850 -1.346 -11.392 1.00 94.06 356 ALA A N 1
ATOM 2681 C CA . ALA A 1 356 ? 27.212 -0.446 -10.425 1.00 94.06 356 ALA A CA 1
ATOM 2682 C C . ALA A 1 356 ? 26.523 -1.184 -9.262 1.00 94.06 356 ALA A C 1
ATOM 2684 O O . ALA A 1 356 ? 26.338 -0.620 -8.182 1.00 94.06 356 ALA A O 1
ATOM 2685 N N . SER A 1 357 ? 26.152 -2.450 -9.469 1.00 92.06 357 SER A N 1
ATOM 2686 C CA . SER A 1 357 ? 25.552 -3.312 -8.448 1.00 92.06 357 SER A CA 1
ATOM 2687 C C . SER A 1 357 ? 26.535 -4.312 -7.821 1.00 92.06 357 SER A C 1
ATOM 2689 O O . SER A 1 357 ? 26.157 -5.058 -6.917 1.00 92.06 357 SER A O 1
ATOM 2691 N N . SER A 1 358 ? 27.805 -4.296 -8.235 1.00 90.38 358 SER A N 1
ATOM 2692 C CA . SER A 1 358 ? 28.876 -5.137 -7.7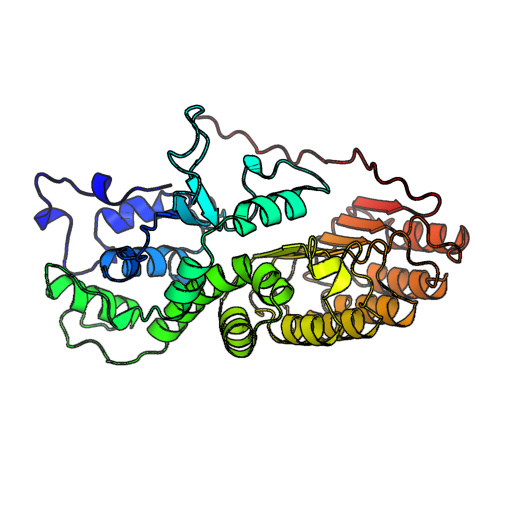03 1.00 90.38 358 SER A CA 1
ATOM 2693 C C . SER A 1 358 ? 29.593 -4.426 -6.554 1.00 90.38 358 SER A C 1
ATOM 2695 O O . SER A 1 358 ? 30.703 -3.914 -6.702 1.00 90.38 358 SER A O 1
ATOM 2697 N N . ARG A 1 359 ? 28.969 -4.411 -5.374 1.00 90.88 359 ARG A N 1
ATOM 2698 C CA . ARG A 1 359 ? 29.597 -3.919 -4.137 1.00 90.88 359 ARG A CA 1
ATOM 2699 C C . ARG A 1 359 ? 29.412 -4.898 -2.987 1.00 90.88 359 ARG A C 1
ATOM 2701 O O . ARG A 1 359 ? 28.460 -5.676 -2.966 1.00 90.88 359 ARG A O 1
ATOM 2708 N N . GLU A 1 360 ? 30.327 -4.850 -2.025 1.00 89.25 360 GLU A N 1
ATOM 2709 C CA . GLU A 1 360 ? 30.319 -5.755 -0.877 1.00 89.25 360 GLU A CA 1
ATOM 2710 C C . GLU A 1 360 ? 28.989 -5.670 -0.108 1.00 89.25 360 GLU A C 1
ATOM 2712 O O . GLU A 1 360 ? 28.496 -4.585 0.199 1.00 89.25 360 GLU A O 1
ATOM 2717 N N . GLY A 1 361 ? 28.380 -6.827 0.164 1.00 88.06 361 GLY A N 1
ATOM 2718 C CA . GLY A 1 361 ? 27.105 -6.926 0.880 1.00 88.06 361 GLY A CA 1
ATOM 2719 C C . GLY A 1 361 ? 25.839 -6.653 0.054 1.00 88.06 361 GLY A C 1
ATOM 2720 O O . GLY A 1 361 ? 24.748 -6.874 0.578 1.00 88.06 361 GLY A O 1
ATOM 2721 N N . LEU A 1 362 ? 25.943 -6.231 -1.215 1.00 94.38 362 LEU A N 1
ATOM 2722 C CA . LEU A 1 362 ? 24.796 -6.091 -2.123 1.00 94.38 362 LEU A CA 1
ATOM 2723 C C . LEU A 1 362 ? 24.583 -7.383 -2.922 1.00 94.38 362 LEU A C 1
ATOM 2725 O O . LEU A 1 362 ? 25.446 -7.811 -3.685 1.00 94.38 362 LEU A O 1
ATOM 2729 N N . GLN A 1 363 ? 23.408 -7.991 -2.776 1.00 95.12 363 GLN A N 1
ATOM 2730 C CA . GLN A 1 363 ? 22.959 -9.070 -3.653 1.00 95.12 363 GLN A CA 1
ATOM 2731 C C . GLN A 1 363 ? 22.301 -8.466 -4.896 1.00 95.12 363 GLN A C 1
ATOM 2733 O O . GLN A 1 363 ? 21.380 -7.657 -4.779 1.00 95.12 363 GLN A O 1
ATOM 2738 N N . SER A 1 364 ? 22.770 -8.853 -6.082 1.00 94.00 364 SER A N 1
ATOM 2739 C CA . SER A 1 364 ? 22.328 -8.270 -7.349 1.00 94.00 364 SER A CA 1
ATOM 2740 C C . SER A 1 364 ? 21.879 -9.331 -8.348 1.00 94.00 364 SER A C 1
ATOM 2742 O O . SER A 1 364 ? 22.545 -10.351 -8.539 1.00 94.00 364 SER A O 1
ATOM 2744 N N . TRP A 1 365 ? 20.758 -9.056 -9.015 1.00 93.56 365 TRP A N 1
ATOM 2745 C CA . TRP A 1 365 ? 20.225 -9.836 -10.126 1.00 93.56 365 TRP A CA 1
ATOM 2746 C C . TRP A 1 365 ? 19.878 -8.904 -11.291 1.00 93.56 365 TRP A C 1
ATOM 2748 O O . TRP A 1 365 ? 18.818 -8.277 -11.309 1.00 93.56 365 TRP A O 1
ATOM 2758 N N . VAL A 1 366 ? 20.756 -8.837 -12.294 1.00 90.00 366 VAL A N 1
ATOM 2759 C CA . VAL A 1 366 ? 20.544 -8.058 -13.525 1.00 90.00 366 VAL A CA 1
ATOM 2760 C C . VAL A 1 366 ? 20.221 -9.005 -14.680 1.00 90.00 366 VAL A C 1
ATOM 2762 O O . VAL A 1 366 ? 21.000 -9.898 -15.015 1.00 90.00 366 VAL A O 1
ATOM 2765 N N . THR A 1 367 ? 19.063 -8.816 -15.313 1.00 85.44 367 THR A N 1
ATOM 2766 C CA . THR A 1 367 ? 18.596 -9.647 -16.432 1.00 85.44 367 THR A CA 1
ATOM 2767 C C . THR A 1 367 ? 18.449 -8.808 -17.695 1.00 85.44 367 THR A C 1
ATOM 2769 O O . THR A 1 367 ? 17.499 -8.045 -17.828 1.00 85.44 367 THR A O 1
ATOM 2772 N N . ILE A 1 368 ? 19.356 -8.989 -18.659 1.00 78.94 368 ILE A N 1
ATOM 2773 C CA . ILE A 1 368 ? 19.318 -8.360 -19.992 1.00 78.94 368 ILE A CA 1
ATOM 2774 C C . ILE A 1 368 ? 19.437 -9.450 -21.065 1.00 78.94 368 ILE A C 1
ATOM 2776 O O . ILE A 1 368 ? 20.229 -10.386 -20.924 1.00 78.94 368 ILE A O 1
ATOM 2780 N N . GLY A 1 369 ? 18.662 -9.339 -22.151 1.00 68.94 369 GLY A N 1
ATOM 2781 C CA . GLY A 1 369 ? 18.694 -10.282 -23.279 1.00 68.94 369 GLY A CA 1
ATOM 2782 C C . GLY A 1 369 ? 17.336 -10.913 -23.592 1.00 68.94 369 GLY A C 1
ATOM 2783 O O . GLY A 1 369 ? 16.332 -10.213 -23.646 1.00 68.94 369 GLY A O 1
ATOM 2784 N N . LYS A 1 370 ? 17.265 -12.228 -23.854 1.00 56.94 370 LYS A N 1
ATOM 2785 C CA . LYS A 1 370 ? 15.970 -12.898 -24.096 1.00 56.94 370 LYS A CA 1
ATOM 2786 C C . LYS A 1 370 ? 15.114 -12.824 -22.831 1.00 56.94 370 LYS A C 1
ATOM 2788 O O . LYS A 1 370 ? 15.609 -13.154 -21.761 1.00 56.94 370 LYS A O 1
ATOM 2793 N N . ALA A 1 371 ? 13.839 -12.456 -22.970 1.00 50.06 371 ALA A N 1
ATOM 2794 C CA . ALA A 1 371 ? 12.872 -12.510 -21.877 1.00 50.06 371 ALA A CA 1
ATOM 2795 C C . ALA A 1 371 ? 12.775 -13.957 -21.359 1.00 50.06 371 ALA A C 1
ATOM 2797 O O . ALA A 1 371 ? 12.128 -14.801 -21.974 1.00 50.06 371 ALA A O 1
ATOM 2798 N N . HIS A 1 372 ? 13.488 -14.275 -20.280 1.00 43.75 372 HIS A N 1
ATOM 2799 C CA . HIS A 1 372 ? 13.225 -15.470 -19.493 1.00 43.75 372 HIS A CA 1
ATOM 2800 C C . HIS A 1 372 ? 12.214 -15.059 -18.436 1.00 43.75 372 HIS A C 1
ATOM 2802 O O . HIS A 1 372 ? 12.532 -14.323 -17.514 1.00 43.75 372 HIS A O 1
ATOM 2808 N N . CYS A 1 373 ? 10.982 -15.519 -18.610 1.00 37.44 373 CYS A N 1
ATOM 2809 C CA . CYS A 1 373 ? 9.892 -15.366 -17.650 1.00 37.44 373 CYS A CA 1
ATOM 2810 C C . CYS A 1 373 ? 9.973 -16.396 -16.503 1.00 37.44 373 CYS A C 1
ATOM 2812 O O . CYS A 1 373 ? 8.987 -16.622 -15.813 1.00 37.44 373 CYS A O 1
ATOM 2814 N N . ASP A 1 374 ? 11.138 -17.023 -16.308 1.00 36.69 374 ASP A N 1
ATOM 2815 C CA . ASP A 1 374 ? 11.370 -18.063 -15.309 1.00 36.69 374 ASP A CA 1
ATOM 2816 C C . ASP A 1 374 ? 12.685 -17.791 -14.566 1.00 36.69 374 ASP A C 1
ATOM 2818 O O . ASP A 1 374 ? 13.712 -18.416 -14.836 1.00 36.69 374 ASP A O 1
ATOM 2822 N N . HIS A 1 375 ? 12.662 -16.881 -13.590 1.00 41.09 375 HIS A N 1
ATOM 2823 C CA . HIS A 1 375 ? 13.677 -16.895 -12.535 1.00 41.09 375 HIS A CA 1
ATOM 2824 C C . HIS A 1 375 ? 13.217 -17.817 -11.407 1.00 41.09 375 HIS A C 1
ATOM 2826 O O . HIS A 1 375 ? 12.465 -17.438 -10.510 1.00 41.09 375 HIS A O 1
ATOM 2832 N N . LYS A 1 376 ? 13.712 -19.062 -11.434 1.00 31.83 376 LYS A N 1
ATOM 2833 C CA . LYS A 1 376 ? 13.834 -19.915 -10.242 1.00 31.83 376 LYS A CA 1
ATOM 2834 C C . LYS A 1 376 ? 14.932 -19.332 -9.348 1.00 31.83 376 LYS A C 1
ATOM 2836 O O . LYS A 1 376 ? 16.046 -19.835 -9.303 1.00 31.83 376 LYS A O 1
ATOM 2841 N N . GLY A 1 377 ? 14.608 -18.235 -8.683 1.00 33.47 377 GLY A N 1
ATOM 2842 C CA . GLY A 1 377 ? 15.476 -17.555 -7.731 1.00 33.47 377 GLY A CA 1
ATOM 2843 C C . GLY A 1 377 ? 14.675 -17.094 -6.524 1.00 33.47 377 GLY A C 1
ATOM 2844 O O . GLY A 1 377 ? 14.811 -15.953 -6.104 1.00 33.47 377 GLY A O 1
ATOM 2845 N N . SER A 1 378 ? 13.789 -17.946 -5.994 1.00 31.98 378 SER A N 1
ATOM 2846 C CA . SER A 1 378 ? 13.303 -17.749 -4.632 1.00 31.98 378 SER A CA 1
ATOM 2847 C C . SER A 1 378 ? 14.468 -18.065 -3.704 1.00 31.98 378 SER A C 1
ATOM 2849 O O . SER A 1 378 ? 14.783 -19.233 -3.474 1.00 31.98 378 SER A O 1
ATOM 2851 N N . VAL A 1 379 ? 15.136 -17.032 -3.203 1.00 29.83 379 VAL A N 1
ATOM 2852 C CA . VAL A 1 379 ? 15.877 -17.184 -1.958 1.00 29.83 379 VAL A CA 1
ATOM 2853 C C . VAL A 1 379 ? 14.813 -17.483 -0.907 1.00 29.83 379 VAL A C 1
ATOM 2855 O O . VAL A 1 379 ? 13.993 -16.623 -0.586 1.00 29.83 379 VAL A O 1
ATOM 2858 N N . ASP A 1 380 ? 14.765 -18.739 -0.465 1.00 28.42 380 ASP A N 1
ATOM 2859 C CA . ASP A 1 380 ? 14.124 -19.123 0.786 1.00 28.42 380 ASP A CA 1
ATOM 2860 C C . ASP A 1 380 ? 14.768 -18.261 1.875 1.00 28.42 380 ASP A C 1
ATOM 2862 O O . ASP A 1 380 ? 15.868 -18.542 2.353 1.00 28.42 380 ASP A O 1
ATOM 2866 N N . VAL A 1 381 ? 14.101 -17.173 2.256 1.00 29.94 381 VAL A N 1
ATOM 2867 C CA . VAL A 1 381 ? 14.264 -16.653 3.608 1.00 29.94 381 VAL A CA 1
ATOM 2868 C C . VAL A 1 381 ? 13.452 -17.610 4.458 1.00 29.94 381 VAL A C 1
ATOM 2870 O O . VAL A 1 381 ? 12.255 -17.423 4.674 1.00 29.94 381 VAL A O 1
ATOM 2873 N N . SER A 1 382 ? 14.103 -18.711 4.824 1.00 26.64 382 SER A N 1
ATOM 2874 C CA . SER A 1 382 ? 13.618 -19.653 5.811 1.00 26.64 382 SER A CA 1
ATOM 2875 C C . SER A 1 382 ? 13.078 -18.853 6.987 1.00 26.64 382 SER A C 1
ATOM 2877 O O . SER A 1 382 ? 13.817 -18.136 7.659 1.00 26.64 382 SER A O 1
ATOM 2879 N N . LEU A 1 383 ? 11.771 -18.973 7.209 1.00 28.50 383 LEU A N 1
ATOM 2880 C CA . LEU A 1 383 ? 11.188 -18.802 8.525 1.00 28.50 383 LEU A CA 1
ATOM 2881 C C . LEU A 1 383 ? 12.045 -19.641 9.470 1.00 28.50 383 LEU A C 1
ATOM 2883 O O . LEU A 1 383 ? 12.012 -20.871 9.393 1.00 28.50 383 LEU A O 1
ATOM 2887 N N . GLU A 1 384 ? 12.834 -18.986 10.320 1.00 26.44 384 GLU A N 1
ATOM 2888 C CA . GLU A 1 384 ? 13.338 -19.628 11.522 1.00 26.44 384 GLU A CA 1
ATOM 2889 C C . GLU A 1 384 ? 12.120 -20.201 12.240 1.00 26.44 384 GLU A C 1
ATOM 2891 O O . GLU A 1 384 ? 11.235 -19.492 12.728 1.00 26.44 384 GLU A O 1
ATOM 2896 N N . GLN A 1 385 ? 12.037 -21.526 12.190 1.00 27.00 385 GLN A N 1
ATOM 2897 C CA . GLN A 1 385 ? 11.136 -22.316 12.992 1.00 27.00 385 GLN A CA 1
ATOM 2898 C C . GLN A 1 385 ? 11.546 -22.099 14.446 1.00 27.00 385 GLN A C 1
ATOM 2900 O O . GLN A 1 385 ? 12.387 -22.812 14.981 1.00 27.00 385 GLN A O 1
ATOM 2905 N N . ALA A 1 386 ? 10.934 -21.116 15.096 1.00 30.44 386 ALA A N 1
ATOM 2906 C CA . ALA A 1 386 ? 10.726 -21.208 16.526 1.00 30.44 386 ALA A CA 1
ATOM 2907 C C . ALA A 1 386 ? 9.691 -22.325 16.753 1.00 30.44 386 ALA A C 1
ATOM 2909 O O . ALA A 1 386 ? 8.491 -22.145 16.542 1.00 30.44 386 ALA A O 1
ATOM 2910 N N . GLN A 1 387 ? 10.185 -23.508 17.104 1.00 23.78 387 GLN A N 1
ATOM 2911 C CA . GLN A 1 387 ? 9.443 -24.560 17.791 1.00 23.78 387 GLN A CA 1
ATOM 2912 C C . GLN A 1 387 ? 10.241 -24.963 19.035 1.00 23.78 387 GLN A C 1
ATOM 2914 O O . GLN A 1 387 ? 11.463 -25.085 18.933 1.00 23.78 387 GLN A O 1
ATOM 2919 N N . PRO A 1 388 ? 9.564 -25.424 20.093 1.00 34.81 388 PRO A N 1
ATOM 2920 C CA . PRO A 1 388 ? 8.443 -24.822 20.816 1.00 34.81 388 PRO A CA 1
ATOM 2921 C C . PRO A 1 388 ? 8.908 -23.822 21.884 1.00 34.81 388 PRO A C 1
ATOM 2923 O O . PRO A 1 388 ? 10.035 -23.984 22.406 1.00 34.81 388 PRO A O 1
#

Secondary structure (DSSP, 8-state):
---GGGTS-TT-HHHHS-SSGGGSHHHHHHHHSSEEEEEE-TT-GGGGBHHHHHHHHIIIII--B-TTSPBPEEEEEEE-TTTTTSSSS---EEEE-SS--GGG-SSTTHHHHHHHHHHTS-HHHHHHHTT--GGG-B-SSHHHHHHHHHHHHT-S-SSSPPPSS-HHHHHHHHHHHHHHHHHHHHHHHHTT---HHHHHHHHHS--SEEEEE--TTHHHH--HHHHHHHHHT--TT-SEEEEE-TT-TT-BHHHHHHHHHHGGG-TT--EEEEE--SSSB--HHHHHHHHHHHGGGTTT--EEEEE-TT-TT-BHHHHHHHHHHHHH-TT--EEEEEEET-TB--HHHHHHHHHHT--TT-EEEEEEES------------------

Nearest PDB structures (foldseek):
  5irm-assembly1_A  TM=4.486E-01  e=1.445E-04  Oryctolagus cuniculus
  5irm-assembly1_C  TM=4.472E-01  e=2.800E-04  Oryctolagus cuniculus
  4kxf-assembly1_K  TM=7.371E-01  e=6.566E-02  Mus musculus
  4gug-assembly1_B  TM=2.918E-01  e=3.290E+00  Salmonella enterica subsp. enterica serovar Typhimurium str. LT2

Radius of gyration: 23.06 Å; Cα contacts (8 Å, |Δi|>4): 759; chains: 1; bounding box: 55×44×65 Å

Foldseek 3Di:
DDDPVPQDPPVCNVVQDDLAPCSHSVVVVLQQDLADEAEADPLSCCLLALVSLLRLCCQVPVDQAHPVRHGHWYKYKYWFPCPPVDPPRPGDIAIQTQDFDVQLPDDDCSLVSNLVRLVRPDVVVLVSLLVRQNLNHDYPDVSSSQQSLCVLQVHPDSRDDHDPDHPSSVLSSLQRNLSSLLSCVLVCQLVVHDCPSSLQSVQSNLRQEGRDANDDSQLERPALVSLLSVLSSHHLNHQEYHYHCANNQHAELSSLLSNLVSLLSNQNHAYDADAPAPNHQYALSSLLSNLNSCLNCQQHHAYEEYHPHQNQRYALSSLVSNLVSLLSNNNYQEYHAHHANNNRYDVVSVVSNVVSQPDPNHHYHHHYYHDDPDDPDPPPPDPPPPDD

InterPro domains:
  IPR032675 Leucine-rich repeat domain superfamily [G3DSA:3.80.10.10] (188-373)
  IPR050648 F-box/Leucine-rich repeat [PTHR13382] (218-359)

Solvent-accessible surface area (backbone atoms only — not comparable to full-atom values): 20161 Å² total; per-residue (Å²): 107,59,60,78,84,73,45,50,56,83,90,45,51,76,81,39,58,54,81,54,67,78,78,14,40,56,42,56,53,55,56,77,29,63,26,47,58,49,74,40,59,97,77,45,57,58,63,44,29,34,68,53,46,48,52,51,43,40,40,68,69,74,37,55,46,25,89,86,71,45,69,30,36,63,32,40,33,30,74,27,91,48,47,81,76,42,102,67,82,63,29,45,79,30,49,48,61,74,71,84,52,79,92,26,57,75,61,94,58,19,57,54,38,43,41,59,50,30,63,61,39,62,63,70,53,44,57,55,47,65,70,57,54,64,88,73,25,41,51,97,50,62,67,59,36,24,19,49,49,13,50,62,65,66,45,93,59,31,83,47,87,51,75,95,73,51,74,53,54,55,48,50,36,20,33,55,28,12,56,43,30,60,59,39,46,59,59,41,57,48,68,65,55,91,50,68,68,46,32,55,27,31,38,52,15,65,42,43,67,47,76,47,46,40,50,77,66,21,24,82,64,44,41,31,69,62,40,34,50,48,29,77,16,57,26,51,53,22,29,32,43,37,43,33,35,48,42,16,54,57,29,36,30,64,25,37,36,35,38,15,70,34,43,63,62,34,73,52,30,25,35,43,34,45,31,43,29,28,47,24,53,41,30,34,68,14,47,32,33,36,25,61,21,51,38,79,36,16,84,45,28,30,34,41,35,45,29,40,25,44,17,59,62,26,34,42,68,23,38,49,39,40,24,58,27,49,65,55,31,73,44,40,38,36,40,38,40,33,36,15,41,20,75,51,45,48,72,64,35,48,50,48,40,53,53,42,44,65,49,92,82,36,47,66,46,79,42,73,50,80,67,71,95,72,79,93,67,74,76,78,79,70,73,80,78,87,73,135

pLDDT: mean 88.49, std 15.67, range [23.78, 98.81]

Sequence (388 aa):
YWVCAYANNQWDLGGDVCEDPAETSFRKAMRLARGLLSVLDAGAICYRRIWCIYEIHVANVEQTETESGSP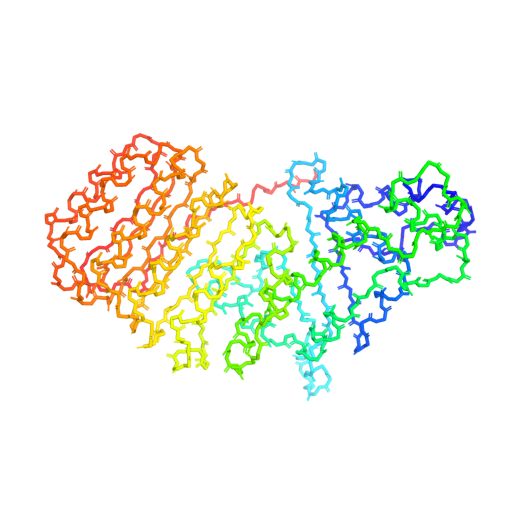YLFDVYTVGADAGRSGSGGGGAIGITDGYVAADGTGEKQARKKRHREWKFPFELVQKALDIDIQTALASEERDRLSILNSIAGAADLSGCPPAAHENYDRLNSVLHGRFVAASWVRAAELQLEMSRHSVALAASQLRRLTLHFGGGCLETLQDAAVTLLAESLPTTLESLFLGFAGCRKLTDAAAVSLAASLPGLTKLRDLELRFATGAKITDLGCCALAEGITPRADTLQQLHLDFTGNPSLTDAACASLAESLLQLKALRQVWLSLGGCKQVSKEARAMLEEASSREGLQSWVTIGKAHCDHKGSVDVSLEQAQP

Organism: Polarella glacialis (NCBI:txid89957)

Mean predicted aligned error: 6.79 Å